Protein AF-A0A356ES54-F1 (afdb_monomer)

pLDDT: mean 94.96, std 6.98, range [38.97, 98.88]

Radius of gyration: 21.87 Å; Cα contacts (8 Å, |Δi|>4): 1147; chains: 1; bounding box: 56×53×58 Å

Secondary structure (DSSP, 8-state):
-EEEEEEEESS--SEEEEEETT-SS-SEEEEHHHHSSSSSS--TTTEEEETTEEEE---B--SS-EEEEES--HHHH--GGG-EEEEEEE-PPPTT---PPP-HHHHHHTHHHHHHHHHHHHS---SSSSPPEEEEEEEEE-TT-EEEEEE-SSEEEEEEEEEEE-SSHHHHHHHEEEEEEETTEEEEEEEHHHHTT--SS---EE-SSEEE-TTS-EEE---EEESS-EEEEEEE-SSS-EEEEEEEEEE-----TT--EEEEEEEEEEEEESSSS--EEEEEEEESSEEEEEEEEEEEE-SSS----PPEEEEETT-SS-SEE-S-HHHHTT--TT----B--TTEEEEEE-SSTT-EEEEEEEE-SSS-EEESSEEEEEEE---SSS-EEEEEEEEEEEE-TT-EESS---HHHHHSPP-----

Solvent-accessible surface area (backbone atoms only — not comparable to full-atom values): 21710 Å² total; per-residue (Å²): 48,40,23,35,35,37,38,40,62,78,64,47,87,30,44,35,33,36,25,50,48,87,50,88,61,56,80,46,74,46,38,44,52,35,57,32,26,19,61,71,82,48,42,70,76,44,9,34,67,39,53,70,6,17,25,25,49,66,68,46,38,38,65,77,40,76,48,78,48,67,77,47,51,30,90,77,68,68,41,74,52,40,41,71,51,74,49,78,44,65,51,86,74,67,89,88,62,88,46,74,55,65,46,72,67,57,51,62,75,38,45,69,59,50,51,53,49,31,54,39,42,77,56,57,64,78,91,58,95,68,88,59,53,73,49,81,45,78,45,77,27,48,53,74,34,63,49,77,52,77,42,86,54,44,18,22,39,42,33,42,35,44,30,71,46,42,96,52,48,46,48,44,27,41,13,26,27,39,36,32,25,44,66,89,40,78,40,27,41,29,29,44,18,32,67,52,48,27,22,84,30,83,30,53,40,50,38,54,46,30,32,29,42,90,88,41,44,30,34,36,46,64,67,34,43,26,66,44,24,38,42,38,31,46,33,24,53,38,89,55,60,36,38,34,44,38,38,44,27,30,41,85,42,85,74,52,101,81,56,42,35,47,31,30,46,38,47,73,50,70,73,42,57,22,61,77,66,67,51,71,48,71,61,46,43,36,39,36,34,35,33,44,36,34,39,18,44,22,34,37,35,76,40,73,45,62,60,46,65,10,34,38,36,32,31,52,57,80,50,95,63,47,86,45,66,55,86,12,41,43,50,74,48,41,25,27,92,83,55,65,49,74,44,63,35,46,48,30,30,24,46,37,48,36,63,69,57,52,17,24,50,36,18,38,24,36,45,29,82,75,62,49,48,71,31,69,48,21,40,37,35,29,34,35,47,28,33,84,54,83,48,45,33,30,45,33,29,28,37,34,31,35,26,32,92,87,36,43,62,76,68,66,86,52,64,74,70,34,41,47,83,74,87,79,65,93,121

Mean predicted aligned error: 4.04 Å

Nearest PDB structures (foldseek):
  8ic8-assembly1_C  TM=8.923E-01  e=3.832E-21  Microbacterium arabinogalactanolyticum
  8ah3-assembly1_A  TM=8.451E-01  e=1.131E-21  Dysgonomonas gadei
  4kq7-assembly1_A  TM=8.402E-01  e=4.260E-21  Bacteroides uniformis ATCC 8492
  7v1w-assembly1_D  TM=8.641E-01  e=1.027E-19  Bifidobacterium dentium
  6alv-assembly1_A  TM=3.249E-01  e=1.146E-02  Rattus norvegicus

Structure (mmCIF, N/CA/C/O backbone):
data_AF-A0A356ES54-F1
#
_entry.id   AF-A0A356ES54-F1
#
loop_
_atom_site.group_PDB
_atom_site.id
_atom_site.type_symbol
_atom_site.label_atom_id
_atom_site.label_alt_id
_atom_site.label_comp_id
_atom_site.label_asym_id
_atom_site.label_entity_id
_atom_site.label_seq_id
_atom_site.pdbx_PDB_ins_code
_atom_site.Cartn_x
_atom_site.Cartn_y
_atom_site.Cartn_z
_atom_site.occupancy
_atom_site.B_iso_or_equiv
_atom_site.auth_seq_id
_atom_site.auth_comp_id
_atom_site.auth_asym_id
_atom_site.auth_atom_id
_atom_site.pdbx_PDB_model_num
ATOM 1 N N . ALA A 1 1 ? 7.363 -13.078 -14.910 1.00 95.44 1 ALA A N 1
ATOM 2 C CA . ALA A 1 1 ? 6.600 -11.954 -15.508 1.00 95.44 1 ALA A CA 1
ATOM 3 C C . ALA A 1 1 ? 7.033 -10.645 -14.863 1.00 95.44 1 ALA A C 1
ATOM 5 O O . ALA A 1 1 ? 7.170 -10.638 -13.647 1.00 95.44 1 ALA A O 1
ATOM 6 N N . ILE A 1 2 ? 7.247 -9.565 -15.620 1.00 97.44 2 ILE A N 1
ATOM 7 C CA . ILE A 1 2 ? 7.293 -8.211 -15.027 1.00 97.44 2 ILE A CA 1
ATOM 8 C C . ILE A 1 2 ? 5.865 -7.858 -14.599 1.00 97.44 2 ILE A C 1
ATOM 10 O O . ILE A 1 2 ? 4.932 -8.160 -15.343 1.00 97.44 2 ILE A O 1
ATOM 14 N N . VAL A 1 3 ? 5.699 -7.283 -13.408 1.00 96.94 3 VAL A N 1
ATOM 15 C CA . VAL A 1 3 ? 4.380 -6.982 -12.813 1.00 96.94 3 VAL A CA 1
ATOM 16 C C . VAL A 1 3 ? 4.210 -5.523 -12.395 1.00 96.94 3 VAL A C 1
ATOM 18 O O . VAL A 1 3 ? 3.085 -5.055 -12.268 1.00 96.94 3 VAL A O 1
ATOM 21 N N . ARG A 1 4 ? 5.315 -4.795 -12.217 1.00 96.94 4 ARG A N 1
ATOM 22 C CA . ARG A 1 4 ? 5.322 -3.344 -12.032 1.00 96.94 4 ARG A CA 1
ATOM 23 C C . ARG A 1 4 ? 6.641 -2.780 -12.533 1.00 96.94 4 ARG A C 1
ATOM 25 O O . ARG A 1 4 ? 7.697 -3.383 -12.339 1.00 96.94 4 ARG A O 1
ATOM 32 N N . TRP A 1 5 ? 6.575 -1.599 -13.120 1.00 97.56 5 TRP A N 1
ATOM 33 C CA . TRP A 1 5 ? 7.729 -0.783 -13.449 1.00 97.56 5 TRP A CA 1
ATOM 34 C C . TRP A 1 5 ? 7.486 0.642 -12.979 1.00 97.56 5 TRP A C 1
ATOM 36 O O . TRP A 1 5 ? 6.429 1.206 -13.247 1.00 97.56 5 TRP A O 1
ATOM 46 N N . TRP A 1 6 ? 8.472 1.227 -12.316 1.00 98.25 6 TRP A N 1
ATOM 47 C CA . TRP A 1 6 ? 8.537 2.658 -12.056 1.00 98.25 6 TRP A CA 1
ATOM 48 C C . TRP A 1 6 ? 9.815 3.248 -12.658 1.00 98.25 6 TRP A C 1
ATOM 50 O O . TRP A 1 6 ? 10.865 2.602 -12.612 1.00 98.25 6 TRP A O 1
ATOM 60 N N . ILE A 1 7 ? 9.736 4.452 -13.231 1.00 97.69 7 ILE A N 1
ATOM 61 C CA . ILE A 1 7 ? 10.903 5.231 -13.659 1.00 97.69 7 ILE A CA 1
ATOM 62 C C . ILE A 1 7 ? 10.759 6.715 -13.309 1.00 97.69 7 ILE A C 1
ATOM 64 O O . ILE A 1 7 ? 9.658 7.270 -13.299 1.00 97.69 7 ILE A O 1
ATOM 68 N N . THR A 1 8 ? 11.894 7.401 -13.174 1.00 96.94 8 THR A N 1
ATOM 69 C CA . THR A 1 8 ? 11.960 8.860 -13.317 1.00 96.94 8 THR A CA 1
ATOM 70 C C . THR A 1 8 ? 13.274 9.309 -13.962 1.00 96.94 8 THR A C 1
ATOM 72 O O . THR A 1 8 ? 14.273 8.587 -14.008 1.00 96.94 8 THR A O 1
ATOM 75 N N . GLY A 1 9 ? 13.272 10.517 -14.516 1.00 93.69 9 GLY A N 1
ATOM 76 C CA . GLY A 1 9 ? 14.377 11.076 -15.283 1.00 93.69 9 GLY A CA 1
ATOM 77 C C . GLY A 1 9 ? 14.053 12.474 -15.800 1.00 93.69 9 GLY A C 1
ATOM 78 O O . GLY A 1 9 ? 12.936 12.963 -15.671 1.00 93.69 9 GLY A O 1
ATOM 79 N N . ARG A 1 10 ? 15.045 13.152 -16.388 1.00 89.00 10 ARG A N 1
ATOM 80 C CA . ARG A 1 10 ? 14.871 14.539 -16.868 1.00 89.00 10 ARG A CA 1
ATOM 81 C C . ARG A 1 10 ? 14.302 14.639 -18.283 1.00 89.00 10 ARG A C 1
ATOM 83 O O . ARG A 1 10 ? 13.542 15.560 -18.563 1.00 89.00 10 ARG A O 1
ATOM 90 N N . LYS A 1 11 ? 14.751 13.773 -19.201 1.00 89.12 11 LYS A N 1
ATOM 91 C CA . LYS A 1 11 ? 14.442 13.876 -20.645 1.00 89.12 11 LYS A CA 1
ATOM 92 C C . LYS A 1 11 ? 14.094 12.557 -21.341 1.00 89.12 11 LYS A C 1
ATOM 94 O O . LYS A 1 11 ? 13.624 12.619 -22.470 1.00 89.12 11 LYS A O 1
ATOM 99 N N . PHE A 1 12 ? 14.364 11.402 -20.724 1.00 91.75 12 PHE A N 1
ATOM 100 C CA . PHE A 1 12 ? 14.009 10.069 -21.242 1.00 91.75 12 PHE A CA 1
ATOM 101 C C . PHE A 1 12 ? 14.454 9.776 -22.698 1.00 91.75 12 PHE A C 1
ATOM 103 O O . PHE A 1 12 ? 13.815 9.013 -23.413 1.00 91.75 12 PHE A O 1
ATOM 110 N N . LYS A 1 13 ? 15.577 10.355 -23.156 1.00 86.56 13 LYS A N 1
ATOM 111 C CA . LYS A 1 13 ? 16.075 10.275 -24.552 1.00 86.56 13 LYS A CA 1
ATOM 112 C C . LYS A 1 13 ? 16.603 8.893 -24.992 1.00 86.56 13 LYS A C 1
ATOM 114 O O . LYS A 1 13 ? 17.194 8.792 -26.071 1.00 86.56 13 LYS A O 1
ATOM 119 N N . GLY A 1 14 ? 16.495 7.865 -24.155 1.00 88.81 14 GLY A N 1
ATOM 120 C CA . GLY A 1 14 ? 16.978 6.514 -24.449 1.00 88.81 14 GLY A CA 1
ATOM 121 C C . GLY A 1 14 ? 15.855 5.549 -24.788 1.00 88.81 14 GLY A C 1
ATOM 122 O O . GLY A 1 14 ? 14.725 5.714 -24.320 1.00 88.81 14 GLY A O 1
ATOM 123 N N . SER A 1 15 ? 16.191 4.536 -25.576 1.00 95.25 15 SER A N 1
ATOM 124 C CA . SER A 1 15 ? 15.282 3.461 -25.946 1.00 95.25 15 SER A CA 1
ATOM 125 C C . SER A 1 15 ? 15.434 2.291 -24.984 1.00 95.25 15 SER A C 1
ATOM 127 O O . SER A 1 15 ? 16.541 1.825 -24.699 1.00 95.25 15 SER A O 1
ATOM 129 N N . ILE A 1 16 ? 14.298 1.800 -24.498 1.00 97.19 16 ILE A N 1
ATOM 130 C CA . ILE A 1 16 ? 14.197 0.540 -23.774 1.00 97.19 16 ILE A CA 1
ATOM 131 C C . ILE A 1 16 ? 13.898 -0.564 -24.784 1.00 97.19 16 ILE A C 1
ATOM 133 O O . ILE A 1 16 ? 13.020 -0.414 -25.634 1.00 97.19 16 ILE A O 1
ATOM 137 N N . ARG A 1 17 ? 14.609 -1.686 -24.664 1.00 97.94 17 ARG A N 1
ATOM 138 C CA . ARG A 1 17 ? 14.364 -2.913 -25.434 1.00 97.94 17 ARG A CA 1
ATOM 139 C C . ARG A 1 17 ? 14.090 -4.061 -24.479 1.00 97.94 17 ARG A C 1
ATOM 141 O O . ARG A 1 17 ? 14.842 -4.242 -23.518 1.00 97.94 17 ARG A O 1
ATOM 148 N N . ILE A 1 18 ? 13.048 -4.842 -24.756 1.00 97.75 18 ILE A N 1
ATOM 149 C CA . ILE A 1 18 ? 12.702 -6.029 -23.964 1.00 97.75 18 ILE A CA 1
ATOM 150 C C . ILE A 1 18 ? 12.797 -7.272 -24.832 1.00 97.75 18 ILE A C 1
ATOM 152 O O . ILE A 1 18 ? 12.099 -7.397 -25.833 1.00 97.75 18 ILE A O 1
ATOM 156 N N . TYR A 1 19 ? 13.643 -8.204 -24.415 1.00 98.25 19 TYR A N 1
ATOM 157 C CA . TYR A 1 19 ? 13.821 -9.508 -25.037 1.00 98.25 19 TYR A CA 1
ATOM 158 C C . TYR A 1 19 ? 13.195 -10.554 -24.125 1.00 98.25 19 TYR A C 1
ATOM 160 O O . TYR A 1 19 ? 13.531 -10.616 -22.938 1.00 98.25 19 TYR A O 1
ATOM 168 N N . LEU A 1 20 ? 12.297 -11.365 -24.675 1.00 98.06 20 LEU A N 1
ATOM 169 C CA . LEU A 1 20 ? 11.597 -12.406 -23.934 1.00 98.06 20 LEU A CA 1
ATOM 170 C C . LEU A 1 20 ? 12.091 -13.781 -24.378 1.00 98.06 20 LEU A C 1
ATOM 172 O O . LEU A 1 20 ? 12.326 -14.033 -25.560 1.00 98.06 20 LEU A O 1
ATOM 176 N N . ASP A 1 21 ? 12.267 -14.661 -23.403 1.00 96.50 21 ASP A N 1
ATOM 177 C CA . ASP A 1 21 ? 12.786 -16.013 -23.557 1.00 96.50 21 ASP A CA 1
ATOM 178 C C . ASP A 1 21 ? 14.137 -16.056 -24.289 1.00 96.50 21 ASP A C 1
ATOM 180 O O . ASP A 1 21 ? 15.128 -15.484 -23.832 1.00 96.50 21 ASP A O 1
ATOM 184 N N . ASP A 1 22 ? 14.201 -16.765 -25.411 1.00 96.31 22 ASP A N 1
ATOM 185 C CA . ASP A 1 22 ? 15.410 -16.940 -26.216 1.00 96.31 22 ASP A CA 1
ATOM 186 C C . ASP A 1 22 ? 15.384 -16.095 -27.499 1.00 96.31 22 ASP A C 1
ATOM 188 O O . ASP A 1 22 ? 16.179 -16.326 -28.413 1.00 96.31 22 ASP A O 1
ATOM 192 N N . ALA A 1 23 ? 14.476 -15.114 -27.580 1.00 97.06 23 ALA A N 1
ATOM 193 C CA . ALA A 1 23 ? 14.372 -14.230 -28.731 1.00 97.06 23 ALA A CA 1
ATOM 194 C C . ALA A 1 23 ? 15.649 -13.388 -28.905 1.00 97.06 23 ALA A C 1
ATOM 196 O O . ALA A 1 23 ? 16.158 -12.776 -27.961 1.00 97.06 23 ALA A O 1
ATOM 197 N N . LYS A 1 24 ? 16.165 -13.354 -30.140 1.00 96.31 24 LYS A N 1
ATOM 198 C CA . LYS A 1 24 ? 17.315 -12.517 -30.521 1.00 96.31 24 LYS A CA 1
ATOM 199 C C . LYS A 1 24 ? 16.915 -11.064 -30.772 1.00 96.31 24 LYS A C 1
ATOM 201 O O . LYS A 1 24 ? 17.696 -10.170 -30.468 1.00 96.31 24 LYS A O 1
ATOM 206 N N . GLU A 1 25 ? 15.701 -10.859 -31.271 1.00 97.31 25 GLU A N 1
ATOM 207 C CA . GLU A 1 25 ? 15.105 -9.544 -31.499 1.00 97.31 25 GLU A CA 1
ATOM 208 C C . GLU A 1 25 ? 14.241 -9.128 -30.303 1.00 97.31 25 GLU A C 1
ATOM 210 O O . GLU A 1 25 ? 13.649 -9.995 -29.647 1.00 97.31 25 GLU A O 1
ATOM 215 N N . PRO A 1 26 ? 14.159 -7.825 -29.985 1.00 97.12 26 PRO A N 1
ATOM 216 C CA . PRO A 1 26 ? 13.306 -7.362 -28.907 1.00 97.12 26 PRO A CA 1
ATOM 217 C C . PRO A 1 26 ? 11.828 -7.502 -29.287 1.00 97.12 26 PRO A C 1
ATOM 219 O O . PRO A 1 26 ? 11.416 -7.184 -30.401 1.00 97.12 26 PRO A O 1
ATOM 222 N N . GLN A 1 27 ? 11.003 -7.905 -28.322 1.00 95.50 27 GLN A N 1
ATOM 223 C CA . GLN A 1 27 ? 9.548 -7.943 -28.464 1.00 95.50 27 GLN A CA 1
ATOM 224 C C . GLN A 1 27 ? 8.977 -6.535 -28.717 1.00 95.50 27 GLN A C 1
ATOM 226 O O . GLN A 1 27 ? 7.989 -6.356 -29.439 1.00 95.50 27 GLN A O 1
ATOM 231 N N . PHE A 1 28 ? 9.617 -5.521 -28.129 1.00 93.81 28 PHE A N 1
ATOM 232 C CA . PHE A 1 28 ? 9.384 -4.113 -28.417 1.00 93.81 28 PHE A CA 1
ATOM 233 C C . PHE A 1 28 ? 10.600 -3.250 -28.067 1.00 93.81 28 PHE A C 1
ATOM 235 O O . PHE A 1 28 ? 11.367 -3.554 -27.150 1.00 93.81 28 PHE A O 1
ATOM 242 N N . GLU A 1 29 ? 10.731 -2.160 -28.821 1.00 96.88 29 GLU A N 1
ATOM 243 C CA . GLU A 1 29 ? 11.701 -1.086 -28.643 1.00 96.88 29 GLU A CA 1
ATOM 244 C C . GLU A 1 29 ? 10.954 0.247 -28.713 1.00 96.88 29 GLU A C 1
ATOM 246 O O . GLU A 1 29 ? 10.241 0.504 -29.684 1.00 96.88 29 GLU A O 1
ATOM 251 N N . MET A 1 30 ? 11.079 1.073 -27.678 1.00 96.50 30 MET A N 1
ATOM 252 C CA . MET A 1 30 ? 10.480 2.411 -27.627 1.00 96.50 30 MET A CA 1
ATOM 253 C C . MET A 1 30 ? 11.191 3.273 -26.584 1.00 96.50 30 MET A C 1
ATOM 255 O O . MET A 1 30 ? 11.972 2.761 -25.777 1.00 96.50 30 MET A O 1
ATOM 259 N N . ARG A 1 31 ? 10.932 4.583 -26.576 1.00 96.44 31 ARG A N 1
ATOM 260 C CA . ARG A 1 31 ? 11.497 5.462 -25.545 1.00 96.44 31 ARG A CA 1
ATOM 261 C C . ARG A 1 31 ? 10.984 5.095 -24.154 1.00 96.44 31 ARG A C 1
ATOM 263 O O . ARG A 1 31 ? 9.851 4.642 -24.003 1.00 96.44 31 ARG A O 1
ATOM 270 N N . ALA A 1 32 ? 11.799 5.351 -23.132 1.00 95.94 32 ALA A N 1
ATOM 271 C CA . ALA A 1 32 ? 11.449 5.027 -21.748 1.00 95.94 32 ALA A CA 1
ATOM 272 C C . ALA A 1 32 ? 10.125 5.670 -21.287 1.00 95.94 32 ALA A C 1
ATOM 274 O O . ALA A 1 32 ? 9.307 5.000 -20.665 1.00 95.94 32 ALA A O 1
ATOM 275 N N . ASP A 1 33 ? 9.890 6.933 -21.647 1.00 95.75 33 ASP A N 1
ATOM 276 C CA . ASP A 1 33 ? 8.677 7.688 -21.308 1.00 95.75 33 ASP A CA 1
ATOM 277 C C . ASP A 1 33 ? 7.445 7.316 -22.141 1.00 95.75 33 ASP A C 1
ATOM 279 O O . ASP A 1 33 ? 6.329 7.641 -21.748 1.00 95.75 33 ASP A O 1
ATOM 283 N N . GLN A 1 34 ? 7.632 6.628 -23.269 1.00 97.31 34 GLN A N 1
ATOM 284 C CA . GLN A 1 34 ? 6.531 6.033 -24.030 1.00 97.31 34 GLN A CA 1
ATOM 285 C C . GLN A 1 34 ? 6.114 4.687 -23.433 1.00 97.31 34 GLN A C 1
ATOM 287 O O . GLN A 1 34 ? 4.926 4.388 -23.380 1.00 97.31 34 GLN A O 1
ATOM 292 N N . LEU A 1 35 ? 7.083 3.886 -22.971 1.00 96.88 35 LEU A N 1
ATOM 293 C CA . LEU A 1 35 ? 6.819 2.579 -22.368 1.00 96.88 35 LEU A CA 1
ATOM 294 C C . LEU A 1 35 ? 6.194 2.692 -20.977 1.00 96.88 35 LEU A C 1
ATOM 296 O O . LEU A 1 35 ? 5.251 1.970 -20.673 1.00 96.88 35 LEU A O 1
ATOM 300 N N . VAL A 1 36 ? 6.760 3.550 -20.125 1.00 97.62 36 VAL A N 1
ATOM 301 C CA . VAL A 1 36 ? 6.390 3.663 -18.711 1.00 97.62 36 VAL A CA 1
ATOM 302 C C . VAL A 1 36 ? 5.837 5.059 -18.461 1.00 97.62 36 VAL A C 1
ATOM 304 O O . VAL A 1 36 ? 6.512 6.067 -18.689 1.00 97.62 36 VAL A O 1
ATOM 307 N N . GLY A 1 37 ? 4.587 5.127 -18.011 1.00 97.25 37 GLY A N 1
ATOM 308 C CA . GLY A 1 37 ? 3.855 6.380 -17.846 1.00 97.25 37 GLY A CA 1
ATOM 309 C C . GLY A 1 37 ? 3.361 7.020 -19.148 1.00 97.25 37 GLY A C 1
ATOM 310 O O . GLY A 1 37 ? 2.802 8.112 -19.095 1.00 97.25 37 GLY A O 1
ATOM 311 N N . GLY A 1 38 ? 3.600 6.380 -20.297 1.00 97.00 38 GLY A N 1
ATOM 312 C CA . GLY A 1 38 ? 3.061 6.743 -21.611 1.00 97.00 38 GLY A CA 1
ATOM 313 C C . GLY A 1 38 ? 2.090 5.683 -22.134 1.00 97.00 38 GLY A C 1
ATOM 314 O O . GLY A 1 38 ? 1.670 4.810 -21.384 1.00 97.00 38 GLY A O 1
ATOM 315 N N . ASP A 1 39 ? 1.760 5.739 -23.420 1.00 97.00 39 ASP A N 1
ATOM 316 C CA . ASP A 1 39 ? 0.747 4.910 -24.089 1.00 97.00 39 ASP A CA 1
ATOM 317 C C . ASP A 1 39 ? 1.333 3.863 -25.058 1.00 97.00 39 ASP A C 1
ATOM 319 O O . ASP A 1 39 ? 0.613 3.261 -25.851 1.00 97.00 39 ASP A O 1
ATOM 323 N N . GLY A 1 40 ? 2.645 3.606 -25.000 1.00 96.00 40 GLY A N 1
ATOM 324 C CA . GLY A 1 40 ? 3.341 2.762 -25.977 1.00 96.00 40 GLY A CA 1
ATOM 325 C C . GLY A 1 40 ? 2.918 1.285 -25.985 1.00 96.00 40 GLY A C 1
ATOM 326 O O . GLY A 1 40 ? 3.087 0.611 -27.004 1.00 96.00 40 GLY A O 1
ATOM 327 N N . LEU A 1 41 ? 2.376 0.778 -24.869 1.00 95.94 41 LEU A N 1
ATOM 328 C CA . LEU A 1 41 ? 1.746 -0.551 -24.769 1.00 95.94 41 LEU A CA 1
ATOM 329 C C . LEU A 1 41 ? 0.297 -0.469 -24.274 1.00 95.94 41 LEU A C 1
ATOM 331 O O . LEU A 1 41 ? -0.575 -1.155 -24.794 1.00 95.94 41 LEU A O 1
ATOM 335 N N . VAL A 1 42 ? 0.055 0.339 -23.244 1.00 96.94 42 VAL A N 1
ATOM 336 C CA . VAL A 1 42 ? -1.265 0.627 -22.674 1.00 96.94 42 VAL A CA 1
ATOM 337 C C . VAL A 1 42 ? -1.223 2.035 -22.089 1.00 96.94 42 VAL A C 1
ATOM 339 O O . VAL A 1 42 ? -0.140 2.485 -21.724 1.00 96.94 42 VAL A O 1
ATOM 342 N N . GLY A 1 43 ? -2.363 2.718 -22.007 1.00 96.81 43 GLY A N 1
ATOM 343 C CA . GLY A 1 43 ? -2.486 4.019 -21.347 1.00 96.81 43 GLY A CA 1
ATOM 344 C C . GLY A 1 43 ? -2.933 3.923 -19.885 1.00 96.81 43 GLY A C 1
ATOM 345 O O . GLY A 1 43 ? -2.825 2.879 -19.232 1.00 96.81 43 GLY A O 1
ATOM 346 N N . GLU A 1 44 ? -3.465 5.031 -19.379 1.00 96.00 44 GLU A N 1
ATOM 347 C CA . GLU A 1 44 ? -4.070 5.128 -18.050 1.00 96.00 44 GLU A CA 1
ATOM 348 C C . GLU A 1 44 ? -5.256 4.145 -17.900 1.00 96.00 44 GLU A C 1
ATOM 350 O O . GLU A 1 44 ? -5.966 3.912 -18.879 1.00 96.00 44 GLU A O 1
ATOM 355 N N . PRO A 1 45 ? -5.485 3.536 -16.716 1.00 96.31 45 PRO A N 1
ATOM 356 C CA . PRO A 1 45 ? -4.731 3.659 -15.459 1.00 96.31 45 PRO A CA 1
ATOM 357 C C . PRO A 1 45 ? -3.520 2.730 -15.326 1.00 96.31 45 PRO A C 1
ATOM 359 O O . PRO A 1 45 ? -2.791 2.811 -14.339 1.00 96.31 45 PRO A O 1
ATOM 362 N N . LEU A 1 46 ? -3.289 1.836 -16.289 1.00 97.56 46 LEU A N 1
ATOM 363 C CA . LEU A 1 46 ? -2.219 0.838 -16.199 1.00 97.56 46 LEU A CA 1
ATOM 364 C C . LEU A 1 46 ? -0.836 1.411 -16.524 1.00 97.56 46 LEU A C 1
ATOM 366 O O . LEU A 1 46 ? 0.162 0.820 -16.125 1.00 97.56 46 LEU A O 1
ATOM 370 N N . SER A 1 47 ? -0.757 2.545 -17.215 1.00 98.19 47 SER A N 1
ATOM 371 C CA . SER A 1 47 ? 0.480 3.283 -17.461 1.00 98.19 47 SER A CA 1
ATOM 372 C C . SER A 1 47 ? 0.215 4.777 -17.334 1.00 98.19 47 SER A C 1
ATOM 374 O O . SER A 1 47 ? -0.541 5.340 -18.122 1.00 98.19 47 SER A O 1
ATOM 376 N N . ALA A 1 48 ? 0.800 5.422 -16.325 1.00 97.94 48 ALA A N 1
ATOM 377 C CA . ALA A 1 48 ? 0.592 6.850 -16.102 1.00 97.94 48 ALA A CA 1
ATOM 378 C C . ALA A 1 48 ? 1.741 7.525 -15.339 1.00 97.94 48 ALA A C 1
ATOM 380 O O . ALA A 1 48 ? 2.513 6.882 -14.619 1.00 97.94 48 ALA A O 1
ATOM 381 N N . GLU A 1 49 ? 1.838 8.845 -15.491 1.00 97.75 49 GLU A N 1
ATOM 382 C CA . GLU A 1 49 ? 2.664 9.703 -14.644 1.00 97.75 49 GLU A CA 1
ATOM 383 C C . GLU A 1 49 ? 1.847 10.209 -13.444 1.00 97.75 49 GLU A C 1
ATOM 385 O O . GLU A 1 49 ? 0.687 10.606 -13.585 1.00 97.75 49 GLU A O 1
ATOM 390 N N . ARG A 1 50 ? 2.458 10.191 -12.257 1.00 97.06 50 ARG A N 1
ATOM 391 C CA . ARG A 1 50 ? 1.922 10.712 -10.997 1.00 97.06 50 ARG A CA 1
ATOM 392 C C . ARG A 1 50 ? 3.018 11.495 -10.289 1.00 97.06 50 ARG A C 1
ATOM 394 O O . ARG A 1 50 ? 4.038 10.924 -9.920 1.00 97.06 50 ARG A O 1
ATOM 401 N N . ALA A 1 51 ? 2.828 12.810 -10.162 1.00 95.38 51 ALA A N 1
ATOM 402 C CA . ALA A 1 51 ? 3.750 13.716 -9.470 1.00 95.38 51 ALA A CA 1
ATOM 403 C C . ALA A 1 51 ? 5.243 13.444 -9.802 1.00 95.38 51 ALA A C 1
ATOM 405 O O . ALA A 1 51 ? 6.069 13.208 -8.924 1.00 95.38 51 ALA A O 1
ATOM 406 N N . GLY A 1 52 ? 5.574 13.419 -11.102 1.00 95.38 52 GLY A N 1
ATOM 407 C CA . GLY A 1 52 ? 6.937 13.240 -11.623 1.00 95.38 52 GLY A CA 1
ATOM 408 C C . GLY A 1 52 ? 7.446 11.793 -11.704 1.00 95.38 52 GLY A C 1
ATOM 409 O O . GLY A 1 52 ? 8.494 11.550 -12.315 1.00 95.38 52 GLY A O 1
ATOM 410 N N . GLY A 1 53 ? 6.743 10.834 -11.095 1.00 97.62 53 GLY A N 1
ATOM 411 C CA . GLY A 1 53 ? 7.027 9.403 -11.208 1.00 97.62 53 GLY A CA 1
ATOM 412 C C . GLY A 1 53 ? 6.190 8.765 -12.310 1.00 97.62 53 GLY A C 1
ATOM 413 O O . GLY A 1 53 ? 4.998 9.037 -12.431 1.00 97.62 53 GLY A O 1
ATOM 414 N N . ARG A 1 54 ? 6.797 7.912 -13.135 1.00 98.38 54 ARG A N 1
ATOM 415 C CA . ARG A 1 54 ? 6.116 7.208 -14.230 1.00 98.38 54 ARG A CA 1
ATOM 416 C C . ARG A 1 54 ? 5.980 5.739 -13.886 1.00 98.38 54 ARG A C 1
ATOM 418 O O . ARG A 1 54 ? 6.964 5.119 -13.501 1.00 98.38 54 ARG A O 1
ATOM 425 N N . ASN A 1 55 ? 4.786 5.182 -14.057 1.00 98.50 55 ASN A N 1
ATOM 426 C CA . ASN A 1 55 ? 4.463 3.818 -13.646 1.00 98.50 55 ASN A CA 1
ATOM 427 C C . ASN A 1 55 ? 3.891 3.011 -14.815 1.00 98.50 55 ASN A C 1
ATOM 429 O O . ASN A 1 55 ? 3.219 3.569 -15.679 1.00 98.50 55 ASN A O 1
ATOM 433 N N . LEU A 1 56 ? 4.138 1.701 -14.811 1.00 98.31 56 LEU A N 1
ATOM 434 C CA . LEU A 1 56 ? 3.528 0.707 -15.692 1.00 98.31 56 LEU A CA 1
ATOM 435 C C . LEU A 1 56 ? 3.178 -0.538 -14.870 1.00 98.31 56 LEU A C 1
ATOM 437 O O . LEU A 1 56 ? 4.051 -1.169 -14.278 1.00 98.31 56 LEU A O 1
ATOM 441 N N . TYR A 1 57 ? 1.904 -0.902 -14.881 1.00 97.88 57 TYR A N 1
ATOM 442 C CA . TYR A 1 57 ? 1.323 -2.047 -14.184 1.00 97.88 57 TYR A CA 1
ATOM 443 C C . TYR A 1 57 ? 0.852 -3.148 -15.146 1.00 97.88 57 TYR A C 1
ATOM 445 O O . TYR A 1 57 ? 0.380 -4.189 -14.700 1.00 97.88 57 TYR A O 1
ATOM 453 N N . LEU A 1 58 ? 0.988 -2.958 -16.466 1.00 97.06 58 LEU A N 1
ATOM 454 C CA . LEU A 1 58 ? 0.707 -4.005 -17.451 1.00 97.06 58 LEU A CA 1
ATOM 455 C C . LEU A 1 58 ? 1.662 -5.196 -17.249 1.00 97.06 58 LEU A C 1
ATOM 457 O O . LEU A 1 58 ? 2.877 -5.022 -17.397 1.00 97.06 58 LEU A O 1
ATOM 461 N N . PRO A 1 59 ? 1.157 -6.413 -16.976 1.00 96.25 59 PRO A N 1
ATOM 462 C CA . PRO A 1 59 ? 2.025 -7.571 -16.846 1.00 96.25 59 PRO A CA 1
ATOM 463 C C . PRO A 1 59 ? 2.699 -7.926 -18.175 1.00 96.25 59 PRO A C 1
ATOM 465 O O . PRO A 1 59 ? 2.041 -8.046 -19.208 1.00 96.25 59 PRO A O 1
ATOM 468 N N . ILE A 1 60 ? 4.008 -8.179 -18.135 1.00 97.31 60 ILE A N 1
ATOM 469 C CA . ILE A 1 60 ? 4.780 -8.696 -19.275 1.00 97.31 60 ILE A CA 1
ATOM 470 C C . ILE A 1 60 ? 5.240 -10.117 -18.910 1.00 97.31 60 ILE A C 1
ATOM 472 O O . ILE A 1 60 ? 6.306 -10.294 -18.296 1.00 97.31 60 ILE A O 1
ATOM 476 N N . PRO A 1 61 ? 4.414 -11.148 -19.173 1.00 97.44 61 PRO A N 1
ATOM 477 C CA . PRO A 1 61 ? 4.775 -12.535 -18.909 1.00 97.44 61 PRO A CA 1
ATOM 478 C C . PRO A 1 61 ? 5.848 -13.063 -19.867 1.00 97.44 61 PRO A C 1
ATOM 480 O O . PRO A 1 61 ? 5.995 -12.606 -20.998 1.00 97.44 61 PRO A O 1
ATOM 483 N N . TYR A 1 62 ? 6.619 -14.030 -19.377 1.00 97.25 62 TYR A N 1
ATOM 484 C CA . TYR A 1 62 ? 7.675 -14.731 -20.104 1.00 97.25 62 TYR A CA 1
ATOM 485 C C . TYR A 1 62 ? 7.847 -16.127 -19.506 1.00 97.25 62 TYR A C 1
ATOM 487 O O . TYR A 1 62 ? 7.709 -16.289 -18.288 1.00 97.25 62 TYR A O 1
ATOM 495 N N . ALA A 1 63 ? 8.146 -17.111 -20.349 1.00 96.44 63 ALA A N 1
ATOM 496 C CA . ALA A 1 63 ? 8.233 -18.517 -19.967 1.00 96.44 63 ALA A CA 1
ATOM 497 C C . ALA A 1 63 ? 9.604 -18.917 -19.407 1.00 96.44 63 ALA A C 1
ATOM 499 O O . ALA A 1 63 ? 9.689 -19.791 -18.547 1.00 96.44 63 ALA A O 1
ATOM 500 N N . LYS A 1 64 ? 10.685 -18.298 -19.893 1.00 95.06 64 LYS A N 1
ATOM 501 C CA . LYS A 1 64 ? 12.066 -18.691 -19.573 1.00 95.06 64 LYS A CA 1
ATOM 502 C C . LYS A 1 64 ? 12.866 -17.572 -18.925 1.00 95.06 64 LYS A C 1
ATOM 504 O O . LYS A 1 64 ? 13.422 -17.760 -17.849 1.00 95.06 64 LYS A O 1
ATOM 509 N N . ARG A 1 65 ? 12.967 -16.415 -19.584 1.00 95.81 65 ARG A N 1
ATOM 510 C CA . ARG A 1 65 ? 13.744 -15.263 -19.094 1.00 95.81 65 ARG A CA 1
ATOM 511 C C . ARG A 1 65 ? 13.265 -13.959 -19.713 1.00 95.81 65 ARG A C 1
ATOM 513 O O . ARG A 1 65 ? 12.596 -13.958 -20.739 1.00 95.81 65 ARG A O 1
ATOM 520 N N . CYS A 1 66 ? 13.666 -12.849 -19.112 1.00 97.31 66 CYS A N 1
ATOM 521 C CA . CYS A 1 66 ? 13.459 -11.513 -19.649 1.00 97.31 66 CYS A CA 1
ATOM 522 C C . CYS A 1 66 ? 14.762 -10.726 -19.533 1.00 97.31 66 CYS A C 1
ATOM 524 O O . CYS A 1 66 ? 15.381 -10.706 -18.471 1.00 97.31 66 CYS A O 1
ATOM 526 N N . LYS A 1 67 ? 15.174 -10.074 -20.620 1.00 97.88 67 LYS A N 1
ATOM 527 C CA . LYS A 1 67 ? 16.297 -9.134 -20.631 1.00 97.88 67 LYS A CA 1
ATOM 528 C C . LYS A 1 67 ? 15.772 -7.763 -21.021 1.00 97.88 67 LYS A C 1
ATOM 530 O O . LYS A 1 67 ? 15.192 -7.607 -22.091 1.00 97.88 67 LYS A O 1
ATOM 535 N N . VAL A 1 68 ? 16.023 -6.781 -20.168 1.00 97.62 68 VAL A N 1
ATOM 536 C CA . VAL A 1 68 ? 15.712 -5.374 -20.415 1.00 97.62 68 VAL A CA 1
ATOM 537 C C . VAL A 1 68 ? 17.022 -4.635 -20.657 1.00 97.62 68 VAL A C 1
ATOM 539 O O . VAL A 1 68 ? 17.971 -4.808 -19.896 1.00 97.62 68 VAL A O 1
ATOM 542 N N . THR A 1 69 ? 17.093 -3.825 -21.710 1.00 96.94 69 THR A N 1
ATOM 543 C CA . THR A 1 69 ? 18.261 -2.972 -21.979 1.00 96.94 69 THR A CA 1
ATOM 544 C C . THR A 1 69 ? 17.841 -1.527 -22.182 1.00 96.94 69 THR A C 1
ATOM 546 O O . THR A 1 69 ? 16.786 -1.281 -22.761 1.00 96.94 69 THR A O 1
ATOM 549 N N . PHE A 1 70 ? 18.707 -0.594 -21.802 1.00 95.44 70 PHE A N 1
ATOM 550 C CA . PHE A 1 70 ? 18.555 0.840 -22.024 1.00 95.44 70 PHE A CA 1
ATOM 551 C C . PHE A 1 70 ? 19.851 1.385 -22.631 1.00 95.44 70 PHE A C 1
ATOM 553 O O . PHE A 1 70 ? 20.933 1.016 -22.181 1.00 95.44 70 PHE A O 1
ATOM 560 N N . ASP A 1 71 ? 19.756 2.213 -23.670 1.00 93.62 71 ASP A N 1
ATOM 561 C CA . ASP A 1 71 ? 20.915 2.628 -24.481 1.00 93.62 71 ASP A CA 1
ATOM 562 C C . ASP A 1 71 ? 21.489 4.010 -24.145 1.00 93.62 71 ASP A C 1
ATOM 564 O O . ASP A 1 71 ? 22.366 4.511 -24.852 1.00 93.62 71 ASP A O 1
ATOM 568 N N . ARG A 1 72 ? 21.051 4.623 -23.041 1.00 93.06 72 ARG A N 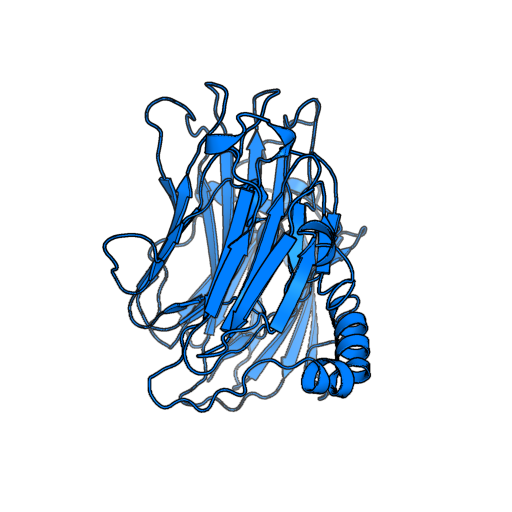1
ATOM 569 C CA . ARG A 1 72 ? 21.739 5.783 -22.463 1.00 93.06 72 ARG A CA 1
ATOM 570 C C . ARG A 1 72 ? 22.478 5.358 -21.213 1.00 93.06 72 ARG A C 1
ATOM 572 O O . ARG A 1 72 ? 21.905 4.758 -20.310 1.00 93.06 72 ARG A O 1
ATOM 579 N N . ASN A 1 73 ? 23.753 5.717 -21.154 1.00 87.50 73 ASN A N 1
ATOM 580 C CA . ASN A 1 73 ? 24.602 5.419 -20.018 1.00 87.50 73 ASN A CA 1
ATOM 581 C C . ASN A 1 73 ? 25.183 6.715 -19.449 1.00 87.50 73 ASN A C 1
ATOM 583 O O . ASN A 1 73 ? 26.184 7.231 -19.946 1.00 87.50 73 ASN A O 1
ATOM 587 N N . PHE A 1 74 ? 24.583 7.224 -18.367 1.00 89.38 74 PHE A N 1
ATOM 588 C CA . PHE A 1 74 ? 25.102 8.391 -17.646 1.00 89.38 74 PHE A CA 1
ATOM 589 C C . PHE A 1 74 ? 26.577 8.229 -17.240 1.00 89.38 74 PHE A C 1
ATOM 591 O O . PHE A 1 74 ? 27.324 9.208 -17.226 1.00 89.38 74 PHE A O 1
ATOM 598 N N . TYR A 1 75 ? 27.021 7.017 -16.896 1.00 89.25 75 TYR A N 1
ATOM 599 C CA . TYR A 1 75 ? 28.402 6.794 -16.473 1.00 89.25 75 TYR A CA 1
ATOM 600 C C . TYR A 1 75 ? 29.400 6.943 -17.621 1.00 89.25 75 TYR A C 1
ATOM 602 O O . TYR A 1 75 ? 30.544 7.312 -17.351 1.00 89.25 75 TYR A O 1
ATOM 610 N N . GLU A 1 76 ? 28.966 6.748 -18.865 1.00 92.56 76 GLU A N 1
ATOM 611 C CA . GLU A 1 76 ? 29.759 7.013 -20.067 1.00 92.56 76 GLU A CA 1
ATOM 612 C C . GLU A 1 76 ? 29.640 8.474 -20.505 1.00 92.56 76 GLU A C 1
ATOM 614 O O . GLU A 1 76 ? 30.651 9.154 -20.660 1.00 92.56 76 GLU A O 1
ATOM 619 N N . THR A 1 77 ? 28.417 8.990 -20.658 1.00 92.75 77 THR A N 1
ATOM 620 C CA . THR A 1 77 ? 28.197 10.324 -21.242 1.00 92.75 77 THR A CA 1
ATOM 621 C C . THR A 1 77 ? 28.459 11.467 -20.267 1.00 92.75 77 THR A C 1
ATOM 623 O O . THR A 1 77 ? 28.672 12.603 -20.687 1.00 92.75 77 THR A O 1
ATOM 626 N N . LYS A 1 78 ? 28.380 11.199 -18.956 1.00 94.00 78 LYS A N 1
ATOM 627 C CA . LYS A 1 78 ? 28.352 12.190 -17.863 1.00 94.00 78 LYS A CA 1
ATOM 628 C C . LYS A 1 78 ? 27.253 13.254 -18.003 1.00 94.00 78 LYS A C 1
ATOM 630 O O . LYS A 1 78 ? 27.201 14.192 -17.204 1.00 94.00 78 LYS A O 1
ATOM 635 N N . ASN A 1 79 ? 26.331 13.104 -18.953 1.00 92.12 79 ASN A N 1
ATOM 636 C CA . ASN A 1 79 ? 25.224 14.023 -19.159 1.00 92.12 79 ASN A CA 1
ATOM 637 C C . ASN A 1 79 ? 24.081 13.666 -18.208 1.00 92.12 79 ASN A C 1
ATOM 639 O O . ASN A 1 79 ? 23.474 12.607 -18.320 1.00 92.12 79 ASN A O 1
ATOM 643 N N . ARG A 1 80 ? 23.737 14.566 -17.280 1.00 89.75 80 ARG A N 1
ATOM 644 C CA . ARG A 1 80 ? 22.652 14.334 -16.308 1.00 89.75 80 ARG A CA 1
ATOM 645 C C . ARG A 1 80 ? 21.290 14.055 -16.956 1.00 89.75 80 ARG A C 1
ATOM 647 O O . ARG A 1 80 ? 20.432 13.494 -16.282 1.00 89.75 80 ARG A O 1
ATOM 654 N N . GLU A 1 81 ? 21.081 14.435 -18.216 1.00 89.44 81 GLU A N 1
ATOM 655 C CA . GLU A 1 81 ? 19.865 14.093 -18.968 1.00 89.44 81 GLU A CA 1
ATOM 656 C C . GLU A 1 81 ? 19.747 12.597 -19.303 1.00 89.44 81 GLU A C 1
ATOM 658 O O . GLU A 1 81 ? 18.636 12.132 -19.553 1.00 89.44 81 GLU A O 1
ATOM 663 N N . ASP A 1 82 ? 20.860 11.858 -19.257 1.00 91.44 82 ASP A N 1
ATOM 664 C CA . ASP A 1 82 ? 20.939 10.415 -19.517 1.00 91.44 82 ASP A CA 1
ATOM 665 C C . ASP A 1 82 ? 20.758 9.567 -18.247 1.00 91.44 82 ASP A C 1
ATOM 667 O O . ASP A 1 82 ? 20.846 8.341 -18.298 1.00 91.44 82 ASP A O 1
ATOM 671 N N . ARG A 1 83 ? 20.518 10.199 -17.087 1.00 92.19 83 ARG A N 1
ATOM 672 C CA . ARG A 1 83 ? 20.163 9.477 -15.859 1.00 92.19 83 ARG A CA 1
ATOM 673 C C . ARG A 1 83 ? 18.727 8.976 -15.945 1.00 92.19 83 ARG A C 1
ATOM 675 O O . ARG A 1 83 ? 17.810 9.759 -16.202 1.00 92.19 83 ARG A O 1
ATOM 682 N N . LEU A 1 84 ? 18.564 7.695 -15.647 1.00 93.81 84 LEU A N 1
ATOM 683 C CA . LEU A 1 84 ? 17.285 7.033 -15.467 1.00 93.81 84 LEU A CA 1
ATOM 684 C C . LEU A 1 84 ? 17.322 6.316 -14.119 1.00 93.81 84 LEU A C 1
ATOM 686 O O . LEU A 1 84 ? 18.185 5.467 -13.901 1.00 93.81 84 LEU A O 1
ATOM 690 N N . PHE A 1 85 ? 16.406 6.679 -13.233 1.00 95.06 85 PHE A N 1
ATOM 691 C CA . PHE A 1 85 ? 16.118 5.915 -12.025 1.00 95.06 85 PHE A CA 1
ATOM 692 C C . PHE A 1 85 ? 14.984 4.957 -12.356 1.00 95.06 85 PHE A C 1
ATOM 694 O O . PHE A 1 85 ? 14.092 5.313 -13.134 1.00 95.06 85 PHE A O 1
ATOM 701 N N . TYR A 1 86 ? 15.048 3.736 -11.838 1.00 95.88 86 TYR A N 1
ATOM 702 C CA . TYR A 1 86 ? 14.076 2.713 -12.176 1.00 95.88 86 TYR A CA 1
ATOM 703 C C . TYR A 1 86 ? 13.921 1.682 -11.064 1.00 95.88 86 TYR A C 1
ATOM 705 O O . TYR A 1 86 ? 14.878 1.353 -10.370 1.00 95.88 86 TYR A O 1
ATOM 713 N N . GLN A 1 87 ? 12.728 1.102 -10.996 1.00 96.94 87 GLN A N 1
ATOM 714 C CA . GLN A 1 87 ? 12.448 -0.142 -10.294 1.00 96.94 87 GLN A CA 1
ATOM 715 C C . GLN A 1 87 ? 11.635 -1.052 -11.214 1.00 96.94 87 GLN A C 1
ATOM 717 O O . GLN A 1 87 ? 10.666 -0.608 -11.831 1.00 96.94 87 GLN A O 1
ATOM 722 N N . ILE A 1 88 ? 12.012 -2.328 -11.297 1.00 96.56 88 ILE A N 1
ATOM 723 C CA . ILE A 1 88 ? 11.275 -3.349 -12.053 1.00 96.56 88 ILE A CA 1
ATOM 724 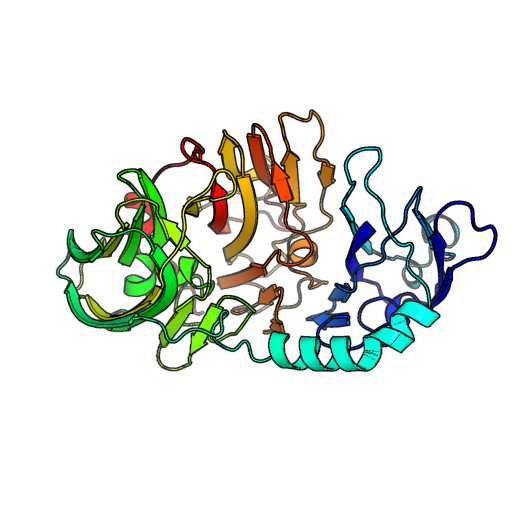C C . ILE A 1 88 ? 10.953 -4.490 -11.097 1.00 96.56 88 ILE A C 1
ATOM 726 O O . ILE A 1 88 ? 11.833 -5.265 -10.727 1.00 96.56 88 ILE A O 1
ATOM 730 N N . ASN A 1 89 ? 9.684 -4.619 -10.723 1.00 96.38 89 ASN A N 1
ATOM 731 C CA . ASN A 1 89 ? 9.217 -5.749 -9.935 1.00 96.38 89 ASN A CA 1
ATOM 732 C C . ASN A 1 89 ? 8.771 -6.874 -10.868 1.00 96.38 89 ASN A C 1
ATOM 734 O O . ASN A 1 89 ? 8.088 -6.658 -11.877 1.00 96.38 89 ASN A O 1
ATOM 738 N N . TYR A 1 90 ? 9.147 -8.098 -10.518 1.00 95.44 90 TYR A N 1
ATOM 739 C CA . TYR A 1 90 ? 8.819 -9.285 -11.288 1.00 95.44 90 TYR A CA 1
ATOM 740 C C . TYR A 1 90 ? 8.363 -10.418 -10.375 1.00 95.44 90 TYR A C 1
ATOM 742 O O . TYR A 1 90 ? 8.695 -10.477 -9.196 1.00 95.44 90 TYR A O 1
ATOM 750 N N . ARG A 1 91 ? 7.590 -11.332 -10.955 1.00 93.56 91 ARG A N 1
ATOM 751 C CA . ARG A 1 91 ? 7.163 -12.581 -10.334 1.00 93.56 91 ARG A CA 1
ATOM 752 C C . ARG A 1 91 ? 7.868 -13.754 -10.997 1.00 93.56 91 ARG A C 1
ATOM 754 O O . ARG A 1 91 ? 7.783 -13.910 -12.224 1.00 93.56 91 ARG A O 1
ATOM 761 N N . THR A 1 92 ? 8.494 -14.584 -10.172 1.00 91.25 92 THR A N 1
ATOM 762 C CA . THR A 1 92 ? 9.007 -15.906 -10.543 1.00 91.25 92 THR A CA 1
A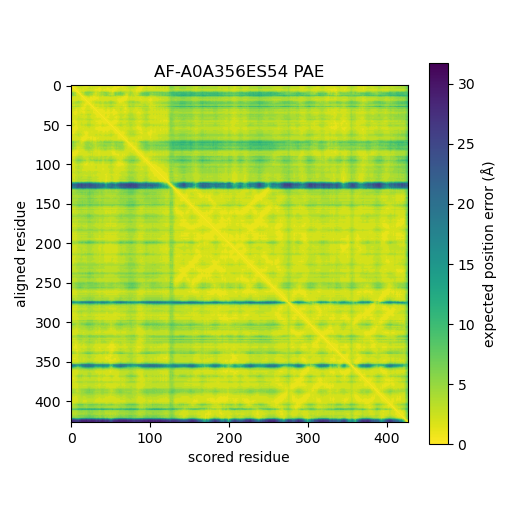TOM 763 C C . THR A 1 92 ? 7.952 -16.953 -10.211 1.00 91.25 92 THR A C 1
ATOM 765 O O . THR A 1 92 ? 7.393 -16.951 -9.117 1.00 91.25 92 THR A O 1
ATOM 768 N N . TYR A 1 93 ? 7.658 -17.832 -11.166 1.00 92.25 93 TYR A N 1
ATOM 769 C CA . TYR A 1 93 ? 6.721 -18.936 -10.975 1.00 92.25 93 TYR A CA 1
ATOM 770 C C . TYR A 1 93 ? 7.471 -20.224 -10.609 1.00 92.25 93 TYR A C 1
ATOM 772 O O . TYR A 1 93 ? 8.634 -20.367 -10.999 1.00 92.25 93 TYR A O 1
ATOM 780 N N . PRO A 1 94 ? 6.829 -21.179 -9.907 1.00 93.31 94 PRO A N 1
ATOM 781 C CA . PRO A 1 94 ? 7.414 -22.493 -9.667 1.00 93.31 94 PRO A CA 1
ATOM 782 C C . PRO A 1 94 ? 7.869 -23.169 -10.973 1.00 93.31 94 PRO A C 1
ATOM 784 O O . PRO A 1 94 ? 7.183 -23.030 -11.996 1.00 93.31 94 PRO A O 1
ATOM 787 N N . PRO A 1 95 ? 8.983 -23.926 -10.963 1.00 93.44 95 PRO A N 1
ATOM 788 C CA . PRO A 1 95 ? 9.433 -24.675 -12.132 1.00 93.44 95 PRO A CA 1
ATOM 789 C C . PRO A 1 95 ? 8.318 -25.544 -12.733 1.00 93.44 95 PRO A C 1
ATOM 791 O O . PRO A 1 95 ? 7.585 -26.211 -12.009 1.00 93.44 95 PRO A O 1
ATOM 794 N N . GLY A 1 96 ? 8.187 -25.529 -14.063 1.00 93.56 96 GLY A N 1
ATOM 795 C CA . GLY A 1 96 ? 7.148 -26.275 -14.786 1.00 93.56 96 GLY A CA 1
ATOM 796 C C . GLY A 1 96 ? 5.799 -25.558 -14.920 1.00 93.56 96 GLY A C 1
ATOM 797 O O . GLY A 1 96 ? 4.928 -26.065 -15.622 1.00 93.56 96 GLY A O 1
ATOM 798 N N . THR A 1 97 ? 5.623 -24.377 -14.316 1.00 96.50 97 THR A N 1
ATOM 799 C CA . THR A 1 97 ? 4.417 -23.559 -14.530 1.00 96.50 97 THR A CA 1
ATOM 800 C C . THR A 1 97 ? 4.326 -23.140 -16.003 1.00 96.50 97 THR A C 1
ATOM 802 O O . THR A 1 97 ? 5.245 -22.472 -16.488 1.00 96.50 97 THR A O 1
ATOM 805 N N . PRO A 1 98 ? 3.248 -23.485 -16.733 1.00 96.06 98 PRO A N 1
ATOM 806 C CA . PRO A 1 98 ? 3.059 -23.004 -18.093 1.00 96.06 98 PRO A CA 1
ATOM 807 C C . PRO A 1 98 ? 2.755 -21.503 -18.060 1.00 96.06 98 PRO A C 1
ATOM 809 O O . PRO A 1 98 ? 1.772 -21.069 -17.461 1.00 96.06 98 PRO A O 1
ATOM 812 N N . VAL A 1 99 ? 3.608 -20.707 -18.700 1.00 96.25 99 VAL A N 1
ATOM 813 C CA . VAL A 1 99 ? 3.433 -19.257 -18.833 1.00 96.25 99 VAL A CA 1
ATOM 814 C C . VAL A 1 99 ? 3.426 -18.916 -20.314 1.00 96.25 99 VAL A C 1
ATOM 816 O O . VAL A 1 99 ? 4.381 -19.216 -21.026 1.00 96.25 99 VAL A O 1
ATOM 819 N N . GLU A 1 100 ? 2.351 -18.283 -20.775 1.00 96.25 100 GLU A N 1
ATOM 820 C CA . GLU A 1 100 ? 2.302 -17.713 -22.117 1.00 96.25 100 GLU A CA 1
ATOM 821 C C . GLU A 1 100 ? 3.170 -16.453 -22.164 1.00 96.25 100 GLU A C 1
ATOM 823 O O . GLU A 1 100 ? 2.976 -15.515 -21.388 1.00 96.25 100 GLU A O 1
ATOM 828 N N . THR A 1 101 ? 4.153 -16.436 -23.059 1.00 97.31 101 THR A N 1
ATOM 829 C CA . THR A 1 101 ? 5.022 -15.274 -23.244 1.00 97.31 101 THR A CA 1
ATOM 830 C C . THR A 1 101 ? 4.257 -14.136 -23.907 1.00 97.31 101 THR A C 1
ATOM 832 O O . THR A 1 101 ? 3.538 -14.335 -24.885 1.00 97.31 101 THR A O 1
ATOM 835 N N . PHE A 1 102 ? 4.440 -12.923 -23.383 1.00 97.62 102 PHE A N 1
ATOM 836 C CA . PHE A 1 102 ? 3.816 -11.713 -23.902 1.00 97.62 102 PHE A CA 1
ATOM 837 C C . PHE A 1 102 ? 4.062 -11.557 -25.407 1.00 97.62 102 PHE A C 1
ATOM 839 O O . PHE A 1 102 ? 5.196 -11.654 -25.881 1.00 97.62 102 PHE A O 1
ATOM 846 N N . SER A 1 103 ? 3.008 -11.224 -26.151 1.00 96.19 103 SER A N 1
ATOM 847 C CA . SER A 1 103 ? 3.089 -10.946 -27.582 1.00 96.19 103 SER A CA 1
ATOM 848 C C . SER A 1 103 ? 2.250 -9.726 -27.963 1.00 96.19 103 SER A C 1
ATOM 850 O O . SER A 1 103 ? 1.261 -9.401 -27.309 1.00 96.19 103 SER A O 1
ATOM 852 N N . ARG A 1 104 ? 2.618 -9.048 -29.060 1.00 94.19 104 ARG A N 1
ATOM 853 C CA . ARG A 1 104 ? 1.827 -7.919 -29.589 1.00 94.19 104 ARG A CA 1
ATOM 854 C C . ARG A 1 104 ? 0.439 -8.359 -30.053 1.00 94.19 104 ARG A C 1
ATOM 856 O O . ARG A 1 104 ? -0.520 -7.628 -29.855 1.00 94.19 104 ARG A O 1
ATOM 863 N N . ALA A 1 105 ? 0.341 -9.555 -30.633 1.00 96.06 105 ALA A N 1
ATOM 864 C CA . ALA A 1 105 ? -0.935 -10.136 -31.029 1.00 96.06 105 ALA A CA 1
ATOM 865 C C . ALA A 1 105 ? -1.829 -10.413 -29.809 1.00 96.06 105 ALA A C 1
ATOM 867 O O . ALA A 1 105 ? -3.011 -10.095 -29.846 1.00 96.06 105 ALA A O 1
ATOM 868 N N . GLY A 1 106 ? -1.258 -10.935 -28.716 1.00 96.50 106 GLY A N 1
ATOM 869 C CA . GLY A 1 106 ? -1.977 -11.138 -27.457 1.00 96.50 106 GLY A CA 1
ATOM 870 C C . GLY A 1 106 ? -2.443 -9.825 -26.825 1.00 96.50 106 GLY A C 1
ATOM 871 O O . GLY A 1 106 ? -3.577 -9.742 -26.364 1.00 96.50 106 GLY A O 1
ATOM 872 N N . LEU A 1 107 ? -1.607 -8.780 -26.864 1.00 96.62 107 LEU A N 1
ATOM 873 C CA . LEU A 1 107 ? -1.986 -7.441 -26.406 1.00 96.62 107 LEU A CA 1
ATOM 874 C C . LEU A 1 107 ? -3.154 -6.865 -27.225 1.00 96.62 107 LEU A C 1
ATOM 876 O O . LEU A 1 107 ? -4.135 -6.415 -26.641 1.00 96.62 107 LEU A O 1
ATOM 880 N N . GLU A 1 108 ? -3.079 -6.923 -28.558 1.00 96.88 108 GLU A N 1
ATOM 881 C CA . GLU A 1 108 ? -4.152 -6.447 -29.445 1.00 96.88 108 GLU A CA 1
ATOM 882 C C . GLU A 1 108 ? -5.453 -7.230 -29.227 1.00 96.88 108 GLU A C 1
ATOM 884 O O . GLU A 1 108 ? -6.528 -6.642 -29.132 1.00 96.88 108 GLU A O 1
ATOM 889 N N . ALA A 1 109 ? -5.363 -8.554 -29.073 1.00 97.75 109 ALA A N 1
ATOM 890 C CA . ALA A 1 109 ? -6.514 -9.401 -28.767 1.00 97.75 109 ALA A CA 1
ATOM 891 C C . ALA A 1 109 ? -7.141 -9.086 -27.395 1.00 97.75 109 ALA A C 1
ATOM 893 O O . ALA A 1 109 ? -8.326 -9.337 -27.189 1.00 97.75 109 ALA A O 1
ATOM 894 N N . ALA A 1 110 ? -6.366 -8.530 -26.458 1.00 96.81 110 ALA A N 1
ATOM 895 C CA . ALA A 1 110 ? -6.822 -8.169 -25.120 1.00 96.81 110 ALA A CA 1
ATOM 896 C C . ALA A 1 110 ? -7.311 -6.715 -24.994 1.00 96.81 110 ALA A C 1
ATOM 898 O O . ALA A 1 110 ? -7.747 -6.339 -23.906 1.00 96.81 110 ALA A O 1
ATOM 899 N N . LYS A 1 111 ? -7.259 -5.891 -26.052 1.00 96.19 111 LYS A N 1
ATOM 900 C CA . LYS A 1 111 ? -7.487 -4.435 -25.961 1.00 96.19 111 LYS A CA 1
ATOM 901 C C . LYS A 1 111 ? -8.827 -4.042 -25.329 1.00 96.19 111 LYS A C 1
ATOM 903 O O . LYS A 1 111 ? -8.847 -3.204 -24.435 1.00 96.19 111 LYS A O 1
ATOM 908 N N . ASP A 1 112 ? -9.921 -4.697 -25.720 1.00 96.69 112 ASP A N 1
ATOM 909 C CA . ASP A 1 112 ? -11.262 -4.365 -25.220 1.00 96.69 112 ASP A CA 1
ATOM 910 C C . ASP A 1 112 ? -11.398 -4.770 -23.747 1.00 96.69 112 ASP A C 1
ATOM 912 O O . ASP A 1 112 ? -11.994 -4.062 -22.938 1.00 96.69 112 ASP A O 1
ATOM 916 N N . ARG A 1 113 ? -10.759 -5.886 -23.369 1.00 96.19 113 ARG A N 1
ATOM 917 C CA . ARG A 1 113 ? -10.684 -6.334 -21.977 1.00 96.19 113 ARG A CA 1
ATOM 918 C C . ARG A 1 113 ? -9.835 -5.388 -21.129 1.00 96.19 113 ARG A C 1
ATOM 920 O O . ARG A 1 113 ? -10.201 -5.127 -19.990 1.00 96.19 113 ARG A O 1
ATOM 927 N N . LEU A 1 114 ? -8.721 -4.885 -21.657 1.00 95.88 114 LEU A N 1
ATOM 928 C CA . LEU A 1 114 ? -7.878 -3.903 -20.971 1.00 95.88 114 LEU A CA 1
ATOM 929 C C . LEU A 1 114 ? -8.606 -2.571 -20.784 1.00 95.88 114 LEU A C 1
ATOM 931 O O . LEU A 1 114 ? -8.510 -1.999 -19.704 1.00 95.88 114 LEU A O 1
ATOM 935 N N . ALA A 1 115 ? -9.365 -2.118 -21.786 1.00 94.88 115 ALA A N 1
ATOM 936 C CA . ALA A 1 115 ? -10.203 -0.928 -21.672 1.00 94.88 115 ALA A CA 1
ATOM 937 C C . ALA A 1 115 ? -11.268 -1.099 -20.576 1.00 94.88 115 ALA A C 1
ATOM 939 O O . ALA A 1 115 ? -11.357 -0.267 -19.680 1.00 94.88 115 ALA A O 1
ATOM 940 N N . ALA A 1 116 ? -11.996 -2.222 -20.577 1.00 94.50 116 ALA A N 1
ATOM 941 C CA . ALA A 1 116 ? -12.981 -2.522 -19.536 1.00 94.50 116 ALA A CA 1
ATOM 942 C C . ALA A 1 116 ? -12.351 -2.593 -18.131 1.00 94.50 116 ALA A C 1
ATOM 944 O O . ALA A 1 116 ? -12.885 -2.017 -17.190 1.00 94.50 116 ALA A O 1
ATOM 945 N N . ILE A 1 117 ? -11.188 -3.246 -17.995 1.00 93.31 117 ILE A N 1
ATOM 946 C CA . ILE A 1 117 ? -10.426 -3.279 -16.736 1.00 93.31 117 ILE A CA 1
ATOM 947 C C . ILE A 1 117 ? -10.010 -1.866 -16.312 1.00 93.31 117 ILE A C 1
ATOM 949 O O . ILE A 1 117 ? -10.052 -1.563 -15.125 1.00 93.31 117 ILE A O 1
ATOM 953 N N . GLY A 1 118 ? -9.607 -1.010 -17.254 1.00 94.44 118 GLY A N 1
ATOM 954 C CA . GLY A 1 118 ? -9.232 0.375 -16.982 1.00 94.44 118 GLY A CA 1
ATOM 955 C C . GLY A 1 118 ? -10.366 1.175 -16.344 1.00 94.44 118 GLY A C 1
ATOM 956 O O . GLY A 1 118 ? -10.149 1.796 -15.305 1.00 94.44 118 GLY A O 1
ATOM 957 N N . GLU A 1 119 ? -11.574 1.086 -16.904 1.00 93.56 119 GLU A N 1
ATOM 958 C CA . GLU A 1 119 ? -12.769 1.726 -16.338 1.00 93.56 119 GLU A CA 1
ATOM 959 C C . GLU A 1 119 ? -13.080 1.191 -14.934 1.00 93.56 119 GLU A C 1
ATOM 961 O O . GLU A 1 119 ? -13.223 1.970 -13.994 1.00 93.56 119 GLU A O 1
ATOM 966 N N . THR A 1 120 ? -13.082 -0.137 -14.751 1.00 92.31 120 THR A N 1
ATOM 967 C CA . THR A 1 120 ? -13.329 -0.744 -13.432 1.00 92.31 120 THR A CA 1
ATOM 968 C C . THR A 1 120 ? -12.274 -0.329 -12.408 1.00 92.31 120 THR A C 1
ATOM 970 O O . THR A 1 120 ? -12.602 -0.072 -11.258 1.00 92.31 120 THR A O 1
ATOM 973 N N . LEU A 1 121 ? -10.997 -0.246 -12.791 1.00 93.25 121 LEU A N 1
ATOM 974 C CA . LEU A 1 121 ? -9.928 0.178 -11.884 1.00 93.25 121 LEU A CA 1
ATOM 975 C C . LEU A 1 121 ? -10.122 1.621 -11.395 1.00 93.25 121 LEU A C 1
ATOM 977 O O . LEU A 1 121 ? -9.795 1.918 -10.247 1.00 93.25 121 LEU A O 1
ATOM 981 N N . LEU A 1 122 ? -10.617 2.512 -12.259 1.00 92.56 122 LEU A N 1
ATOM 982 C CA . LEU A 1 122 ? -10.846 3.925 -11.944 1.00 92.56 122 LEU A CA 1
ATOM 983 C C . LEU A 1 122 ? -12.115 4.160 -11.119 1.00 92.56 122 LEU A C 1
ATOM 985 O O . LEU A 1 122 ? -12.166 5.127 -10.348 1.00 92.56 122 LEU A O 1
ATOM 989 N N . ASP A 1 123 ? -13.119 3.304 -11.275 1.00 88.12 123 ASP A N 1
ATOM 990 C CA . ASP A 1 123 ? -14.353 3.325 -10.495 1.00 88.12 123 ASP A CA 1
ATOM 991 C C . ASP A 1 123 ? -14.722 1.897 -10.065 1.00 88.12 123 ASP A C 1
ATOM 993 O O . ASP A 1 123 ? -15.504 1.220 -10.738 1.00 88.12 123 ASP A O 1
ATOM 997 N N . PRO A 1 124 ? -14.096 1.385 -8.987 1.00 81.75 124 PRO A N 1
ATOM 998 C CA . PRO A 1 124 ? -14.324 0.020 -8.552 1.00 81.75 124 PRO A CA 1
ATOM 999 C C . PRO A 1 124 ? -15.745 -0.132 -8.018 1.00 81.75 124 PRO A C 1
ATOM 1001 O O . PRO A 1 124 ? -16.080 0.380 -6.945 1.00 81.75 124 PRO A O 1
ATOM 1004 N N . ASP A 1 125 ? -16.549 -0.906 -8.741 1.00 66.19 125 ASP A N 1
ATOM 1005 C CA . ASP A 1 125 ? -17.765 -1.503 -8.204 1.00 66.19 125 ASP A CA 1
ATOM 1006 C C . ASP A 1 125 ? -17.435 -2.397 -6.993 1.00 66.19 125 ASP A C 1
ATOM 1008 O O . ASP A 1 125 ? -16.295 -2.864 -6.834 1.00 66.19 125 ASP A O 1
ATOM 1012 N N . PRO A 1 126 ? -18.425 -2.692 -6.129 1.00 60.47 126 PRO A N 1
ATOM 1013 C CA . PRO A 1 126 ? -18.270 -3.706 -5.099 1.00 60.47 126 PRO A CA 1
ATOM 1014 C C . PRO A 1 126 ? -17.700 -4.992 -5.723 1.00 60.47 126 PRO A C 1
ATOM 1016 O O . PRO A 1 126 ? -18.203 -5.448 -6.750 1.00 60.47 126 PRO A O 1
ATOM 1019 N N . PRO A 1 127 ? -16.661 -5.600 -5.126 1.00 54.34 127 PRO A N 1
ATOM 1020 C CA . PRO A 1 127 ? -15.760 -6.531 -5.816 1.00 54.34 127 PRO A CA 1
ATOM 1021 C C . PRO A 1 127 ? -16.388 -7.835 -6.338 1.00 54.34 127 PRO A C 1
ATOM 1023 O O . PRO A 1 127 ? -15.679 -8.655 -6.920 1.00 54.34 127 PRO A O 1
ATOM 1026 N N . LEU A 1 128 ? -17.677 -8.094 -6.105 1.00 60.06 128 LEU A N 1
ATOM 1027 C CA . LEU A 1 128 ? -18.288 -9.397 -6.350 1.00 60.06 128 LEU A CA 1
ATOM 1028 C C . LEU A 1 128 ? -19.799 -9.288 -6.674 1.00 60.06 128 LEU A C 1
ATOM 1030 O O . LEU A 1 128 ? -20.498 -8.505 -6.029 1.00 60.06 128 LEU A O 1
ATOM 1034 N N . PRO A 1 129 ? -20.316 -10.121 -7.606 1.00 55.59 129 PRO A N 1
ATOM 1035 C CA . PRO A 1 129 ? -21.626 -9.956 -8.260 1.00 55.59 129 PRO A CA 1
ATOM 1036 C C . PRO A 1 129 ? -22.855 -10.311 -7.406 1.00 55.59 129 PRO A C 1
ATOM 1038 O O . PRO A 1 129 ? -23.972 -9.939 -7.759 1.00 55.59 129 PRO A O 1
ATOM 1041 N N . GLU A 1 130 ? -22.685 -11.049 -6.309 1.00 70.31 130 GLU A N 1
ATOM 1042 C CA . GLU A 1 130 ? -23.792 -11.416 -5.417 1.00 70.31 130 GLU A CA 1
ATOM 1043 C C . GLU A 1 130 ? -24.163 -10.269 -4.475 1.00 70.31 130 GLU A C 1
ATOM 1045 O O . GLU A 1 130 ? -23.278 -9.601 -3.928 1.00 70.31 130 GLU A O 1
ATOM 1050 N N . THR A 1 131 ? -25.469 -10.078 -4.257 1.00 78.56 131 THR A N 1
ATOM 1051 C CA . THR A 1 131 ? -26.005 -9.069 -3.338 1.00 78.56 131 THR A CA 1
ATOM 1052 C C . THR A 1 131 ? -25.529 -9.352 -1.909 1.00 78.56 131 THR A C 1
ATOM 1054 O O . THR A 1 131 ? -25.867 -10.403 -1.362 1.00 78.56 131 THR A O 1
ATOM 1057 N N . PRO A 1 132 ? -24.758 -8.448 -1.283 1.00 87.94 132 PRO A N 1
ATOM 1058 C CA . PRO A 1 132 ? -24.288 -8.654 0.078 1.00 87.94 132 PRO A CA 1
ATOM 1059 C C . PRO A 1 132 ? -25.413 -8.453 1.102 1.00 87.94 132 PRO A C 1
ATOM 1061 O O . PRO A 1 132 ? -26.363 -7.701 0.878 1.00 87.94 132 PRO A O 1
ATOM 1064 N N . SER A 1 133 ? -25.267 -9.084 2.266 1.00 92.38 133 SER A N 1
ATOM 1065 C CA . SER A 1 133 ? -26.026 -8.731 3.467 1.00 92.38 133 SER A CA 1
ATOM 1066 C C . SER A 1 133 ? -25.413 -7.484 4.094 1.00 92.38 133 SER A C 1
ATOM 1068 O O . SER A 1 133 ? -24.210 -7.455 4.331 1.00 92.38 133 SER A O 1
ATOM 1070 N N . VAL A 1 134 ? -26.219 -6.460 4.371 1.00 95.25 134 VAL A N 1
ATOM 1071 C CA . VAL A 1 134 ? -25.733 -5.172 4.890 1.00 95.25 134 VAL A CA 1
ATOM 1072 C C . VAL A 1 134 ? -26.294 -4.913 6.282 1.00 95.25 134 VAL A C 1
ATOM 1074 O O . VAL A 1 134 ? -27.490 -5.080 6.526 1.00 95.25 134 VAL A O 1
ATOM 1077 N N . ILE A 1 135 ? -25.423 -4.488 7.196 1.00 96.81 135 ILE A N 1
ATOM 1078 C CA . ILE A 1 135 ? -25.793 -3.999 8.524 1.00 96.81 135 ILE A CA 1
ATOM 1079 C C . ILE A 1 135 ? -25.342 -2.550 8.652 1.00 96.81 135 ILE A C 1
ATOM 1081 O O . ILE A 1 135 ? -24.144 -2.277 8.650 1.00 96.81 135 ILE A O 1
ATOM 1085 N N . ASP A 1 136 ? -26.301 -1.653 8.872 1.00 97.81 136 ASP A N 1
ATOM 1086 C CA . ASP A 1 136 ? -26.043 -0.257 9.218 1.00 97.81 136 ASP A CA 1
ATOM 1087 C C . ASP A 1 136 ? -26.246 -0.018 10.718 1.00 97.81 136 ASP A C 1
ATOM 1089 O O . ASP A 1 136 ? -27.262 -0.399 11.315 1.00 97.81 136 ASP A O 1
ATOM 1093 N N . ARG A 1 137 ? -25.282 0.654 11.349 1.00 97.38 137 ARG A N 1
ATOM 1094 C CA . ARG A 1 137 ? -25.323 1.037 12.762 1.00 97.38 137 ARG A CA 1
ATOM 1095 C C . ARG A 1 137 ? -24.927 2.492 12.941 1.00 97.38 137 ARG A C 1
ATOM 1097 O O . ARG A 1 137 ? -23.938 2.964 12.390 1.00 97.38 137 ARG A O 1
ATOM 1104 N N . ARG A 1 138 ? -25.685 3.187 13.787 1.00 98.31 138 ARG A N 1
ATOM 1105 C CA . ARG A 1 138 ? -25.240 4.424 14.430 1.00 98.31 138 ARG A CA 1
ATOM 1106 C C . ARG A 1 138 ? -24.802 4.084 15.841 1.00 98.31 138 ARG A C 1
ATOM 1108 O O . ARG A 1 138 ? -25.532 3.392 16.549 1.00 98.31 138 ARG A O 1
ATOM 1115 N N . VAL A 1 139 ? -23.618 4.534 16.218 1.00 98.12 139 VAL A N 1
ATOM 1116 C CA . VAL A 1 139 ? -22.992 4.204 17.495 1.00 98.12 139 VAL A CA 1
ATOM 1117 C C . VAL A 1 139 ? -22.538 5.475 18.189 1.00 98.12 139 VAL A C 1
ATOM 1119 O O . VAL A 1 139 ? -22.035 6.383 17.539 1.00 98.12 139 VAL A O 1
ATOM 1122 N N . ARG A 1 140 ? -22.677 5.499 19.511 1.00 98.50 140 ARG A N 1
ATOM 1123 C CA . ARG A 1 140 ? -22.083 6.503 20.387 1.00 98.50 140 ARG A CA 1
ATOM 1124 C C . ARG A 1 140 ? -21.062 5.803 21.267 1.00 98.50 140 ARG A C 1
ATOM 1126 O O . ARG A 1 140 ? -21.415 4.860 21.972 1.00 98.50 140 ARG A O 1
ATOM 1133 N N . ILE A 1 141 ? -19.812 6.243 21.215 1.00 98.75 141 ILE A N 1
ATOM 1134 C CA . ILE A 1 141 ? -18.688 5.590 21.883 1.00 98.75 141 ILE A CA 1
ATOM 1135 C C . ILE A 1 141 ? -18.079 6.572 22.881 1.00 98.75 141 ILE A C 1
ATOM 1137 O O . ILE A 1 141 ? -17.360 7.507 22.517 1.00 98.75 141 ILE A O 1
ATOM 1141 N N . GLU A 1 142 ? -18.383 6.360 24.157 1.00 98.75 142 GLU A N 1
ATOM 1142 C CA . GLU A 1 142 ? -17.796 7.120 25.263 1.00 98.75 142 GLU A CA 1
ATOM 1143 C C . GLU A 1 142 ? -16.279 6.838 25.386 1.00 98.75 142 GLU A C 1
ATOM 1145 O O . GLU A 1 142 ? -15.814 5.777 24.950 1.00 98.75 142 GLU A O 1
ATOM 1150 N N . PRO A 1 143 ? -15.486 7.751 25.978 1.00 98.69 143 PRO A N 1
ATOM 1151 C CA . PRO A 1 143 ? -14.063 7.525 26.231 1.00 98.69 143 PRO A CA 1
ATOM 1152 C C . PRO A 1 143 ? -13.776 6.173 26.901 1.00 98.69 143 PRO A C 1
ATOM 1154 O O . PRO A 1 143 ? -14.386 5.815 27.911 1.00 98.69 143 PRO A O 1
ATOM 1157 N N . GLY A 1 144 ? -12.841 5.407 26.337 1.00 98.06 144 GLY A N 1
ATOM 1158 C CA . GLY A 1 144 ? -12.447 4.084 26.828 1.00 98.06 144 GLY A CA 1
ATOM 1159 C C . GLY A 1 144 ? -13.423 2.945 26.505 1.00 98.06 144 GLY A C 1
ATOM 1160 O O . GLY A 1 144 ? -13.113 1.796 26.823 1.00 98.06 144 GLY A O 1
ATOM 1161 N N . GLN A 1 145 ? -14.568 3.231 25.877 1.00 98.69 145 GLN A N 1
ATOM 1162 C CA . GLN A 1 145 ? -15.554 2.229 25.466 1.00 98.69 145 GLN A CA 1
ATOM 1163 C C . GLN A 1 145 ? -15.344 1.776 24.014 1.00 98.69 145 GLN A C 1
ATOM 1165 O O . GLN A 1 145 ? -14.526 2.325 23.268 1.00 98.69 145 GLN A O 1
ATOM 1170 N N . ALA A 1 146 ? -16.099 0.755 23.611 1.00 98.50 146 ALA A N 1
ATOM 1171 C CA . ALA A 1 146 ? -16.140 0.262 22.243 1.00 98.50 146 ALA A CA 1
ATOM 1172 C C . ALA A 1 146 ? -17.580 -0.019 21.801 1.00 98.50 146 ALA A C 1
ATOM 1174 O O . ALA A 1 146 ? -18.432 -0.362 22.619 1.00 98.50 146 ALA A O 1
ATOM 1175 N N . ALA A 1 147 ? -17.830 0.106 20.500 1.00 98.38 147 ALA A N 1
ATOM 1176 C CA . ALA A 1 147 ? -19.029 -0.419 19.858 1.00 98.38 147 ALA A CA 1
ATOM 1177 C C . ALA A 1 147 ? -18.658 -1.644 19.020 1.00 98.38 147 ALA A C 1
ATOM 1179 O O . ALA A 1 147 ? -17.641 -1.619 18.327 1.00 98.38 147 ALA A O 1
ATOM 1180 N N . GLU A 1 148 ? -19.475 -2.695 19.080 1.00 98.06 148 GLU A N 1
ATOM 1181 C CA . GLU A 1 148 ? -19.169 -4.001 18.488 1.00 98.06 148 GLU A CA 1
ATOM 1182 C C . GLU A 1 148 ? -20.260 -4.455 17.506 1.00 98.06 148 GLU A C 1
ATOM 1184 O O . GLU A 1 148 ? -21.452 -4.210 17.712 1.00 98.06 148 GLU A O 1
ATOM 1189 N N . ILE A 1 149 ? -19.843 -5.142 16.442 1.00 98.00 149 ILE A N 1
ATOM 1190 C CA . ILE A 1 149 ? -20.695 -5.834 15.472 1.00 98.00 149 ILE A CA 1
ATOM 1191 C C . ILE A 1 149 ? -20.122 -7.246 15.306 1.00 98.00 149 ILE A C 1
ATOM 1193 O O . ILE A 1 149 ? -18.970 -7.407 14.903 1.00 98.00 149 ILE A O 1
ATOM 1197 N N . GLY A 1 150 ? -20.919 -8.258 15.651 1.00 97.25 150 GLY A N 1
ATOM 1198 C CA . GLY A 1 150 ? -20.528 -9.665 15.594 1.00 97.25 150 GLY A CA 1
ATOM 1199 C C . GLY A 1 150 ? -21.264 -10.436 14.501 1.00 97.25 150 GLY A C 1
ATOM 1200 O O . GLY A 1 150 ? -22.427 -10.151 14.212 1.00 97.25 150 GLY A O 1
ATOM 1201 N N . PHE A 1 151 ? -20.587 -11.433 13.943 1.00 97.81 151 PHE A N 1
ATOM 1202 C CA . PHE A 1 151 ? -21.113 -12.403 12.987 1.00 97.81 151 PHE A CA 1
ATOM 1203 C C . PHE A 1 151 ? -20.737 -13.804 13.473 1.00 97.81 151 PHE A C 1
ATOM 1205 O O . PHE A 1 151 ? -19.573 -14.039 13.780 1.00 97.81 151 PHE A O 1
ATOM 1212 N N . ASP A 1 152 ? -21.704 -14.717 13.539 1.00 96.94 152 ASP A N 1
ATOM 1213 C CA . ASP A 1 152 ? -21.587 -16.057 14.143 1.00 96.94 152 ASP A CA 1
ATOM 1214 C C . ASP A 1 152 ? -21.680 -17.201 13.114 1.00 96.94 152 ASP A C 1
ATOM 1216 O O . ASP A 1 152 ? -21.976 -18.350 13.454 1.00 96.94 152 ASP A O 1
ATOM 1220 N N . LYS A 1 153 ? -21.479 -16.875 11.833 1.00 95.12 153 LYS A N 1
ATOM 1221 C CA . LYS A 1 153 ? -21.525 -17.812 10.705 1.00 95.12 153 LYS A CA 1
ATOM 1222 C C . LYS A 1 153 ? -20.378 -17.544 9.735 1.00 95.12 153 LYS A C 1
ATOM 1224 O O . LYS A 1 153 ? -20.030 -16.378 9.582 1.00 95.12 153 LYS A O 1
ATOM 1229 N N . PRO A 1 154 ? -19.870 -18.568 9.023 1.00 96.12 154 PRO A N 1
ATOM 1230 C CA . PRO A 1 154 ? -18.853 -18.393 7.990 1.00 96.12 154 PRO A CA 1
ATOM 1231 C C . PRO A 1 154 ? -19.225 -17.294 6.994 1.00 96.12 154 PRO A C 1
ATOM 1233 O O . PRO A 1 154 ? -20.377 -17.202 6.564 1.00 96.12 154 PRO A O 1
ATOM 1236 N N . GLY A 1 155 ? -18.249 -16.491 6.586 1.00 96.25 155 GLY A N 1
ATOM 1237 C CA . GLY A 1 155 ? -18.504 -15.398 5.662 1.00 96.25 155 GLY A CA 1
ATOM 1238 C C . GLY A 1 155 ? -17.261 -14.599 5.318 1.00 96.25 155 GLY A C 1
ATOM 1239 O O . GLY A 1 155 ? -16.143 -14.920 5.714 1.00 96.25 155 GLY A O 1
ATOM 1240 N N . ALA A 1 156 ? -17.461 -13.536 4.549 1.00 97.25 156 ALA A N 1
ATOM 1241 C CA . ALA A 1 156 ? -16.438 -12.532 4.315 1.00 97.25 156 ALA A CA 1
ATOM 1242 C C . ALA A 1 156 ? -17.043 -11.134 4.387 1.00 97.25 156 ALA A C 1
ATOM 1244 O O . ALA A 1 156 ? -18.070 -10.873 3.755 1.00 97.25 156 ALA A O 1
ATOM 1245 N N . ILE A 1 157 ? -16.384 -10.220 5.104 1.00 97.19 157 ILE A N 1
ATOM 1246 C CA . ILE A 1 157 ? -16.640 -8.786 4.928 1.00 97.19 157 ILE A CA 1
ATOM 1247 C C . ILE A 1 157 ? -16.136 -8.423 3.532 1.00 97.19 157 ILE A C 1
ATOM 1249 O O . ILE A 1 157 ? -14.997 -8.731 3.188 1.00 97.19 157 ILE A O 1
ATOM 1253 N N . CYS A 1 158 ? -16.979 -7.806 2.712 1.00 95.19 158 CYS A N 1
ATOM 1254 C CA . CYS A 1 158 ? -16.602 -7.349 1.373 1.00 95.19 158 CYS A CA 1
ATOM 1255 C C . CYS A 1 158 ? -16.684 -5.835 1.206 1.00 95.19 158 CYS A C 1
ATOM 1257 O O . CYS A 1 158 ? -16.117 -5.306 0.253 1.00 95.19 158 CYS A O 1
ATOM 1259 N N . GLU A 1 159 ? -17.374 -5.148 2.117 1.00 96.25 159 GLU A N 1
ATOM 1260 C CA . GLU A 1 159 ? -17.287 -3.701 2.249 1.00 96.25 159 GLU A CA 1
ATOM 1261 C C . GLU A 1 159 ? -17.444 -3.291 3.718 1.00 96.25 159 GLU A C 1
ATOM 1263 O O . GLU A 1 159 ? -18.278 -3.831 4.445 1.00 96.25 159 GLU A O 1
ATOM 1268 N N . LEU A 1 160 ? -16.628 -2.336 4.148 1.00 98.00 160 LEU A N 1
ATOM 1269 C CA . LEU A 1 160 ? -16.721 -1.667 5.438 1.00 98.00 160 LEU A CA 1
ATOM 1270 C C . LEU A 1 160 ? -16.730 -0.161 5.188 1.00 98.00 160 LEU A C 1
ATOM 1272 O O . LEU A 1 160 ? -15.773 0.370 4.626 1.00 98.00 160 LEU A O 1
ATOM 1276 N N . SER A 1 161 ? -17.779 0.521 5.637 1.00 98.25 161 SER A N 1
ATOM 1277 C CA . SER A 1 161 ? -17.880 1.977 5.612 1.00 98.25 161 SER A CA 1
ATOM 1278 C C . SER A 1 161 ? -17.951 2.530 7.031 1.00 98.25 161 SER A C 1
ATOM 1280 O O . SER A 1 161 ? -18.703 2.020 7.863 1.00 98.25 161 SER A O 1
ATOM 1282 N N . VAL A 1 162 ? -17.154 3.556 7.326 1.00 98.75 162 VAL A N 1
ATOM 1283 C CA . VAL A 1 162 ? -17.108 4.232 8.626 1.00 98.75 162 VAL A CA 1
ATOM 1284 C C . VAL A 1 162 ? -17.071 5.740 8.405 1.00 98.75 162 VAL A C 1
ATOM 1286 O O . VAL A 1 162 ? -16.227 6.249 7.672 1.00 98.75 162 VAL A O 1
ATOM 1289 N N . ARG A 1 163 ? -17.945 6.471 9.097 1.00 98.69 163 ARG A N 1
ATOM 1290 C CA . ARG A 1 163 ? -17.849 7.924 9.270 1.00 98.69 163 ARG A CA 1
ATOM 1291 C C . ARG A 1 163 ? -17.898 8.249 10.752 1.00 98.69 163 ARG A C 1
ATOM 1293 O O . ARG A 1 163 ? -18.826 7.815 11.432 1.00 98.69 163 ARG A O 1
ATOM 1300 N N . LEU A 1 164 ? -16.923 9.010 11.239 1.00 98.62 164 LEU A N 1
ATOM 1301 C CA . LEU A 1 164 ? -16.865 9.453 12.631 1.00 98.62 164 LEU A CA 1
ATOM 1302 C C . LEU A 1 164 ? -17.198 10.941 12.736 1.00 98.62 164 LEU A C 1
ATOM 1304 O O . LEU A 1 164 ? -16.786 11.731 11.889 1.00 98.62 164 LEU A O 1
ATOM 1308 N N . ASP A 1 165 ? -17.903 11.308 13.797 1.00 98.19 165 ASP A N 1
ATOM 1309 C CA . ASP A 1 165 ? -18.192 12.683 14.186 1.00 98.19 165 ASP A CA 1
ATOM 1310 C C . ASP A 1 165 ? -17.826 12.886 15.662 1.00 98.19 165 ASP A C 1
ATOM 1312 O O . ASP A 1 165 ? -18.090 12.038 16.518 1.00 98.19 165 ASP A O 1
ATOM 1316 N N . ALA A 1 166 ? -17.147 13.990 15.950 1.00 98.06 166 ALA A N 1
ATOM 1317 C CA . ALA A 1 166 ? -16.619 14.327 17.265 1.00 98.06 166 ALA A CA 1
ATOM 1318 C C . ALA A 1 166 ? -16.260 15.819 17.314 1.00 98.06 166 ALA A C 1
ATOM 1320 O O . ALA A 1 166 ? -16.135 16.473 16.280 1.00 98.06 166 ALA A O 1
ATOM 1321 N N . ASN A 1 167 ? -16.025 16.358 18.512 1.00 97.81 167 ASN A N 1
ATOM 1322 C CA . ASN A 1 167 ? -15.632 17.763 18.672 1.00 97.81 167 ASN A CA 1
ATOM 1323 C C . ASN A 1 167 ? -14.270 18.076 18.014 1.00 97.81 167 ASN A C 1
ATOM 1325 O O . ASN A 1 167 ? -14.088 19.147 17.443 1.00 97.81 167 ASN A O 1
ATOM 1329 N N . ASP A 1 168 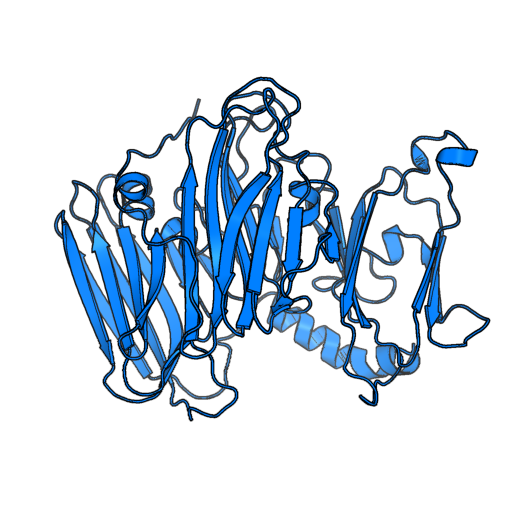? -13.329 17.130 18.067 1.00 96.94 168 ASP A N 1
ATOM 1330 C CA . ASP A 1 168 ? -12.086 17.129 17.287 1.00 96.94 168 ASP A CA 1
ATOM 1331 C C . ASP A 1 168 ? -12.035 15.878 16.384 1.00 96.94 168 ASP A C 1
ATOM 1333 O O . ASP A 1 168 ? -11.569 14.818 16.823 1.00 96.94 168 ASP A O 1
ATOM 1337 N N . PRO A 1 169 ? -12.513 15.973 15.127 1.00 95.56 169 PRO A N 1
ATOM 1338 C CA . PRO A 1 169 ? -12.540 14.855 14.182 1.00 95.56 169 PRO A CA 1
ATOM 1339 C C . PRO A 1 169 ? -11.151 14.312 13.828 1.00 95.56 169 PRO A C 1
ATOM 1341 O O . PRO A 1 169 ? -10.991 13.112 13.601 1.00 95.56 169 PRO A O 1
ATOM 1344 N N . VAL A 1 170 ? -10.126 15.172 13.794 1.00 95.75 170 VAL A N 1
ATOM 1345 C CA . VAL A 1 170 ? -8.755 14.764 13.451 1.00 95.75 170 VAL A CA 1
ATOM 1346 C C . VAL A 1 170 ? -8.193 13.872 14.554 1.00 95.75 170 VAL A C 1
ATOM 1348 O O . VAL A 1 170 ? -7.661 12.797 14.267 1.00 95.75 170 VAL A O 1
ATOM 1351 N N . GLN A 1 171 ? -8.361 14.275 15.816 1.00 97.50 171 GLN A N 1
ATOM 1352 C CA . GLN A 1 171 ? -7.991 13.438 16.954 1.00 97.50 171 GLN A CA 1
ATOM 1353 C C . GLN A 1 171 ? -8.852 12.171 17.029 1.00 97.50 171 GLN A C 1
ATOM 1355 O O . GLN A 1 171 ? -8.325 11.094 17.321 1.00 97.50 171 GLN A O 1
ATOM 1360 N N . ALA A 1 172 ? -10.157 12.263 16.756 1.00 98.12 172 ALA A N 1
ATOM 1361 C CA . ALA A 1 172 ? -11.064 11.115 16.794 1.00 98.12 172 ALA A CA 1
ATOM 1362 C C . ALA A 1 172 ? -10.663 10.022 15.793 1.00 98.12 172 ALA A C 1
ATOM 1364 O O . ALA A 1 172 ? -10.635 8.852 16.164 1.00 98.12 172 ALA A O 1
ATOM 1365 N N . LEU A 1 173 ? -10.267 10.384 14.568 1.00 97.88 173 LEU A N 1
ATOM 1366 C CA . LEU A 1 173 ? -9.799 9.429 13.554 1.00 97.88 173 LEU A CA 1
ATOM 1367 C C . LEU A 1 173 ? -8.484 8.728 13.921 1.00 97.88 173 LEU A C 1
ATOM 1369 O O . LEU A 1 173 ? -8.248 7.609 13.468 1.00 97.88 173 LEU A O 1
ATOM 1373 N N . ARG A 1 174 ? -7.630 9.371 14.730 1.00 96.69 174 ARG A N 1
ATOM 1374 C CA . ARG A 1 174 ? -6.366 8.789 15.213 1.00 96.69 174 ARG A CA 1
ATOM 1375 C C . ARG A 1 174 ? -6.547 7.930 16.469 1.00 96.69 174 ARG A C 1
ATOM 1377 O O . ARG A 1 174 ? -5.846 6.938 16.630 1.00 96.69 174 ARG A O 1
ATOM 1384 N N . SER A 1 175 ? -7.468 8.317 17.350 1.00 98.31 175 SER A N 1
ATOM 1385 C CA . SER A 1 175 ? -7.673 7.673 18.657 1.00 98.31 175 SER A CA 1
ATOM 1386 C C . SER A 1 175 ? -8.855 6.702 18.703 1.00 98.31 175 SER A C 1
ATOM 1388 O O . SER A 1 175 ? -8.976 5.939 19.659 1.00 98.31 175 SER A O 1
ATOM 1390 N N . THR A 1 176 ? -9.694 6.664 17.666 1.00 98.75 176 THR A N 1
ATOM 1391 C CA . THR A 1 176 ? -10.651 5.574 17.446 1.00 98.75 176 THR A CA 1
ATOM 1392 C C . THR A 1 176 ? -9.978 4.501 16.609 1.00 98.75 176 THR A C 1
ATOM 1394 O O . THR A 1 176 ? -9.531 4.760 15.491 1.00 98.75 176 THR A O 1
ATOM 1397 N N . VAL A 1 177 ? -9.894 3.294 17.155 1.00 98.81 177 VAL A N 1
ATOM 1398 C CA . VAL A 1 177 ? -9.183 2.168 16.550 1.00 98.81 177 VAL A CA 1
ATOM 1399 C C . VAL A 1 177 ? -10.186 1.133 16.064 1.00 98.81 177 VAL A C 1
ATOM 1401 O O . VAL A 1 177 ? -11.058 0.711 16.825 1.00 98.81 177 VAL A O 1
ATOM 1404 N N . LEU A 1 178 ? -10.039 0.712 14.809 1.00 98.88 178 LEU A N 1
ATOM 1405 C CA . LEU A 1 178 ? -10.690 -0.476 14.278 1.00 98.88 178 LEU A CA 1
ATOM 1406 C C . LEU A 1 178 ? -9.952 -1.710 14.798 1.00 98.88 178 LEU A C 1
ATOM 1408 O O . LEU A 1 178 ? -8.747 -1.865 14.576 1.00 98.88 178 LEU A O 1
ATOM 1412 N N . VAL A 1 179 ? -10.689 -2.587 15.470 1.00 98.81 179 VAL A N 1
ATOM 1413 C CA . VAL A 1 179 ? -10.203 -3.893 15.911 1.00 98.81 179 VAL A CA 1
ATOM 1414 C C . VAL A 1 179 ? -11.106 -4.961 15.320 1.00 98.81 179 VAL A C 1
ATOM 1416 O O . VAL A 1 179 ? -12.325 -4.877 15.471 1.00 98.81 179 VAL A O 1
ATOM 1419 N N . VAL A 1 180 ? -10.519 -5.948 14.646 1.00 98.69 180 VAL A N 1
ATOM 1420 C CA . VAL A 1 180 ? -11.263 -7.094 14.111 1.00 98.69 180 VAL A CA 1
ATOM 1421 C C . VAL A 1 180 ? -10.606 -8.382 14.574 1.00 98.69 180 VAL A C 1
ATOM 1423 O O . VAL A 1 180 ? -9.389 -8.553 14.447 1.00 98.69 180 VAL A O 1
ATOM 1426 N N . GLU A 1 181 ? -11.431 -9.265 15.120 1.00 98.50 181 GLU A N 1
ATOM 1427 C CA . GLU A 1 181 ? -11.080 -10.634 15.464 1.00 98.50 181 GLU A CA 1
ATOM 1428 C C . GLU A 1 181 ? -11.788 -11.576 14.489 1.00 98.50 181 GLU A C 1
ATOM 1430 O O . GLU A 1 181 ? -13.016 -11.540 14.378 1.00 98.50 181 GLU A O 1
ATOM 1435 N N . PHE A 1 182 ? -11.022 -12.405 13.783 1.00 98.31 182 PHE A N 1
ATOM 1436 C CA . PHE A 1 182 ? -11.552 -13.492 12.962 1.00 98.31 182 PHE A CA 1
ATOM 1437 C C . PHE A 1 182 ? -11.262 -14.808 13.674 1.00 98.31 182 PHE A C 1
ATOM 1439 O O . PHE A 1 182 ? -10.121 -15.060 14.052 1.00 98.31 182 PHE A O 1
ATOM 1446 N N . ASP A 1 183 ? -12.296 -15.620 13.891 1.00 97.75 183 ASP A N 1
ATOM 1447 C CA . ASP A 1 183 ? -12.186 -16.956 14.494 1.00 97.75 183 ASP A CA 1
ATOM 1448 C C . ASP A 1 183 ? -11.415 -16.989 15.830 1.00 97.75 183 ASP A C 1
ATOM 1450 O O . ASP A 1 183 ? -10.655 -17.917 16.119 1.00 97.75 183 ASP A O 1
ATOM 1454 N N . GLY A 1 184 ? -11.616 -15.954 16.652 1.00 96.50 184 GLY A N 1
ATOM 1455 C CA . GLY A 1 184 ? -10.968 -15.781 17.955 1.00 96.50 184 GLY A CA 1
ATOM 1456 C C . GLY A 1 184 ? -9.540 -15.220 17.906 1.00 96.50 184 GLY A C 1
ATOM 1457 O O . GLY A 1 184 ? -8.893 -15.114 18.950 1.00 96.50 184 GLY A O 1
ATOM 1458 N N . GLU A 1 185 ? -9.026 -14.851 16.728 1.00 96.69 185 GLU A N 1
ATOM 1459 C CA . GLU A 1 185 ? -7.716 -14.217 16.566 1.00 96.69 185 GLU A CA 1
ATOM 1460 C C . GLU A 1 185 ? -7.851 -12.741 16.171 1.00 96.69 185 GLU A C 1
ATOM 1462 O O . GLU A 1 185 ? -8.414 -12.406 15.131 1.00 96.69 185 GLU A O 1
ATOM 1467 N N . GLN A 1 186 ? -7.275 -11.833 16.967 1.00 97.56 186 GLN A N 1
ATOM 1468 C CA . GLN A 1 186 ? -7.201 -10.411 16.616 1.00 97.56 186 GLN A CA 1
ATOM 1469 C C . GLN A 1 186 ? -6.198 -10.186 15.474 1.00 97.56 186 GLN A C 1
ATOM 1471 O O . GLN A 1 186 ? -4.984 -10.148 15.698 1.00 97.56 186 GLN A O 1
ATOM 1476 N N . THR A 1 187 ? -6.694 -9.994 14.254 1.00 97.94 187 THR A N 1
ATOM 1477 C CA . THR A 1 187 ? -5.859 -9.812 13.054 1.00 97.94 187 THR A CA 1
ATOM 1478 C C . THR A 1 187 ? -5.761 -8.356 12.607 1.00 97.94 187 THR A C 1
ATOM 1480 O O . THR A 1 187 ? -4.784 -7.976 11.956 1.00 97.94 187 THR A O 1
ATOM 1483 N N . VAL A 1 188 ? -6.740 -7.526 12.975 1.00 98.75 188 VAL A N 1
ATOM 1484 C CA . VAL A 1 188 ? -6.781 -6.097 12.650 1.00 98.75 188 VAL A CA 1
ATOM 1485 C C . VAL A 1 188 ? -6.681 -5.280 13.927 1.00 98.75 188 VAL A C 1
ATOM 1487 O O . VAL A 1 188 ? -7.474 -5.449 14.852 1.00 98.75 188 VAL A O 1
ATOM 1490 N N . TRP A 1 189 ? -5.720 -4.363 13.954 1.00 98.75 189 TRP A N 1
ATOM 1491 C CA . TRP A 1 189 ? -5.639 -3.281 14.926 1.00 98.75 189 TRP A CA 1
ATOM 1492 C C . TRP A 1 189 ? -5.039 -2.058 14.233 1.00 98.75 189 TRP A C 1
ATOM 1494 O O . TRP A 1 189 ? -3.852 -2.044 13.894 1.00 98.75 189 TRP A O 1
ATOM 1504 N N . CYS A 1 190 ? -5.863 -1.046 13.963 1.00 98.75 190 CYS A N 1
ATOM 1505 C CA . CYS A 1 190 ? -5.438 0.134 13.214 1.00 98.75 190 CYS A CA 1
ATOM 1506 C C . CYS A 1 190 ? -6.337 1.343 13.524 1.00 98.75 190 CYS A C 1
ATOM 1508 O O . CYS A 1 190 ? -7.560 1.183 13.539 1.00 98.75 190 CYS A O 1
ATOM 1510 N N . PRO A 1 191 ? -5.791 2.550 13.769 1.00 98.69 191 PRO A N 1
ATOM 1511 C CA . PRO A 1 191 ? -6.594 3.769 13.802 1.00 98.69 191 PRO A CA 1
ATOM 1512 C C . PRO A 1 191 ? -7.445 3.918 12.542 1.00 98.69 191 PRO A C 1
ATOM 1514 O O . PRO A 1 191 ? -6.984 3.604 11.445 1.00 98.69 191 PRO A O 1
ATOM 1517 N N . VAL A 1 192 ? -8.674 4.416 12.687 1.00 98.75 192 VAL A N 1
ATOM 1518 C CA . VAL A 1 192 ? -9.628 4.513 11.571 1.00 98.75 192 VAL A CA 1
ATOM 1519 C C . VAL A 1 192 ? -9.036 5.318 10.408 1.00 98.75 192 VAL A C 1
ATOM 1521 O O . VAL A 1 192 ? -9.013 4.824 9.286 1.00 98.75 192 VAL A O 1
ATOM 1524 N N . GLY A 1 193 ? -8.466 6.501 10.659 1.00 98.12 193 GLY A N 1
ATOM 1525 C CA . GLY A 1 193 ? -7.881 7.321 9.587 1.00 98.12 193 GLY A CA 1
ATOM 1526 C C . GLY A 1 193 ? -6.768 6.610 8.803 1.00 98.12 193 GLY A C 1
ATOM 1527 O O . GLY A 1 193 ? -6.734 6.663 7.572 1.00 98.12 193 GLY A O 1
ATOM 1528 N N . ASP A 1 194 ? -5.879 5.902 9.501 1.00 98.38 194 ASP A N 1
ATOM 1529 C CA . ASP A 1 194 ? -4.768 5.160 8.900 1.00 98.38 194 ASP A CA 1
ATOM 1530 C C . ASP A 1 194 ? -5.253 3.905 8.157 1.00 98.38 194 ASP A C 1
ATOM 1532 O O . ASP A 1 194 ? -4.784 3.630 7.055 1.00 98.38 194 ASP A O 1
ATOM 1536 N N . PHE A 1 195 ? -6.236 3.174 8.696 1.00 98.75 195 PHE A N 1
ATOM 1537 C CA . PHE A 1 195 ? -6.792 1.970 8.069 1.00 98.75 195 PHE A CA 1
ATOM 1538 C C . PHE A 1 195 ? -7.348 2.256 6.671 1.00 98.75 195 PHE A C 1
ATOM 1540 O O . PHE A 1 195 ? -7.063 1.529 5.718 1.00 98.75 195 PHE A O 1
ATOM 1547 N N . PHE A 1 196 ? -8.087 3.356 6.533 1.00 98.56 196 PHE A N 1
ATOM 1548 C CA . PHE A 1 196 ? -8.660 3.789 5.261 1.00 98.56 196 PHE A CA 1
ATOM 1549 C C . PHE A 1 196 ? -7.680 4.589 4.394 1.00 98.56 196 PHE A C 1
ATOM 1551 O O . PHE A 1 196 ? -8.090 5.162 3.392 1.00 98.56 196 PHE A O 1
ATOM 1558 N N . GLY A 1 197 ? -6.393 4.641 4.750 1.00 97.75 197 GLY A N 1
ATOM 1559 C CA . GLY A 1 197 ? -5.327 5.295 3.986 1.00 97.75 197 GLY A CA 1
ATOM 1560 C C . GLY A 1 197 ? -5.367 6.825 3.962 1.00 97.75 197 GLY A C 1
ATOM 1561 O O . GLY A 1 197 ? -4.573 7.450 3.266 1.00 97.75 197 GLY A O 1
ATOM 1562 N N . SER A 1 198 ? -6.252 7.432 4.758 1.00 96.50 198 SER A N 1
ATOM 1563 C CA . SER A 1 198 ? -6.332 8.883 4.954 1.00 96.50 198 SER A CA 1
ATOM 1564 C C . SER A 1 198 ? -5.176 9.410 5.810 1.00 96.50 198 SER A C 1
ATOM 1566 O O . SER A 1 198 ? -4.837 10.590 5.748 1.00 96.50 198 SER A O 1
ATOM 1568 N N . GLY A 1 199 ? -4.572 8.557 6.642 1.00 94.19 199 GLY A N 1
ATOM 1569 C CA . GLY A 1 199 ? -3.546 8.967 7.594 1.00 94.19 199 GLY A CA 1
ATOM 1570 C C . GLY A 1 199 ? -4.130 9.838 8.710 1.00 94.19 199 GLY A C 1
ATOM 1571 O O . GLY A 1 199 ? -5.059 9.439 9.411 1.00 94.19 199 GLY A O 1
ATOM 1572 N N . VAL A 1 200 ? -3.565 11.028 8.924 1.00 91.44 200 VAL A N 1
ATOM 1573 C CA . VAL A 1 200 ? -4.064 11.986 9.926 1.00 91.44 200 VAL A CA 1
ATOM 1574 C C . VAL A 1 200 ? -5.140 12.883 9.305 1.00 91.44 200 VAL A C 1
ATOM 1576 O O . VAL A 1 200 ? -4.824 13.712 8.447 1.00 91.44 200 VAL A O 1
ATOM 1579 N N . GLY A 1 201 ? -6.375 12.789 9.807 1.00 93.31 201 GLY A N 1
ATOM 1580 C CA . GLY A 1 201 ? -7.514 13.613 9.379 1.00 93.31 201 GLY A CA 1
ATOM 1581 C C . GLY A 1 201 ? -8.299 13.023 8.204 1.00 93.31 201 GLY A C 1
ATOM 1582 O O . GLY A 1 201 ? -8.071 11.880 7.812 1.00 93.31 201 GLY A O 1
ATOM 1583 N N . VAL A 1 202 ? -9.241 13.802 7.663 1.00 96.81 202 VAL A N 1
ATOM 1584 C CA . VAL A 1 202 ? -10.018 13.458 6.460 1.00 96.81 202 VAL A CA 1
ATOM 1585 C C . VAL A 1 202 ? -9.296 14.023 5.240 1.00 96.81 202 VAL A C 1
ATOM 1587 O O . VAL A 1 202 ? -9.287 15.235 5.038 1.00 96.81 202 VAL A O 1
ATOM 1590 N N . ASN A 1 203 ? -8.693 13.150 4.438 1.00 96.94 203 ASN A N 1
ATOM 1591 C CA . ASN A 1 203 ? -7.970 13.498 3.219 1.00 96.94 203 ASN A CA 1
ATOM 1592 C C . ASN A 1 203 ? -8.616 12.732 2.059 1.00 96.94 203 ASN A C 1
ATOM 1594 O O . ASN A 1 203 ? -8.327 11.546 1.899 1.00 96.94 203 ASN A O 1
ATOM 1598 N N . PRO A 1 204 ? -9.539 13.356 1.305 1.00 97.69 204 PRO A N 1
ATOM 1599 C CA . PRO A 1 204 ? -10.290 12.666 0.265 1.00 97.69 204 PRO A CA 1
ATOM 1600 C C . PRO A 1 204 ? -9.392 12.118 -0.843 1.00 97.69 204 PRO A C 1
ATOM 1602 O O . PRO A 1 204 ? -8.554 12.842 -1.372 1.00 97.69 204 PRO A O 1
ATOM 1605 N N . TYR A 1 205 ? -9.586 10.852 -1.195 1.00 97.62 205 TYR A N 1
ATOM 1606 C CA . TYR A 1 205 ? -8.902 10.169 -2.294 1.00 97.62 205 TYR A CA 1
ATOM 1607 C C . TYR A 1 205 ? -9.646 8.873 -2.631 1.00 97.62 205 TYR A C 1
ATOM 1609 O O . TYR A 1 205 ? -10.506 8.424 -1.860 1.00 97.62 205 TYR A O 1
ATOM 1617 N N . LYS A 1 206 ? -9.290 8.234 -3.746 1.00 96.12 206 LYS A N 1
ATOM 1618 C CA . LYS A 1 206 ? -9.715 6.860 -4.037 1.00 96.12 206 LYS A CA 1
ATOM 1619 C C . LYS A 1 206 ? -8.593 5.997 -4.609 1.00 96.12 206 LYS A C 1
ATOM 1621 O O . LYS A 1 206 ? -7.788 6.447 -5.415 1.00 96.12 206 LYS A O 1
ATOM 1626 N N . ASP A 1 207 ? -8.587 4.732 -4.223 1.00 95.81 207 ASP A N 1
ATOM 1627 C CA . ASP A 1 207 ? -7.832 3.664 -4.870 1.00 95.81 207 ASP A CA 1
ATOM 1628 C C . ASP A 1 207 ? -8.758 2.461 -5.130 1.00 95.81 207 ASP A C 1
ATOM 1630 O O . ASP A 1 207 ? -9.976 2.546 -4.950 1.00 95.81 207 ASP A O 1
ATOM 1634 N N . TRP A 1 208 ? -8.197 1.336 -5.579 1.00 95.31 208 TRP A N 1
ATOM 1635 C CA . TRP A 1 208 ? -8.972 0.130 -5.867 1.00 95.31 208 TRP A CA 1
ATOM 1636 C C . TRP A 1 208 ? -9.766 -0.403 -4.657 1.00 95.31 208 TRP A C 1
ATOM 1638 O O . TRP A 1 208 ? -10.919 -0.814 -4.791 1.00 95.31 208 TRP A O 1
ATOM 1648 N N . TYR A 1 209 ? -9.168 -0.393 -3.465 1.00 95.69 209 TYR A N 1
ATOM 1649 C CA . TYR A 1 209 ? -9.768 -0.966 -2.261 1.00 95.69 209 TYR A CA 1
ATOM 1650 C C . TYR A 1 209 ? -10.395 0.071 -1.341 1.00 95.69 209 TYR A C 1
ATOM 1652 O O . TYR A 1 209 ? -11.159 -0.308 -0.460 1.00 95.69 209 TYR A O 1
ATOM 1660 N N . ARG A 1 210 ? -10.070 1.355 -1.463 1.00 96.88 210 ARG A N 1
ATOM 1661 C CA . ARG A 1 210 ? -10.434 2.363 -0.469 1.00 96.88 210 ARG A CA 1
ATOM 1662 C C . ARG A 1 210 ? -10.877 3.662 -1.106 1.00 96.88 210 ARG A C 1
ATOM 1664 O O . ARG A 1 210 ? -10.448 4.040 -2.191 1.00 96.88 210 ARG A O 1
ATOM 1671 N N . ARG A 1 211 ? -11.739 4.369 -0.387 1.00 96.81 211 ARG A N 1
ATOM 1672 C CA . ARG A 1 211 ? -12.200 5.707 -0.739 1.00 96.81 211 ARG A CA 1
ATOM 1673 C C . ARG A 1 211 ? -12.441 6.510 0.525 1.00 96.81 211 ARG A C 1
ATOM 1675 O O . ARG A 1 211 ? -13.007 5.989 1.481 1.00 96.81 211 ARG A O 1
ATOM 1682 N N . VAL A 1 212 ? -12.046 7.773 0.504 1.00 98.31 212 VAL A N 1
ATOM 1683 C CA . VAL A 1 212 ? -12.374 8.755 1.538 1.00 98.31 212 VAL A CA 1
ATOM 1684 C C . VAL A 1 212 ? -13.116 9.893 0.857 1.00 98.31 212 VAL A C 1
ATOM 1686 O O . VAL A 1 212 ? -12.580 10.530 -0.048 1.00 98.31 212 VAL A O 1
ATOM 1689 N N . ASP A 1 213 ? -14.355 10.128 1.267 1.00 97.88 213 ASP A N 1
ATOM 1690 C CA . ASP A 1 213 ? -15.191 11.204 0.753 1.00 97.88 213 ASP A CA 1
ATOM 1691 C C . ASP A 1 213 ? -14.986 12.504 1.538 1.00 97.88 213 ASP A C 1
ATOM 1693 O O . ASP A 1 213 ? -14.516 12.522 2.678 1.00 97.88 213 ASP A O 1
ATOM 1697 N N . GLN A 1 214 ? -15.364 13.625 0.919 1.00 97.12 214 GLN A N 1
ATOM 1698 C CA . GLN A 1 214 ? -15.234 14.961 1.514 1.00 97.12 214 GLN A CA 1
ATOM 1699 C C . GLN A 1 214 ? -16.027 15.131 2.817 1.00 97.12 214 GLN A C 1
ATOM 1701 O O . GLN A 1 214 ? -15.664 15.961 3.645 1.00 97.12 214 GLN A O 1
ATOM 1706 N N . ASP A 1 215 ? -17.096 14.356 3.008 1.00 97.00 215 ASP A N 1
ATOM 1707 C CA . ASP A 1 215 ? -17.920 14.385 4.218 1.00 97.00 215 ASP A CA 1
ATOM 1708 C C . ASP A 1 215 ? -17.344 13.540 5.372 1.00 97.00 215 ASP A C 1
ATOM 1710 O O . ASP A 1 215 ? -17.936 13.483 6.452 1.00 97.00 215 ASP A O 1
ATOM 1714 N N . GLY A 1 216 ? -16.196 12.887 5.156 1.00 97.88 216 GLY A N 1
ATOM 1715 C CA . GLY A 1 216 ? -15.542 12.011 6.123 1.00 97.88 216 GLY A CA 1
ATOM 1716 C C . GLY A 1 216 ? -15.998 10.554 6.074 1.00 97.88 216 GLY A C 1
ATOM 1717 O O . GLY A 1 216 ? -15.544 9.770 6.908 1.00 97.88 216 GLY A O 1
ATOM 1718 N N . THR A 1 217 ? -16.866 10.167 5.135 1.00 98.50 217 THR A N 1
ATOM 1719 C CA . THR A 1 217 ? -17.186 8.755 4.891 1.00 98.50 217 THR A CA 1
ATOM 1720 C C . THR A 1 217 ? -15.962 8.045 4.323 1.00 98.50 217 THR A C 1
ATOM 1722 O O . THR A 1 217 ? -15.410 8.446 3.300 1.00 98.50 217 THR A O 1
ATOM 1725 N N . MET A 1 218 ? -15.523 6.981 4.990 1.00 98.62 218 MET A N 1
ATOM 1726 C CA . MET A 1 218 ? -14.384 6.170 4.577 1.00 98.62 218 MET A CA 1
ATOM 1727 C C . MET A 1 218 ? -14.862 4.761 4.248 1.00 98.62 218 MET A C 1
ATOM 1729 O O . MET A 1 218 ? -15.483 4.116 5.086 1.00 98.62 218 MET A O 1
ATOM 1733 N N . THR A 1 219 ? -14.579 4.283 3.039 1.00 97.75 219 THR A N 1
ATOM 1734 C CA . THR A 1 219 ? -15.020 2.975 2.538 1.00 97.75 219 THR A CA 1
ATOM 1735 C C . THR A 1 219 ? -13.821 2.095 2.215 1.00 97.75 219 THR A C 1
ATOM 1737 O O . THR A 1 219 ? -12.828 2.570 1.668 1.00 97.75 219 THR A O 1
ATOM 1740 N N . CYS A 1 220 ? -13.915 0.814 2.557 1.00 97.31 220 CYS A N 1
ATOM 1741 C CA . CYS A 1 220 ? -12.903 -0.214 2.362 1.00 97.31 220 CYS A CA 1
ATOM 1742 C C . CYS A 1 220 ? -13.552 -1.453 1.736 1.00 97.31 220 CYS A C 1
ATOM 1744 O O . CYS A 1 220 ? -14.582 -1.911 2.217 1.00 97.31 220 CYS A O 1
ATOM 1746 N N . ARG A 1 221 ? -12.923 -2.004 0.698 1.00 95.88 221 ARG A N 1
ATOM 1747 C CA . ARG A 1 221 ? -13.350 -3.156 -0.111 1.00 95.88 221 ARG A CA 1
ATOM 1748 C C . ARG A 1 221 ? -12.361 -4.322 -0.047 1.00 95.88 221 ARG A C 1
ATOM 1750 O O . ARG A 1 221 ? -12.406 -5.226 -0.881 1.00 95.88 221 ARG A O 1
ATOM 1757 N N . TRP A 1 222 ? -11.433 -4.312 0.914 1.00 96.50 222 TRP A N 1
ATOM 1758 C CA . TRP A 1 222 ? -10.637 -5.504 1.205 1.00 96.50 222 TRP A CA 1
ATOM 1759 C C . TRP A 1 222 ? -11.588 -6.645 1.574 1.00 96.50 222 TRP A C 1
ATOM 1761 O O . TRP A 1 222 ? -12.441 -6.485 2.444 1.00 96.50 222 TRP A O 1
ATOM 1771 N N . ILE A 1 223 ? -11.443 -7.795 0.915 1.00 95.88 223 ILE A N 1
ATOM 1772 C CA . ILE A 1 223 ? -12.207 -8.990 1.278 1.00 95.88 223 ILE A CA 1
ATOM 1773 C C . ILE A 1 223 ? -11.621 -9.534 2.576 1.00 95.88 223 ILE A C 1
ATOM 1775 O O . ILE A 1 223 ? -10.415 -9.745 2.637 1.00 95.88 223 ILE A O 1
ATOM 1779 N N . MET A 1 224 ? -12.433 -9.777 3.601 1.00 97.75 224 MET A N 1
ATOM 1780 C CA . MET A 1 224 ? -11.967 -10.264 4.903 1.00 97.75 224 MET A CA 1
ATOM 1781 C C . MET A 1 224 ? -12.716 -11.548 5.286 1.00 97.75 224 MET A C 1
ATOM 1783 O O . MET A 1 224 ? -13.770 -11.466 5.921 1.00 97.75 224 MET A O 1
ATOM 1787 N N . PRO A 1 225 ? -12.230 -12.724 4.846 1.00 97.56 225 PRO A N 1
ATOM 1788 C CA . PRO A 1 225 ? -12.862 -14.010 5.130 1.00 97.56 225 PRO A CA 1
ATOM 1789 C C . PRO A 1 225 ? -12.679 -14.477 6.578 1.00 97.56 225 PRO A C 1
ATOM 1791 O O . PRO A 1 225 ? -11.630 -14.250 7.188 1.00 97.56 225 PRO A O 1
ATOM 1794 N N . PHE A 1 226 ? -13.669 -15.215 7.075 1.00 97.81 226 PHE A N 1
ATOM 1795 C CA . PHE A 1 226 ? -13.665 -15.908 8.362 1.00 97.81 226 PHE A CA 1
ATOM 1796 C C . PHE A 1 226 ? -14.428 -17.237 8.279 1.00 97.81 226 PHE A C 1
ATOM 1798 O O . PHE A 1 226 ? -15.418 -17.358 7.552 1.00 97.81 226 PHE A O 1
ATOM 1805 N N . GLU A 1 227 ? -13.937 -18.255 8.986 1.00 97.50 227 GLU A N 1
ATOM 1806 C CA . GLU A 1 227 ? -14.450 -19.626 8.936 1.00 97.50 227 GLU A CA 1
ATOM 1807 C C . GLU A 1 227 ? -15.690 -19.811 9.813 1.00 97.50 227 GLU A C 1
ATOM 1809 O O . GLU A 1 227 ? -16.595 -20.553 9.444 1.00 97.50 227 GLU A O 1
ATOM 1814 N N . LYS A 1 228 ? -15.737 -19.174 10.982 1.00 97.75 228 LYS A N 1
ATOM 1815 C CA . LYS A 1 228 ? -16.742 -19.422 12.025 1.00 97.75 228 LYS A CA 1
ATOM 1816 C C . LYS A 1 228 ? -17.379 -18.130 12.492 1.00 97.75 228 LYS A C 1
ATOM 1818 O O . LYS A 1 228 ? -18.603 -18.040 12.512 1.00 97.75 228 LYS A O 1
ATOM 1823 N N . GLU A 1 229 ? -16.564 -17.149 12.863 1.00 98.00 229 GLU A N 1
ATOM 1824 C CA . GLU A 1 229 ? -17.041 -15.908 13.456 1.00 98.00 229 GLU A CA 1
ATOM 1825 C C . GLU A 1 229 ? -16.144 -14.707 13.149 1.00 98.00 229 GLU A C 1
ATOM 1827 O O . GLU A 1 229 ? -14.939 -14.817 12.920 1.00 98.00 229 GLU A O 1
ATOM 1832 N N . CYS A 1 230 ? -16.756 -13.529 13.173 1.00 98.44 230 CYS A N 1
ATOM 1833 C CA . CYS A 1 230 ? -16.074 -12.250 13.063 1.00 98.44 230 CYS A CA 1
ATOM 1834 C C . CYS A 1 230 ? -16.598 -11.312 14.143 1.00 98.44 230 CYS A C 1
ATOM 1836 O O . CYS A 1 230 ? -17.805 -11.087 14.248 1.00 98.44 230 CYS A O 1
ATOM 1838 N N . LYS A 1 231 ? -15.689 -10.689 14.888 1.00 98.69 231 LYS A N 1
ATOM 1839 C CA . LYS A 1 231 ? -15.998 -9.618 15.830 1.00 98.69 231 LYS A CA 1
ATOM 1840 C C . LYS A 1 231 ? -15.297 -8.340 15.389 1.00 98.69 231 LYS A C 1
ATOM 1842 O O . LYS A 1 231 ? -14.084 -8.211 15.515 1.00 98.69 231 LYS A O 1
ATOM 1847 N N . LEU A 1 232 ? -16.073 -7.384 14.893 1.00 98.62 232 LEU A N 1
ATOM 1848 C CA . LEU A 1 232 ? -15.604 -6.052 14.527 1.00 98.62 232 LEU A CA 1
ATOM 1849 C C . LEU A 1 232 ? -15.921 -5.076 15.657 1.00 98.62 232 LEU A C 1
ATOM 1851 O O . LEU A 1 232 ? -17.037 -5.063 16.173 1.00 98.62 232 LEU A O 1
ATOM 1855 N N . SER A 1 233 ? -14.970 -4.218 16.018 1.00 98.62 233 SER A N 1
ATOM 1856 C CA . SER A 1 233 ? -15.198 -3.156 16.993 1.00 98.62 233 SER A CA 1
ATOM 1857 C C . SER A 1 233 ? -14.513 -1.844 16.626 1.00 98.62 233 SER A C 1
ATOM 1859 O O . SER A 1 233 ? -13.426 -1.818 16.049 1.00 98.62 233 SER A O 1
ATOM 1861 N N . LEU A 1 234 ? -15.164 -0.742 16.993 1.00 98.81 234 LEU A N 1
ATOM 1862 C CA . LEU A 1 234 ? -14.561 0.585 17.040 1.00 98.81 234 LEU A CA 1
ATOM 1863 C C . LEU A 1 234 ? -14.314 0.931 18.503 1.00 98.81 234 LEU A C 1
ATOM 1865 O O . LEU A 1 234 ? -15.264 1.058 19.277 1.00 98.81 234 LEU A O 1
ATOM 1869 N N . ARG A 1 235 ? -13.045 1.070 18.887 1.00 98.81 235 ARG A N 1
ATOM 1870 C CA . ARG A 1 235 ? -12.636 1.369 20.261 1.00 98.81 235 ARG A CA 1
ATOM 1871 C C . ARG A 1 235 ? -12.155 2.806 20.375 1.00 98.81 235 ARG A C 1
ATOM 1873 O O . ARG A 1 235 ? -11.196 3.185 19.710 1.00 98.81 235 ARG A O 1
ATOM 1880 N N . ASN A 1 236 ? -12.784 3.583 21.249 1.00 98.81 236 ASN A N 1
ATOM 1881 C CA . ASN A 1 236 ? -12.405 4.967 21.503 1.00 98.81 236 ASN A CA 1
ATOM 1882 C C . ASN A 1 236 ? -11.326 5.029 22.594 1.00 98.81 236 ASN A C 1
ATOM 1884 O O . ASN A 1 236 ? -11.608 4.841 23.777 1.00 98.81 236 ASN A O 1
ATOM 1888 N N . LEU A 1 237 ? -10.081 5.285 22.193 1.00 98.69 237 LEU A N 1
ATOM 1889 C CA . LEU A 1 237 ? -8.945 5.507 23.097 1.00 98.69 237 LEU A CA 1
ATOM 1890 C C . LEU A 1 237 ? -8.734 6.994 23.422 1.00 98.69 237 LEU A C 1
ATOM 1892 O O . LEU A 1 237 ? -7.788 7.343 24.126 1.00 98.69 237 LEU A O 1
ATOM 1896 N N . GLY A 1 238 ? -9.574 7.873 22.872 1.00 98.00 238 GLY A N 1
ATOM 1897 C CA . GLY A 1 238 ? -9.544 9.305 23.122 1.00 98.00 238 GLY A CA 1
ATOM 1898 C C . GLY A 1 238 ? -10.251 9.696 24.419 1.00 98.00 238 GLY A C 1
ATOM 1899 O O . GLY A 1 238 ? -10.720 8.867 25.197 1.00 98.00 238 GLY A O 1
ATOM 1900 N N . ASN A 1 239 ? -10.337 11.005 24.643 1.00 97.62 239 ASN A N 1
ATOM 1901 C CA . ASN A 1 239 ? -10.950 11.622 25.823 1.00 97.62 239 ASN A CA 1
ATOM 1902 C C . ASN A 1 239 ? -12.262 12.369 25.513 1.00 97.62 239 ASN A C 1
ATOM 1904 O O . ASN A 1 239 ? -12.808 13.038 26.387 1.00 97.62 239 ASN A O 1
ATOM 1908 N N . GLN A 1 240 ? -12.754 12.264 24.280 1.00 98.31 240 GLN A N 1
ATOM 1909 C CA . GLN A 1 240 ? -14.015 12.845 23.826 1.00 98.31 240 GLN A CA 1
ATOM 1910 C C . GLN A 1 240 ? -14.981 11.741 23.410 1.00 98.31 240 GLN A C 1
ATOM 1912 O O . GLN A 1 240 ? -14.558 10.638 23.073 1.00 98.31 240 GLN A O 1
ATOM 1917 N N . VAL A 1 241 ? -16.272 12.051 23.397 1.00 98.75 241 VAL A N 1
ATOM 1918 C CA . VAL A 1 241 ? -17.273 11.164 22.803 1.00 98.75 241 VAL A CA 1
ATOM 1919 C C . VAL A 1 241 ? -17.096 11.135 21.288 1.00 98.75 241 VAL A C 1
ATOM 1921 O O . VAL A 1 241 ? -16.845 12.175 20.678 1.00 98.75 241 VAL A O 1
ATOM 1924 N N . VAL A 1 242 ? -17.255 9.952 20.697 1.00 98.81 242 VAL A N 1
ATOM 1925 C CA . VAL A 1 242 ? -17.259 9.751 19.245 1.00 98.81 242 VAL A CA 1
ATOM 1926 C C . VAL A 1 242 ? -18.606 9.179 18.823 1.00 98.81 242 VAL A C 1
ATOM 1928 O O . VAL A 1 242 ? -19.031 8.141 19.327 1.00 98.81 242 VAL A O 1
ATOM 1931 N N . GLU A 1 243 ? -19.271 9.847 17.892 1.00 98.75 243 GLU A N 1
ATOM 1932 C CA . GLU A 1 243 ? -20.431 9.320 17.179 1.00 98.75 243 GLU A CA 1
ATOM 1933 C C . GLU A 1 243 ? -19.946 8.668 15.878 1.00 98.75 243 GLU A C 1
ATOM 1935 O O . GLU A 1 243 ? -19.059 9.185 15.202 1.00 98.75 243 GLU A O 1
ATOM 1940 N N . GLY A 1 244 ? -20.504 7.520 15.512 1.00 98.00 244 GLY A N 1
ATOM 1941 C CA . GLY A 1 244 ? -20.098 6.764 14.331 1.00 98.00 244 GLY A CA 1
ATOM 1942 C C . GLY A 1 244 ? -21.294 6.307 13.509 1.00 98.00 244 GLY A C 1
ATOM 1943 O O . GLY A 1 244 ? -22.280 5.819 14.058 1.00 98.00 244 GLY A O 1
ATOM 1944 N N . ALA A 1 245 ? -21.203 6.428 12.188 1.00 98.62 245 ALA A N 1
ATOM 1945 C CA . ALA A 1 245 ? -22.027 5.679 11.247 1.00 98.62 245 ALA A CA 1
ATOM 1946 C C . ALA A 1 245 ? -21.166 4.562 10.649 1.00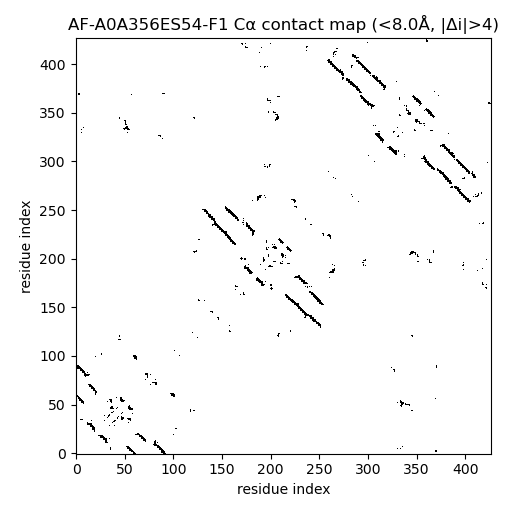 98.62 245 ALA A C 1
ATOM 1948 O O . ALA A 1 245 ? -20.113 4.842 10.078 1.00 98.62 245 ALA A O 1
ATOM 1949 N N . VAL A 1 246 ? -21.596 3.314 10.819 1.00 98.69 246 VAL A N 1
ATOM 1950 C CA . VAL A 1 246 ? -20.872 2.117 10.381 1.00 98.69 246 VAL A CA 1
ATOM 1951 C C . VAL A 1 246 ? -21.788 1.287 9.497 1.00 98.69 246 VAL A C 1
ATOM 1953 O O . VAL A 1 246 ? -22.895 0.959 9.919 1.00 98.69 246 VAL A O 1
ATOM 1956 N N . SER A 1 247 ? -21.318 0.936 8.305 1.00 98.31 247 SER A N 1
ATOM 1957 C CA . SER A 1 247 ? -21.964 -0.031 7.421 1.00 98.31 247 SER A CA 1
ATOM 1958 C C . SER A 1 247 ? -21.018 -1.200 7.184 1.00 98.31 247 SER A C 1
ATOM 1960 O O . SER A 1 247 ? -19.847 -0.990 6.865 1.00 98.31 247 SER A O 1
ATOM 1962 N N . VAL A 1 248 ? -21.500 -2.426 7.371 1.00 97.94 248 VAL A N 1
ATOM 1963 C CA . VAL A 1 248 ? -20.729 -3.646 7.105 1.00 97.94 248 VAL A CA 1
ATOM 1964 C C . VAL A 1 248 ? -21.513 -4.504 6.128 1.00 97.94 248 VAL A C 1
ATOM 1966 O O . VAL A 1 248 ? -22.622 -4.942 6.439 1.00 97.94 248 VAL A O 1
ATOM 1969 N N . ALA A 1 249 ? -20.926 -4.751 4.963 1.00 95.94 249 ALA A N 1
ATOM 1970 C CA . ALA A 1 249 ? -21.459 -5.649 3.957 1.00 95.94 249 ALA A CA 1
ATOM 1971 C C . ALA A 1 249 ? -20.721 -6.991 4.023 1.00 95.94 249 ALA A C 1
ATOM 1973 O O . ALA A 1 249 ? -19.492 -7.043 3.895 1.00 95.94 249 ALA A O 1
ATOM 1974 N N . THR A 1 250 ? -21.467 -8.078 4.201 1.00 95.62 250 THR A N 1
ATOM 1975 C CA . THR A 1 250 ? -20.951 -9.448 4.240 1.00 95.62 250 THR A CA 1
ATOM 1976 C C . THR A 1 250 ? -21.576 -10.324 3.163 1.00 95.62 250 THR A C 1
ATOM 1978 O O . THR A 1 250 ? -22.634 -10.028 2.606 1.00 95.62 250 THR A O 1
ATOM 1981 N N . ARG A 1 251 ? -20.902 -11.430 2.865 1.00 93.38 251 ARG A N 1
ATOM 1982 C CA . ARG A 1 251 ? -21.368 -12.479 1.956 1.00 93.38 251 ARG A CA 1
ATOM 1983 C C . ARG A 1 251 ? -20.968 -13.848 2.473 1.00 93.38 251 ARG A C 1
ATOM 1985 O O . ARG A 1 251 ? -20.052 -13.948 3.294 1.00 93.38 251 ARG A O 1
ATOM 1992 N N . ASP A 1 252 ? -21.600 -14.874 1.925 1.00 93.00 252 ASP A N 1
ATOM 1993 C CA . ASP A 1 252 ? -21.212 -16.253 2.178 1.00 93.00 252 ASP A CA 1
ATOM 1994 C C . ASP A 1 252 ? -19.780 -16.495 1.686 1.00 93.00 252 ASP A C 1
ATOM 1996 O O . ASP A 1 252 ? -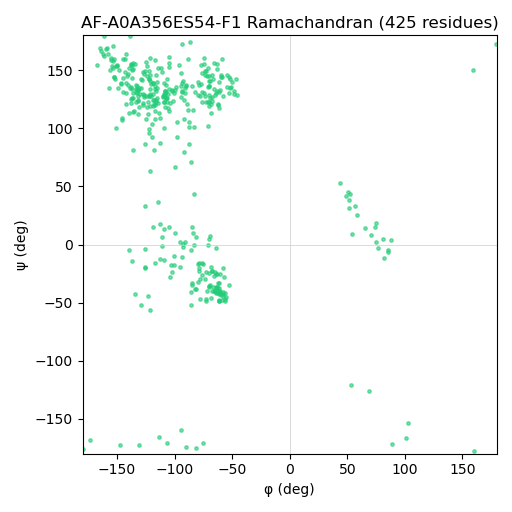19.357 -16.013 0.630 1.00 93.00 252 ASP A O 1
ATOM 2000 N N . TRP A 1 253 ? -19.017 -17.250 2.470 1.00 94.06 253 TRP A N 1
ATOM 2001 C CA . TRP A 1 253 ? -17.668 -17.666 2.115 1.00 94.06 253 TRP A CA 1
ATOM 2002 C C . TRP A 1 253 ? -17.487 -19.136 2.463 1.00 94.06 253 TRP A C 1
ATOM 2004 O O . TRP A 1 253 ? -17.706 -19.554 3.598 1.00 94.06 253 TRP A O 1
ATOM 2014 N N . SER A 1 254 ? -17.072 -19.928 1.478 1.00 94.88 254 SER A N 1
ATOM 2015 C CA . SER A 1 254 ? -16.688 -21.319 1.706 1.00 94.88 254 SER A CA 1
ATOM 2016 C C . SER A 1 254 ? -15.215 -21.365 2.079 1.00 94.88 254 SER A C 1
ATOM 2018 O O . SER A 1 254 ? -14.349 -21.248 1.213 1.00 94.88 254 SER A O 1
ATOM 2020 N N . TRP A 1 255 ? -14.942 -21.507 3.374 1.00 96.00 255 TRP A N 1
ATOM 2021 C CA . TRP A 1 255 ? -13.578 -21.634 3.867 1.00 96.00 255 TRP A CA 1
ATOM 2022 C C . TRP A 1 255 ? -12.920 -22.916 3.335 1.00 96.00 255 TRP A C 1
ATOM 2024 O O . TRP A 1 255 ? -13.497 -24.002 3.397 1.00 96.00 255 TRP A O 1
ATOM 2034 N N . ASP A 1 256 ? -11.712 -22.782 2.795 1.00 95.69 256 ASP A N 1
ATOM 2035 C CA . ASP A 1 256 ? -10.931 -23.870 2.206 1.00 95.69 256 ASP A CA 1
ATOM 2036 C C . ASP A 1 256 ? -9.445 -23.770 2.587 1.00 95.69 256 ASP A C 1
ATOM 2038 O O . ASP A 1 256 ? -8.983 -22.829 3.240 1.00 95.69 256 ASP A O 1
ATOM 2042 N N . ASP A 1 257 ? -8.651 -24.727 2.113 1.00 94.44 257 ASP A N 1
ATOM 2043 C CA . ASP A 1 257 ? -7.203 -24.755 2.304 1.00 94.44 257 ASP A CA 1
ATOM 2044 C C . ASP A 1 257 ? -6.459 -23.650 1.536 1.00 94.44 257 ASP A C 1
ATOM 2046 O O . ASP A 1 257 ? -5.228 -23.620 1.563 1.00 94.44 257 ASP A O 1
ATOM 2050 N N . ARG A 1 258 ? -7.153 -22.694 0.898 1.00 94.50 258 ARG A N 1
ATOM 2051 C CA . ARG A 1 258 ? -6.630 -21.475 0.241 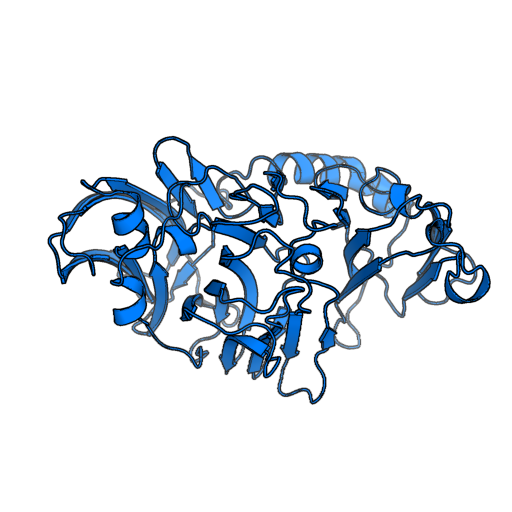1.00 94.50 258 ARG A CA 1
ATOM 2052 C C . ARG A 1 258 ? -7.039 -20.180 0.941 1.00 94.50 258 ARG A C 1
ATOM 2054 O O . ARG A 1 258 ? -6.405 -19.152 0.709 1.00 94.50 258 ARG A O 1
ATOM 2061 N N . SER A 1 259 ? -7.993 -20.263 1.858 1.00 96.75 259 SER A N 1
ATOM 2062 C CA . SER A 1 259 ? -8.500 -19.139 2.632 1.00 96.75 259 SER A CA 1
ATOM 2063 C C . SER A 1 259 ? -7.454 -18.578 3.604 1.00 96.75 259 SER A C 1
ATOM 2065 O O . SER A 1 259 ? -6.574 -19.286 4.113 1.00 96.75 259 SER A O 1
ATOM 2067 N N . MET A 1 260 ? -7.517 -17.266 3.800 1.00 98.25 260 MET A N 1
ATOM 2068 C CA . MET A 1 260 ? -6.625 -16.481 4.647 1.00 98.25 260 MET A CA 1
ATOM 2069 C C . MET A 1 260 ? -7.455 -15.418 5.358 1.00 98.25 260 MET A C 1
ATOM 2071 O O . MET A 1 260 ? -8.368 -14.853 4.755 1.00 98.25 260 MET A O 1
ATOM 2075 N N . HIS A 1 261 ? -7.099 -15.103 6.598 1.00 98.56 261 HIS A N 1
ATOM 2076 C CA . HIS A 1 261 ? -7.638 -13.930 7.268 1.00 98.56 261 HIS A CA 1
ATOM 2077 C C . HIS A 1 261 ? -6.968 -12.674 6.741 1.00 98.56 261 HIS A C 1
ATOM 2079 O O . HIS A 1 261 ? -5.790 -12.677 6.375 1.00 98.56 261 HIS A O 1
ATOM 2085 N N . PHE A 1 262 ? -7.729 -11.589 6.712 1.00 98.75 262 PHE A N 1
ATOM 2086 C CA . PHE A 1 262 ? -7.173 -10.270 6.477 1.00 98.75 262 PHE A CA 1
ATOM 2087 C C . PHE A 1 262 ? -6.539 -9.747 7.767 1.00 98.75 262 PHE A C 1
ATOM 2089 O O . PHE A 1 262 ? -7.117 -9.867 8.848 1.00 98.75 262 PHE A O 1
ATOM 2096 N N . HIS A 1 263 ? -5.366 -9.144 7.645 1.00 98.81 263 HIS A N 1
ATOM 2097 C CA . HIS A 1 263 ? -4.645 -8.504 8.730 1.00 98.81 263 HIS A CA 1
ATOM 2098 C C . HIS A 1 263 ? -4.387 -7.044 8.387 1.00 98.81 263 HIS A C 1
ATOM 2100 O O . HIS A 1 263 ? -4.036 -6.702 7.253 1.00 98.81 263 HIS A O 1
ATOM 2106 N N . ALA A 1 264 ? -4.491 -6.196 9.407 1.00 98.75 264 ALA A N 1
ATOM 2107 C CA . ALA A 1 264 ? -3.986 -4.840 9.332 1.00 98.75 264 ALA A CA 1
ATOM 2108 C C . ALA A 1 264 ? -3.288 -4.461 10.633 1.00 98.75 264 ALA A C 1
ATOM 2110 O O . ALA A 1 264 ? -3.870 -4.553 11.716 1.00 98.75 264 ALA A O 1
ATOM 2111 N N . ASN A 1 265 ? -2.037 -4.030 10.520 1.00 98.56 265 ASN A N 1
ATOM 2112 C CA . ASN A 1 265 ? -1.209 -3.654 11.658 1.00 98.56 265 ASN A CA 1
ATOM 2113 C C . ASN A 1 265 ? -0.824 -2.188 11.543 1.00 98.56 265 ASN A C 1
ATOM 2115 O O . ASN A 1 265 ? -0.477 -1.720 10.459 1.00 98.56 265 ASN A O 1
ATOM 2119 N N . TRP A 1 266 ? -0.849 -1.485 12.670 1.00 98.50 266 TRP A N 1
ATOM 2120 C CA . TRP A 1 266 ? -0.390 -0.109 12.757 1.00 98.50 266 TRP A CA 1
ATOM 2121 C C . TRP A 1 266 ? 0.793 0.020 13.700 1.00 98.50 266 TRP A C 1
ATOM 2123 O O . TRP A 1 266 ? 0.785 -0.522 14.807 1.00 98.50 266 TRP A O 1
ATOM 2133 N N . ARG A 1 267 ? 1.791 0.785 13.267 1.00 97.69 267 ARG A N 1
ATOM 2134 C CA . ARG A 1 267 ? 2.965 1.118 14.062 1.00 97.69 267 ARG A CA 1
ATOM 2135 C C . ARG A 1 267 ? 3.247 2.604 13.944 1.00 97.69 267 ARG A C 1
ATOM 2137 O O . ARG A 1 267 ? 3.266 3.135 12.840 1.00 97.69 267 ARG A O 1
ATOM 2144 N N . GLN A 1 268 ? 3.513 3.258 15.069 1.00 97.06 268 GLN A N 1
ATOM 2145 C CA . GLN A 1 268 ? 3.936 4.655 15.109 1.00 97.06 268 GLN A CA 1
ATOM 2146 C C . GLN A 1 268 ? 5.224 4.798 15.903 1.00 97.06 268 GLN A C 1
ATOM 2148 O O . GLN A 1 268 ? 5.466 4.084 16.874 1.00 97.06 268 GLN A O 1
ATOM 2153 N N . GLN A 1 269 ? 6.047 5.749 15.484 1.00 96.44 269 GLN A N 1
ATOM 2154 C CA . GLN A 1 269 ? 7.162 6.232 16.271 1.00 96.44 269 GLN A CA 1
ATOM 2155 C C . GLN A 1 269 ? 7.339 7.729 16.021 1.00 96.44 269 GLN A C 1
ATOM 2157 O O . GLN A 1 269 ? 7.343 8.194 14.881 1.00 96.44 269 GLN A O 1
ATOM 2162 N N . ARG A 1 270 ? 7.467 8.491 17.108 1.00 95.06 270 ARG A N 1
ATOM 2163 C CA . ARG A 1 270 ? 7.645 9.944 17.076 1.00 95.06 270 ARG A CA 1
ATOM 2164 C C . ARG A 1 270 ? 9.084 10.333 17.375 1.00 95.06 270 ARG A C 1
ATOM 2166 O O . ARG A 1 270 ? 9.845 9.559 17.953 1.00 95.06 270 ARG A O 1
ATOM 2173 N N . ASP A 1 271 ? 9.432 11.554 16.991 1.00 94.38 271 ASP A N 1
ATOM 2174 C CA . ASP A 1 271 ? 10.707 12.203 17.290 1.00 94.38 271 ASP A CA 1
ATOM 2175 C C . ASP A 1 271 ? 11.935 11.397 16.814 1.00 94.38 271 ASP A C 1
ATOM 2177 O O . ASP A 1 271 ? 13.016 11.442 17.409 1.00 94.38 271 ASP A O 1
ATOM 2181 N N . MET A 1 272 ? 11.781 10.676 15.698 1.00 95.19 272 MET A N 1
ATOM 2182 C CA . MET A 1 272 ? 12.835 9.877 15.074 1.00 95.19 272 MET A CA 1
ATOM 2183 C C . MET A 1 272 ? 13.913 10.789 14.495 1.00 95.19 272 MET A C 1
ATOM 2185 O O . MET A 1 272 ? 13.633 11.614 13.629 1.00 95.19 272 MET A O 1
ATOM 2189 N N . LYS A 1 273 ? 15.154 10.638 14.961 1.00 94.56 273 LYS A N 1
ATOM 2190 C CA . LYS A 1 273 ? 16.308 11.413 14.481 1.00 94.56 273 LYS A CA 1
ATOM 2191 C C . LYS A 1 273 ? 16.772 10.885 13.126 1.00 94.56 273 LYS A C 1
ATO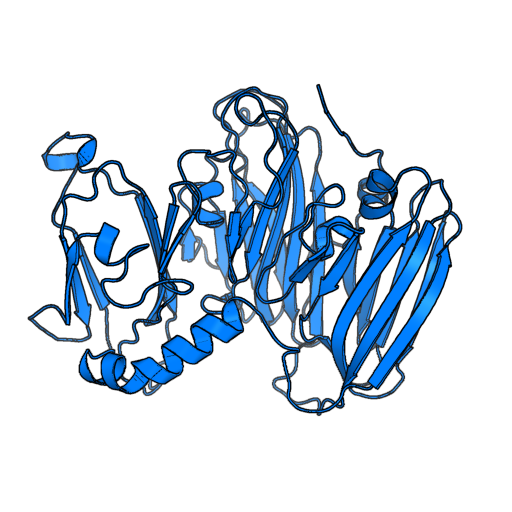M 2193 O O . LYS A 1 273 ? 17.000 9.694 12.989 1.00 94.56 273 LYS A O 1
ATOM 2198 N N . THR A 1 274 ? 16.982 11.767 12.155 1.00 92.00 274 THR A N 1
ATOM 2199 C CA . THR A 1 274 ? 17.142 11.362 10.745 1.00 92.00 274 THR A CA 1
ATOM 2200 C C . THR A 1 274 ? 18.575 11.145 10.241 1.00 92.00 274 THR A C 1
ATOM 2202 O O . THR A 1 274 ? 18.746 10.689 9.114 1.00 92.00 274 THR A O 1
ATOM 2205 N N . LYS A 1 275 ? 19.613 11.530 11.000 1.00 82.19 275 LYS A N 1
ATOM 2206 C CA . LYS A 1 275 ? 21.002 11.572 10.485 1.00 82.19 275 LYS A CA 1
ATOM 2207 C C . LYS A 1 275 ? 22.048 10.803 11.294 1.00 82.19 275 LYS A C 1
ATOM 2209 O O . LYS A 1 275 ? 23.117 10.530 10.765 1.00 82.19 275 LYS A O 1
ATOM 2214 N N . GLU A 1 276 ? 21.790 10.477 12.560 1.00 82.38 276 GLU A N 1
ATOM 2215 C CA . GLU A 1 276 ? 22.809 9.920 13.465 1.00 82.38 276 GLU A CA 1
ATOM 2216 C C . GLU A 1 276 ? 22.175 8.996 14.531 1.00 82.38 276 GLU A C 1
ATOM 2218 O O . GLU A 1 276 ? 21.663 9.505 15.537 1.00 82.38 276 GLU A O 1
ATOM 2223 N N . PRO A 1 277 ? 22.228 7.659 14.351 1.00 82.44 277 PRO A N 1
ATOM 2224 C CA . PRO A 1 277 ? 22.590 6.942 13.119 1.00 82.44 277 PRO A CA 1
ATOM 2225 C C . PRO A 1 277 ? 21.463 6.990 12.069 1.00 82.44 277 PRO A C 1
ATOM 2227 O O . PRO A 1 277 ? 20.306 7.225 12.412 1.00 82.44 277 PRO A O 1
ATOM 2230 N N . HIS A 1 278 ? 21.796 6.744 10.799 1.00 85.38 278 HIS A N 1
ATOM 2231 C CA . HIS A 1 278 ? 20.794 6.285 9.830 1.00 85.38 278 HIS A CA 1
ATOM 2232 C C . HIS A 1 278 ? 20.325 4.886 10.230 1.00 85.38 278 HIS A C 1
ATOM 2234 O O . HIS A 1 278 ? 21.123 4.090 10.733 1.00 85.38 278 HIS A O 1
ATOM 2240 N N . PHE A 1 279 ? 19.040 4.601 10.049 1.00 94.25 279 PHE A N 1
ATOM 2241 C CA . PHE A 1 279 ? 18.465 3.325 10.447 1.00 94.25 279 PHE A CA 1
ATOM 2242 C C . PHE A 1 279 ? 17.242 2.972 9.608 1.00 94.25 279 PHE A C 1
ATOM 2244 O O . PHE A 1 279 ? 16.568 3.844 9.054 1.00 94.25 279 PHE A O 1
ATOM 2251 N N . ASP A 1 280 ? 16.956 1.678 9.596 1.00 96.12 280 ASP A N 1
ATOM 2252 C CA . ASP A 1 280 ? 15.780 1.095 8.977 1.00 96.12 280 ASP A CA 1
ATOM 2253 C C . ASP A 1 280 ? 14.662 1.031 10.022 1.00 96.12 280 ASP A C 1
ATOM 2255 O O . ASP A 1 280 ? 14.861 0.569 11.151 1.00 96.12 280 ASP A O 1
ATOM 2259 N N . TRP A 1 281 ? 13.477 1.518 9.671 1.00 97.44 281 TRP A N 1
ATOM 2260 C CA . TRP A 1 281 ? 12.300 1.466 10.526 1.00 97.44 281 TRP A CA 1
ATOM 2261 C C . TRP A 1 281 ? 11.305 0.451 9.976 1.00 97.44 281 TRP A C 1
ATOM 2263 O O . TRP A 1 281 ? 10.791 0.605 8.869 1.00 97.44 281 TRP A O 1
ATOM 2273 N N . SER A 1 282 ? 11.022 -0.584 10.767 1.00 97.44 282 SER A N 1
ATOM 2274 C CA . SER A 1 282 ? 10.149 -1.675 10.335 1.00 97.44 282 SER A CA 1
ATOM 2275 C C . SER A 1 282 ? 8.694 -1.233 10.224 1.00 97.44 282 SER A C 1
ATOM 2277 O O . SER A 1 282 ? 8.106 -0.766 11.206 1.00 97.44 282 SER A O 1
ATOM 2279 N N . TYR A 1 283 ? 8.105 -1.400 9.043 1.00 98.38 283 TYR A N 1
ATOM 2280 C CA . TYR A 1 283 ? 6.665 -1.264 8.827 1.00 98.38 283 TYR A CA 1
ATOM 2281 C C . TYR A 1 283 ? 5.948 -2.518 9.326 1.00 98.38 283 TYR A C 1
ATOM 2283 O O . TYR A 1 283 ? 4.963 -2.425 10.058 1.00 98.38 283 TYR A O 1
ATOM 2291 N N . LEU A 1 284 ? 6.466 -3.693 8.954 1.00 98.56 284 LEU A N 1
ATOM 2292 C CA . LEU A 1 284 ? 5.916 -4.990 9.332 1.00 98.56 284 LEU A CA 1
ATOM 2293 C C . LEU A 1 284 ? 7.030 -6.027 9.444 1.00 98.56 284 LEU A C 1
ATOM 2295 O O . LEU A 1 284 ? 7.843 -6.184 8.543 1.00 98.56 284 LEU A O 1
ATOM 2299 N N . THR A 1 285 ? 6.985 -6.811 10.515 1.00 98.44 285 THR A N 1
ATOM 2300 C CA . THR A 1 285 ? 7.639 -8.119 10.591 1.00 98.44 285 THR A CA 1
ATOM 2301 C C . THR A 1 285 ? 6.554 -9.142 10.890 1.00 98.44 285 THR A C 1
ATOM 2303 O O . THR A 1 285 ? 5.778 -8.938 11.824 1.00 98.44 285 THR A O 1
ATOM 2306 N N . ALA A 1 286 ? 6.479 -10.227 10.128 1.00 98.44 286 ALA A N 1
ATOM 2307 C CA . ALA A 1 286 ? 5.480 -11.277 10.286 1.00 98.44 286 ALA A CA 1
ATOM 2308 C C . ALA A 1 286 ? 6.095 -12.674 10.135 1.00 98.44 286 ALA A C 1
ATOM 2310 O O . ALA A 1 286 ? 7.126 -12.858 9.484 1.00 98.44 286 ALA A O 1
ATOM 2311 N N . ARG A 1 287 ? 5.450 -13.666 10.753 1.00 98.38 287 ARG A N 1
ATOM 2312 C CA . ARG A 1 287 ? 5.749 -15.094 10.585 1.00 98.38 287 ARG A CA 1
ATOM 2313 C C . ARG A 1 287 ? 4.507 -15.862 10.155 1.00 98.38 287 ARG A C 1
ATOM 2315 O O . ARG A 1 287 ? 3.385 -15.449 10.445 1.00 98.38 287 ARG A O 1
ATOM 2322 N N . GLY A 1 288 ? 4.730 -17.012 9.534 1.00 97.94 288 GLY A N 1
ATOM 2323 C CA . GLY A 1 288 ? 3.702 -17.858 8.941 1.00 97.94 288 GLY A CA 1
ATOM 2324 C C . GLY A 1 288 ? 3.643 -17.682 7.428 1.00 97.94 288 GLY A C 1
ATOM 2325 O O . GLY A 1 288 ? 4.541 -17.107 6.823 1.00 97.94 288 GLY A O 1
ATOM 2326 N N . LYS A 1 289 ? 2.568 -18.184 6.821 1.00 98.50 289 LYS A N 1
ATOM 2327 C CA . LYS A 1 289 ? 2.348 -18.135 5.374 1.00 98.50 289 LYS A CA 1
ATOM 2328 C C . LYS A 1 289 ? 1.302 -17.085 5.035 1.00 98.50 289 LYS A C 1
ATOM 2330 O O . LYS A 1 289 ? 0.237 -17.070 5.653 1.00 98.50 289 LYS A O 1
ATOM 2335 N N . GLY A 1 290 ? 1.563 -16.259 4.032 1.00 98.31 290 GLY A N 1
ATOM 2336 C CA . GLY A 1 290 ? 0.669 -15.165 3.688 1.00 98.31 290 GLY A CA 1
ATOM 2337 C C . GLY A 1 290 ? 1.045 -14.420 2.417 1.00 98.31 290 GLY A C 1
ATOM 2338 O O . GLY A 1 290 ? 1.865 -14.877 1.618 1.00 98.31 290 GLY A O 1
ATOM 2339 N N . VAL A 1 291 ? 0.396 -13.276 2.220 1.00 98.56 291 VAL A N 1
ATOM 2340 C CA . VAL A 1 291 ? 0.621 -12.368 1.095 1.00 98.56 291 VAL A CA 1
ATOM 2341 C C . VAL A 1 291 ? 0.514 -10.926 1.579 1.00 98.56 291 VAL A C 1
ATOM 2343 O O . VAL A 1 291 ? -0.530 -10.516 2.079 1.00 98.56 291 VAL A O 1
ATOM 2346 N N . PHE A 1 292 ? 1.576 -10.144 1.407 1.00 98.75 292 PHE A N 1
ATOM 2347 C CA . PHE A 1 292 ? 1.561 -8.705 1.659 1.00 98.75 292 PHE A CA 1
ATOM 2348 C C . PHE A 1 292 ? 0.916 -7.960 0.484 1.00 98.75 292 PHE A C 1
ATOM 2350 O O . PHE A 1 292 ? 1.308 -8.174 -0.670 1.00 98.75 292 PHE A O 1
ATOM 2357 N N . VAL A 1 293 ? -0.068 -7.098 0.768 1.00 98.69 293 VAL A N 1
ATOM 2358 C CA . VAL A 1 293 ? -0.938 -6.491 -0.259 1.00 98.69 293 VAL A CA 1
ATOM 2359 C C . VAL A 1 293 ? -0.997 -4.965 -0.234 1.00 98.69 293 VAL A C 1
ATOM 2361 O O . VAL A 1 293 ? -1.589 -4.380 -1.137 1.00 98.69 293 VAL A O 1
ATOM 2364 N N . GLY A 1 294 ? -0.359 -4.288 0.719 1.00 98.38 294 GLY A N 1
ATOM 2365 C CA . GLY A 1 294 ? -0.231 -2.832 0.659 1.00 98.38 294 GLY A CA 1
ATOM 2366 C C . GLY A 1 294 ? 0.071 -2.173 1.992 1.00 98.38 294 GLY A C 1
ATOM 2367 O O . GLY A 1 294 ? 0.194 -2.833 3.025 1.00 98.38 294 GLY A O 1
ATOM 2368 N N . ASP A 1 295 ? 0.138 -0.848 1.953 1.00 98.81 295 ASP A N 1
ATOM 2369 C CA . ASP A 1 295 ? 0.454 -0.017 3.107 1.00 98.81 295 ASP A CA 1
ATOM 2370 C C . ASP A 1 295 ? 0.049 1.455 2.919 1.00 98.81 295 ASP A C 1
ATOM 2372 O O . ASP A 1 295 ? -0.233 1.944 1.817 1.00 98.81 295 ASP A O 1
ATOM 2376 N N . THR A 1 296 ? 0.010 2.169 4.038 1.00 98.75 296 THR A N 1
ATOM 2377 C CA . THR A 1 296 ? -0.118 3.621 4.125 1.00 98.75 296 THR A CA 1
ATOM 2378 C C . THR A 1 296 ? 0.941 4.138 5.084 1.00 98.75 296 THR A C 1
ATOM 2380 O O . THR A 1 296 ? 0.989 3.701 6.232 1.00 98.75 296 THR A O 1
ATOM 2383 N N . LEU A 1 297 ? 1.723 5.124 4.650 1.00 98.62 297 LEU A N 1
ATOM 2384 C CA . LEU A 1 297 ? 2.595 5.913 5.511 1.00 98.62 297 LEU A CA 1
ATOM 2385 C C . LEU A 1 297 ? 1.995 7.301 5.704 1.00 98.62 297 LEU A C 1
ATOM 2387 O O . LEU A 1 297 ? 1.911 8.086 4.760 1.00 98.62 297 LEU A O 1
ATOM 2391 N N . ALA A 1 298 ? 1.656 7.624 6.946 1.00 97.31 298 ALA A N 1
ATOM 2392 C CA . ALA A 1 298 ? 1.427 8.987 7.393 1.00 97.31 298 ALA A CA 1
ATOM 2393 C C . ALA A 1 298 ? 2.653 9.470 8.172 1.00 97.31 298 ALA A C 1
ATOM 2395 O O . ALA A 1 298 ? 3.155 8.769 9.052 1.00 97.31 298 ALA A O 1
ATOM 2396 N N . LEU A 1 299 ? 3.135 10.673 7.876 1.00 95.1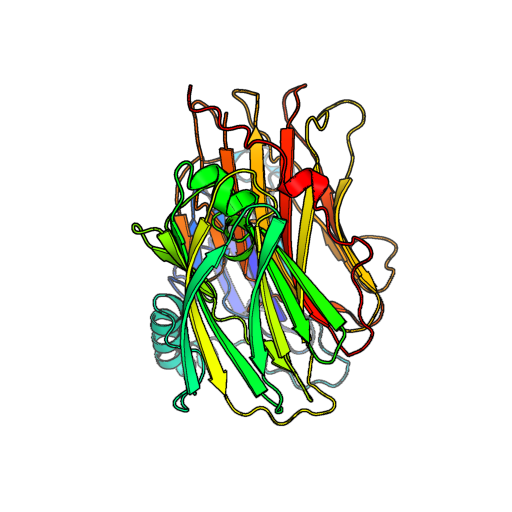9 299 LEU A N 1
ATOM 2397 C CA . LEU A 1 299 ? 4.293 11.230 8.564 1.00 95.19 299 LEU A CA 1
ATOM 2398 C C . LEU A 1 299 ? 4.177 12.726 8.804 1.00 95.19 299 LEU A C 1
ATOM 2400 O O . LEU A 1 299 ? 3.453 13.426 8.099 1.00 95.19 299 LEU A O 1
ATOM 2404 N N . VAL A 1 300 ? 4.955 13.213 9.769 1.00 94.69 300 VAL A N 1
ATOM 2405 C CA . VAL A 1 300 ? 5.159 14.641 10.025 1.00 94.69 300 VAL A CA 1
ATOM 2406 C C . VAL A 1 300 ? 6.624 14.987 9.806 1.00 94.69 300 VAL A C 1
ATOM 2408 O O . VAL A 1 300 ? 7.498 14.557 10.564 1.00 94.69 300 VAL A O 1
ATOM 2411 N N . ASN A 1 301 ? 6.888 15.811 8.797 1.00 93.75 301 ASN A N 1
ATOM 2412 C CA . ASN A 1 301 ? 8.193 16.391 8.535 1.00 93.75 301 ASN A CA 1
ATOM 2413 C C . ASN A 1 301 ? 8.327 17.755 9.227 1.00 93.75 301 ASN A C 1
ATOM 2415 O O . ASN A 1 301 ? 7.539 18.674 8.998 1.00 93.75 301 ASN A O 1
ATOM 2419 N N . ARG A 1 302 ? 9.356 17.918 10.063 1.00 92.12 302 ARG A N 1
ATOM 2420 C CA . ARG A 1 302 ? 9.625 19.172 10.793 1.00 92.12 302 ARG A CA 1
ATOM 2421 C C . ARG A 1 302 ? 10.631 20.088 10.108 1.00 92.12 302 ARG A C 1
ATOM 2423 O O . ARG A 1 302 ? 10.956 21.139 10.656 1.00 92.12 302 ARG A O 1
ATOM 2430 N N . SER A 1 303 ? 11.126 19.709 8.936 1.00 91.62 303 SER A N 1
ATOM 2431 C CA . SER A 1 303 ? 12.075 20.502 8.166 1.00 91.62 303 SER A CA 1
ATOM 2432 C C . SER A 1 303 ? 11.463 20.981 6.852 1.00 91.62 303 SER A C 1
ATOM 2434 O O . SER A 1 303 ? 10.593 20.334 6.286 1.00 91.62 303 SER A O 1
ATOM 2436 N N . GLU A 1 304 ? 11.937 22.115 6.345 1.00 91.00 304 GLU A N 1
ATOM 2437 C CA . GLU A 1 304 ? 11.560 22.661 5.034 1.00 91.00 304 GLU A CA 1
ATOM 2438 C C . GLU A 1 304 ? 12.375 22.031 3.891 1.00 91.00 304 GLU A C 1
ATOM 2440 O O . GLU A 1 304 ? 12.941 22.723 3.039 1.00 91.00 304 GLU A O 1
ATOM 2445 N N . THR A 1 305 ? 12.552 20.715 3.932 1.00 91.12 305 THR A N 1
ATOM 2446 C CA . THR A 1 305 ? 13.432 20.011 3.003 1.00 91.12 305 THR A CA 1
ATOM 2447 C C . THR A 1 305 ? 13.084 18.527 2.913 1.00 91.12 305 THR A C 1
ATOM 2449 O O . THR A 1 305 ? 12.276 18.028 3.695 1.00 91.12 305 THR A O 1
ATOM 2452 N N . TRP A 1 306 ? 13.662 17.832 1.934 1.00 92.81 306 TRP A N 1
ATOM 2453 C CA . TRP A 1 306 ? 13.208 16.512 1.494 1.00 92.81 306 TRP A CA 1
ATOM 2454 C C . TRP A 1 306 ? 13.473 15.387 2.507 1.00 92.81 306 TRP A C 1
ATOM 2456 O O . TRP A 1 306 ? 14.595 15.224 2.999 1.00 92.81 306 TRP A O 1
ATOM 2466 N N . TRP A 1 307 ? 12.421 14.624 2.817 1.00 93.38 307 TRP A N 1
ATOM 2467 C CA . TRP A 1 307 ? 12.379 13.647 3.908 1.00 93.38 307 TRP A CA 1
ATOM 2468 C C . TRP A 1 307 ? 12.504 12.186 3.469 1.00 93.38 307 TRP A C 1
ATOM 2470 O O . TRP A 1 307 ? 12.733 11.352 4.337 1.00 93.38 307 TRP A O 1
ATOM 2480 N N . GLY A 1 308 ? 12.289 11.880 2.189 1.00 94.69 308 GLY A N 1
ATOM 2481 C CA . GLY A 1 308 ? 12.017 10.522 1.713 1.00 94.69 308 GLY A CA 1
ATOM 2482 C C . GLY A 1 308 ? 13.092 9.939 0.807 1.00 94.69 308 GLY A C 1
ATOM 2483 O O . GLY A 1 308 ? 12.750 9.214 -0.107 1.00 94.69 308 GLY A O 1
ATOM 2484 N N . GLU A 1 309 ? 14.375 10.220 1.042 1.00 94.81 309 GLU A N 1
ATOM 2485 C CA . GLU A 1 309 ? 15.477 9.582 0.285 1.00 94.81 309 GLU A CA 1
ATOM 2486 C C . GLU A 1 309 ? 15.667 8.097 0.652 1.00 94.81 309 GLU A C 1
ATOM 2488 O O . GLU A 1 309 ? 16.608 7.469 0.188 1.00 94.81 309 GLU A O 1
ATOM 2493 N N . GLY A 1 310 ? 14.863 7.566 1.577 1.00 95.62 310 GLY A N 1
ATOM 2494 C CA . GLY A 1 310 ? 15.082 6.248 2.154 1.00 95.62 310 GLY A CA 1
ATOM 2495 C C . GLY A 1 310 ? 14.552 5.133 1.271 1.00 95.62 310 GLY A C 1
ATOM 2496 O O . GLY A 1 310 ? 13.391 5.176 0.860 1.00 95.62 310 GLY A O 1
ATOM 2497 N N . ASP A 1 311 ? 15.380 4.120 1.049 1.00 97.50 311 ASP A N 1
ATOM 2498 C CA . ASP A 1 311 ? 15.021 2.931 0.294 1.00 97.50 311 ASP A CA 1
ATOM 2499 C C . ASP A 1 311 ? 14.162 1.977 1.137 1.00 97.50 311 ASP A C 1
ATOM 2501 O O . ASP A 1 311 ? 14.447 1.702 2.310 1.00 97.50 311 ASP A O 1
ATOM 2505 N N . GLU A 1 312 ? 13.125 1.402 0.528 1.00 98.00 312 GLU A N 1
ATOM 2506 C CA . GLU A 1 312 ? 12.466 0.232 1.089 1.00 98.00 312 GLU A CA 1
ATOM 2507 C C . GLU A 1 312 ? 13.365 -1.008 1.005 1.00 98.00 312 GLU A C 1
ATOM 2509 O O . GLU A 1 312 ? 14.075 -1.232 0.021 1.00 98.00 312 GLU A O 1
ATOM 2514 N N . LYS A 1 313 ? 13.280 -1.871 2.014 1.00 98.44 313 LYS A N 1
ATOM 2515 C CA . LYS A 1 313 ? 13.955 -3.169 2.059 1.00 98.44 313 LYS A CA 1
ATOM 2516 C C . LYS A 1 313 ? 12.939 -4.213 2.484 1.00 98.44 313 LYS A C 1
ATOM 2518 O O . LYS A 1 313 ? 12.449 -4.182 3.613 1.00 98.44 313 LYS A O 1
ATOM 2523 N N . ILE A 1 314 ? 12.599 -5.122 1.575 1.00 98.44 314 ILE A N 1
ATOM 2524 C CA . ILE A 1 314 ? 11.649 -6.199 1.859 1.00 98.44 314 ILE A CA 1
ATOM 2525 C C . ILE A 1 314 ? 12.367 -7.536 1.758 1.00 98.44 314 ILE A C 1
ATOM 2527 O O . ILE A 1 314 ? 12.937 -7.865 0.717 1.00 98.44 314 ILE A O 1
ATOM 2531 N N . PHE A 1 315 ? 12.304 -8.280 2.856 1.00 98.56 315 PHE A N 1
ATOM 2532 C CA . PHE A 1 315 ? 12.872 -9.601 3.030 1.00 98.56 315 PHE A CA 1
ATOM 2533 C C . PHE A 1 315 ? 11.750 -10.636 3.073 1.00 98.56 315 PHE A C 1
ATOM 2535 O O . PHE A 1 315 ? 10.795 -10.504 3.847 1.00 98.56 315 PHE A O 1
ATOM 2542 N N . VAL A 1 316 ? 11.881 -11.684 2.268 1.00 98.25 316 VAL A N 1
ATOM 2543 C CA . VAL A 1 316 ? 10.958 -12.822 2.237 1.00 98.25 316 VAL A CA 1
ATOM 2544 C C . VAL A 1 316 ? 11.677 -14.087 2.691 1.00 98.25 316 VAL A C 1
ATOM 2546 O O . VAL A 1 316 ? 12.793 -14.369 2.263 1.00 98.25 316 VAL A O 1
ATOM 2549 N N . ASP A 1 317 ? 11.025 -14.852 3.566 1.00 98.00 317 ASP A N 1
ATOM 2550 C CA . ASP A 1 317 ? 11.422 -16.204 3.970 1.00 98.00 317 ASP A CA 1
ATOM 2551 C C . ASP A 1 317 ? 12.886 -16.314 4.448 1.00 98.00 317 ASP A C 1
ATOM 2553 O O . ASP A 1 317 ? 13.609 -17.254 4.126 1.00 98.00 317 ASP A O 1
ATOM 2557 N N . GLY A 1 318 ? 13.315 -15.342 5.263 1.00 95.69 318 GLY A N 1
ATOM 2558 C CA . GLY A 1 318 ? 14.614 -15.363 5.946 1.00 95.69 318 GLY A CA 1
ATOM 2559 C C . GLY A 1 318 ? 15.823 -15.064 5.056 1.00 95.69 318 GLY A C 1
ATOM 2560 O O . GLY A 1 318 ? 16.947 -15.403 5.429 1.00 95.69 318 GLY A O 1
ATOM 2561 N N . GLU A 1 319 ? 15.619 -14.455 3.886 1.00 97.31 319 GLU A N 1
ATOM 2562 C CA . GLU A 1 319 ? 16.718 -14.102 2.989 1.00 97.31 319 GLU A CA 1
ATOM 2563 C C . GLU A 1 319 ? 17.757 -13.162 3.629 1.00 97.31 319 GLU A C 1
ATOM 2565 O O . GLU A 1 319 ? 17.437 -12.275 4.419 1.00 97.31 319 GLU A O 1
ATOM 2570 N N . ALA A 1 320 ? 19.033 -13.352 3.274 1.00 96.38 320 ALA A N 1
ATOM 2571 C CA . ALA A 1 320 ? 20.148 -12.581 3.838 1.00 96.38 320 ALA A CA 1
ATOM 2572 C C . ALA A 1 320 ? 20.309 -11.176 3.223 1.00 96.38 320 ALA A C 1
ATOM 2574 O O . ALA A 1 320 ? 21.020 -10.336 3.771 1.00 96.38 320 ALA A O 1
ATOM 2575 N N . PHE A 1 321 ? 19.686 -10.933 2.071 1.00 96.81 321 PHE A N 1
ATOM 2576 C CA . PHE A 1 321 ? 19.668 -9.657 1.360 1.00 96.81 321 PHE A CA 1
ATOM 2577 C C . PHE A 1 321 ? 18.261 -9.462 0.790 1.00 96.81 321 PHE A C 1
ATOM 2579 O O . PHE A 1 321 ? 17.722 -10.440 0.271 1.00 96.81 321 PHE A O 1
ATOM 2586 N N . PRO A 1 322 ? 17.663 -8.260 0.864 1.00 97.12 322 PRO A N 1
ATOM 2587 C CA . PRO A 1 322 ? 16.273 -8.087 0.475 1.00 97.12 322 PRO A CA 1
ATOM 2588 C C . PRO A 1 322 ? 16.129 -8.240 -1.041 1.00 97.12 322 PRO A C 1
ATOM 2590 O O . PRO A 1 322 ? 16.797 -7.561 -1.826 1.00 97.12 322 PRO A O 1
ATOM 2593 N N . SER A 1 323 ? 15.242 -9.135 -1.465 1.00 93.75 323 SER A N 1
ATOM 2594 C CA . SER A 1 323 ? 14.921 -9.353 -2.879 1.00 93.75 323 SER A CA 1
ATOM 2595 C C . SER A 1 323 ? 14.205 -8.155 -3.506 1.00 93.75 323 SER A C 1
ATOM 2597 O O . SER A 1 323 ? 14.272 -7.958 -4.723 1.00 93.75 323 SER A O 1
ATOM 2599 N N . HIS A 1 324 ? 13.561 -7.325 -2.682 1.00 96.12 324 HIS A N 1
ATOM 2600 C CA . HIS A 1 324 ? 13.063 -6.007 -3.063 1.00 96.12 324 HIS A CA 1
ATOM 2601 C C . HIS A 1 324 ? 13.872 -4.942 -2.316 1.00 96.12 324 HIS A C 1
ATOM 2603 O O . HIS A 1 324 ? 13.706 -4.758 -1.111 1.00 96.12 324 HIS A O 1
ATOM 2609 N N . PHE A 1 325 ? 14.716 -4.225 -3.057 1.00 96.62 325 PHE A N 1
ATOM 2610 C CA . PHE A 1 325 ? 15.505 -3.094 -2.571 1.00 96.62 325 PHE A CA 1
ATOM 2611 C C . PHE A 1 325 ? 15.131 -1.844 -3.373 1.00 96.62 325 PHE A C 1
ATOM 2613 O O . PHE A 1 325 ? 15.120 -1.879 -4.607 1.00 96.62 325 PHE A O 1
ATOM 2620 N N . GLY A 1 326 ? 14.790 -0.783 -2.650 1.00 95.88 326 GLY A N 1
ATOM 2621 C CA . GLY A 1 326 ? 14.290 0.483 -3.154 1.00 95.88 326 GLY A CA 1
ATOM 2622 C C . GLY A 1 326 ? 15.288 1.432 -3.803 1.00 95.88 326 GLY A C 1
ATOM 2623 O O . GLY A 1 326 ? 16.435 1.081 -4.073 1.00 95.88 326 GLY A O 1
ATOM 2624 N N . THR A 1 327 ? 14.793 2.643 -4.071 1.00 95.50 327 THR A N 1
ATOM 2625 C CA . THR A 1 327 ? 15.572 3.782 -4.602 1.00 95.50 327 THR A CA 1
ATOM 2626 C C . THR A 1 327 ? 15.208 5.141 -3.981 1.00 95.50 327 THR A C 1
ATOM 2628 O O . THR A 1 327 ? 15.834 6.146 -4.322 1.00 95.50 327 THR A O 1
ATOM 2631 N N . GLY A 1 328 ? 14.184 5.166 -3.125 1.00 96.81 328 GLY A N 1
ATOM 2632 C CA . GLY A 1 328 ? 13.614 6.347 -2.493 1.00 96.81 328 GLY A CA 1
ATOM 2633 C C . GLY A 1 328 ? 12.195 6.054 -2.009 1.00 96.81 328 GLY A C 1
ATOM 2634 O O . GLY A 1 328 ? 11.467 5.240 -2.592 1.00 96.81 328 GLY A O 1
ATOM 2635 N N . THR A 1 329 ? 11.758 6.717 -0.943 1.00 97.38 329 THR A N 1
ATOM 2636 C CA . THR A 1 329 ? 10.435 6.465 -0.368 1.00 97.38 329 THR A CA 1
ATOM 2637 C C . THR A 1 329 ? 9.343 6.960 -1.313 1.00 97.38 329 THR A C 1
ATOM 2639 O O . THR A 1 329 ? 8.287 6.341 -1.421 1.00 97.38 329 THR A O 1
ATOM 2642 N N . GLU A 1 330 ? 9.566 8.054 -2.043 1.00 96.62 330 GLU A N 1
ATOM 2643 C CA . GLU A 1 330 ? 8.626 8.508 -3.069 1.00 96.62 330 GLU A CA 1
ATOM 2644 C C . GLU A 1 330 ? 8.524 7.542 -4.248 1.00 96.62 330 GLU A C 1
ATOM 2646 O O . GLU A 1 330 ? 7.425 7.310 -4.764 1.00 96.62 330 GLU A O 1
ATOM 2651 N N . ASP A 1 331 ? 9.653 6.941 -4.621 1.00 97.62 331 ASP A N 1
ATOM 2652 C CA . ASP A 1 331 ? 9.765 5.991 -5.722 1.00 97.62 331 ASP A CA 1
ATOM 2653 C C . ASP A 1 331 ? 8.951 4.722 -5.412 1.00 97.62 331 ASP A C 1
ATOM 2655 O O . ASP A 1 331 ? 8.208 4.200 -6.260 1.00 97.62 331 ASP A O 1
ATOM 2659 N N . TYR A 1 332 ? 9.003 4.276 -4.148 1.00 98.00 332 TYR A N 1
ATOM 2660 C CA . TYR A 1 332 ? 8.148 3.216 -3.616 1.00 98.00 332 TYR A CA 1
ATOM 2661 C C . TYR A 1 332 ? 6.660 3.529 -3.802 1.00 98.00 332 TYR A C 1
ATOM 2663 O O . TYR A 1 332 ? 5.903 2.676 -4.277 1.00 98.00 332 TYR A O 1
ATOM 2671 N N . TYR A 1 333 ? 6.238 4.750 -3.463 1.00 98.19 333 TYR A N 1
ATOM 2672 C CA . TYR A 1 333 ? 4.859 5.218 -3.647 1.00 98.19 333 TYR A CA 1
ATOM 2673 C C . TYR A 1 333 ? 4.568 5.685 -5.080 1.00 98.19 333 TYR A C 1
ATOM 2675 O O . TYR A 1 333 ? 3.469 6.149 -5.378 1.00 98.19 333 TYR A O 1
ATOM 2683 N N . GLY A 1 334 ? 5.511 5.500 -6.003 1.00 97.25 334 GLY A N 1
ATOM 2684 C CA . GLY A 1 334 ? 5.342 5.690 -7.436 1.00 97.25 334 GLY A CA 1
ATOM 2685 C C . GLY A 1 334 ? 5.283 7.143 -7.905 1.00 97.25 334 GLY A C 1
ATOM 2686 O O . GLY A 1 334 ? 4.883 7.366 -9.048 1.00 97.25 334 GLY A O 1
ATOM 2687 N N . TYR A 1 335 ? 5.688 8.107 -7.078 1.00 96.75 335 TYR A N 1
ATOM 2688 C CA . TYR A 1 335 ? 5.934 9.487 -7.513 1.00 96.75 335 TYR A CA 1
ATOM 2689 C C . TYR A 1 335 ? 7.440 9.773 -7.561 1.00 96.75 335 TYR A C 1
ATOM 2691 O O . TYR A 1 335 ? 8.224 8.828 -7.550 1.00 96.75 335 TYR A O 1
ATOM 2699 N N . ALA A 1 336 ? 7.861 11.027 -7.753 1.00 96.19 336 ALA A N 1
ATOM 2700 C CA . ALA A 1 336 ? 9.284 11.360 -7.818 1.00 96.19 336 ALA A CA 1
ATOM 2701 C C . ALA A 1 336 ? 9.593 12.806 -7.400 1.00 96.19 336 ALA A C 1
ATOM 2703 O O . ALA A 1 336 ? 8.706 13.655 -7.281 1.00 96.19 336 ALA A O 1
ATOM 2704 N N . TRP A 1 337 ? 10.891 13.101 -7.258 1.00 93.50 337 TRP A N 1
ATOM 2705 C CA . TRP A 1 337 ? 11.448 14.450 -7.072 1.00 93.50 337 TRP A CA 1
ATOM 2706 C C . TRP A 1 337 ? 10.916 15.189 -5.844 1.00 93.50 337 TRP A C 1
ATOM 2708 O O . TRP A 1 337 ? 10.885 16.424 -5.833 1.00 93.50 337 TRP A O 1
ATOM 2718 N N . GLY A 1 338 ? 10.462 14.447 -4.831 1.00 91.88 338 GLY A N 1
ATOM 2719 C CA . GLY A 1 338 ? 9.810 15.018 -3.663 1.00 91.88 338 GLY A CA 1
ATOM 2720 C C . GLY A 1 338 ? 8.706 16.013 -4.027 1.00 91.88 338 GLY A C 1
ATOM 2721 O O . GLY A 1 338 ? 8.631 17.074 -3.407 1.00 91.88 338 GLY A O 1
ATOM 2722 N N . MET A 1 339 ? 7.879 15.725 -5.039 1.00 91.00 339 MET A N 1
ATOM 2723 C CA . MET A 1 339 ? 6.771 16.603 -5.429 1.00 91.00 339 MET A CA 1
ATOM 2724 C C . MET A 1 339 ? 5.642 16.581 -4.374 1.00 91.00 339 MET A C 1
ATOM 2726 O O . MET A 1 339 ? 5.125 15.504 -4.081 1.00 91.00 339 MET A O 1
ATOM 2730 N N . PRO A 1 340 ? 5.254 17.736 -3.786 1.00 90.38 340 PRO A N 1
ATOM 2731 C CA . PRO A 1 340 ? 4.135 17.852 -2.845 1.00 90.38 340 PRO A CA 1
ATOM 2732 C C . PRO A 1 340 ? 2.829 18.041 -3.618 1.00 90.38 340 PRO A C 1
ATOM 2734 O O . PRO A 1 340 ? 2.306 19.152 -3.712 1.00 90.38 340 PRO A O 1
ATOM 2737 N N . THR A 1 341 ? 2.345 17.011 -4.299 1.00 91.62 341 THR A N 1
ATOM 2738 C CA . THR A 1 341 ? 1.182 17.147 -5.180 1.00 91.62 341 THR A CA 1
ATOM 2739 C C . THR A 1 341 ? 0.220 16.013 -4.930 1.00 91.62 341 THR A C 1
ATOM 2741 O O . THR A 1 341 ? 0.572 14.849 -5.092 1.00 91.62 341 THR A O 1
ATOM 2744 N N . PHE A 1 342 ? -1.012 16.382 -4.583 1.00 95.62 342 PHE A N 1
ATOM 2745 C CA . PHE A 1 342 ? -2.102 15.429 -4.505 1.00 95.62 342 PHE A CA 1
ATOM 2746 C C . PHE A 1 342 ? -2.201 14.641 -5.811 1.00 95.62 342 PHE A C 1
ATOM 2748 O O . PHE A 1 342 ? -2.250 15.216 -6.902 1.00 95.62 342 PHE A O 1
ATOM 2755 N N . PHE A 1 343 ? -2.269 13.327 -5.676 1.00 97.44 343 PHE A N 1
ATOM 2756 C CA . PHE A 1 343 ? -2.708 12.450 -6.739 1.00 97.44 343 PHE A CA 1
ATOM 2757 C C . PHE A 1 343 ? -3.369 11.227 -6.132 1.00 97.44 343 PHE A C 1
ATOM 2759 O O . PHE A 1 343 ? -3.017 10.793 -5.032 1.00 97.44 343 PHE A O 1
ATOM 2766 N N . ASP A 1 344 ? -4.258 10.626 -6.902 1.00 97.31 344 ASP A N 1
ATOM 2767 C CA . ASP A 1 344 ? -4.764 9.299 -6.643 1.00 97.31 344 ASP A CA 1
ATOM 2768 C C . ASP A 1 344 ? -4.764 8.460 -7.928 1.00 97.31 344 ASP A C 1
ATOM 2770 O O . ASP A 1 344 ? -4.657 8.940 -9.065 1.00 97.31 344 ASP A O 1
ATOM 2774 N N . ALA A 1 345 ? -4.701 7.154 -7.731 1.00 97.00 345 ALA A N 1
ATOM 2775 C CA . ALA A 1 345 ? -4.723 6.158 -8.781 1.00 97.00 345 ALA A CA 1
ATOM 2776 C C . ALA A 1 345 ? -5.090 4.806 -8.158 1.00 97.00 345 ALA A C 1
ATOM 2778 O O . ALA A 1 345 ? -4.916 4.610 -6.953 1.00 97.00 345 ALA A O 1
ATOM 2779 N N . PRO A 1 346 ? -5.514 3.826 -8.973 1.00 96.69 346 PRO A N 1
ATOM 2780 C CA . PRO A 1 346 ? -5.996 2.543 -8.459 1.00 96.69 346 PRO A CA 1
ATOM 2781 C C . PRO A 1 346 ? -4.988 1.795 -7.568 1.00 96.69 346 PRO A C 1
ATOM 2783 O O . PRO A 1 346 ? -5.390 1.045 -6.682 1.00 96.69 346 PRO A O 1
ATOM 2786 N N . PHE A 1 347 ? -3.684 2.005 -7.784 1.00 97.56 347 PHE A N 1
ATOM 2787 C CA . PHE A 1 347 ? -2.607 1.271 -7.106 1.00 97.56 347 PHE A CA 1
ATOM 2788 C C . PHE A 1 347 ? -1.814 2.098 -6.088 1.00 97.56 347 PHE A C 1
ATOM 2790 O O . PHE A 1 347 ? -1.028 1.535 -5.329 1.00 97.56 347 PHE A O 1
ATOM 2797 N N . HIS A 1 348 ? -1.956 3.423 -6.081 1.00 98.00 348 HIS A N 1
ATOM 2798 C CA . HIS A 1 348 ? -1.185 4.308 -5.208 1.00 98.00 348 HIS A CA 1
ATOM 2799 C C . HIS A 1 348 ? -1.756 5.725 -5.174 1.00 98.00 348 HIS A C 1
ATOM 2801 O O . HIS A 1 348 ? -2.379 6.175 -6.135 1.00 98.00 348 HIS A O 1
ATOM 2807 N N . ALA A 1 349 ? -1.502 6.444 -4.086 1.00 98.25 349 ALA A N 1
ATOM 2808 C CA . ALA A 1 349 ? -1.940 7.822 -3.924 1.00 98.25 349 ALA A CA 1
ATOM 2809 C C . ALA A 1 349 ? -1.019 8.606 -2.980 1.00 98.25 349 ALA A C 1
ATOM 2811 O O . ALA A 1 349 ? -0.353 8.032 -2.112 1.00 98.25 349 ALA A O 1
ATOM 2812 N N . GLN A 1 350 ? -1.075 9.931 -3.101 1.00 97.75 350 GLN A N 1
ATOM 2813 C CA . GLN A 1 350 ? -0.622 10.892 -2.098 1.00 97.75 350 GLN A CA 1
ATOM 2814 C C . GLN A 1 350 ? -1.832 11.726 -1.641 1.00 97.75 350 GLN A C 1
ATOM 2816 O O . GLN A 1 350 ? -2.033 12.836 -2.140 1.00 97.75 350 GLN A O 1
ATOM 2821 N N . PRO A 1 351 ? -2.668 11.214 -0.711 1.00 97.12 351 PRO A N 1
ATOM 2822 C CA . PRO A 1 351 ? -3.875 11.920 -0.271 1.00 97.12 351 PRO A CA 1
ATOM 2823 C C . PRO A 1 351 ? -3.580 13.249 0.426 1.00 97.12 351 PRO A C 1
ATOM 2825 O O . PRO A 1 351 ? -4.418 14.147 0.445 1.00 97.12 351 PRO A O 1
ATOM 2828 N N . ARG A 1 352 ? -2.384 13.386 1.011 1.00 94.44 352 ARG A N 1
ATOM 2829 C CA . ARG A 1 352 ? -1.972 14.594 1.721 1.00 94.44 352 ARG A CA 1
ATOM 2830 C C . ARG A 1 352 ? -0.506 14.901 1.474 1.00 94.44 352 ARG A C 1
ATOM 2832 O O . ARG A 1 352 ? 0.350 14.051 1.697 1.00 94.44 352 ARG A O 1
ATOM 2839 N N . ALA A 1 353 ? -0.218 16.140 1.102 1.00 91.38 353 ALA A N 1
ATOM 2840 C CA . ALA A 1 353 ? 1.130 16.689 1.083 1.00 91.38 353 ALA A CA 1
ATOM 2841 C C . ALA A 1 353 ? 1.086 18.175 1.443 1.00 91.38 353 ALA A C 1
ATOM 2843 O O . ALA A 1 353 ? 0.575 18.995 0.681 1.00 91.38 353 ALA A O 1
ATOM 2844 N N . GLU A 1 354 ? 1.580 18.511 2.632 1.00 88.19 354 GLU A N 1
ATOM 2845 C CA . GLU A 1 354 ? 1.651 19.892 3.115 1.00 88.19 354 GLU A CA 1
ATOM 2846 C C . GLU A 1 354 ? 2.937 20.618 2.672 1.00 88.19 354 GLU A C 1
ATOM 2848 O O . GLU A 1 354 ? 3.835 20.057 2.039 1.00 88.19 354 GLU A O 1
ATOM 2853 N N . GLY A 1 355 ? 3.017 21.917 2.972 1.00 70.50 355 GLY A N 1
ATOM 2854 C CA . GLY A 1 355 ? 4.157 22.767 2.627 1.00 70.50 355 GLY A CA 1
ATOM 2855 C C . GLY A 1 355 ? 4.203 24.059 3.453 1.00 70.50 355 GLY A C 1
ATOM 2856 O O . GLY A 1 355 ? 3.319 24.277 4.282 1.00 70.50 355 GLY A O 1
ATOM 2857 N N . PRO A 1 356 ? 5.211 24.938 3.245 1.00 73.25 356 PRO A N 1
ATOM 2858 C CA . PRO A 1 356 ? 6.161 24.993 2.124 1.00 73.25 356 PRO A CA 1
ATOM 2859 C C . PRO A 1 356 ? 7.292 23.950 2.183 1.00 73.25 356 PRO A C 1
ATOM 2861 O O . PRO A 1 356 ? 7.687 23.499 3.255 1.00 73.25 356 PRO A O 1
ATOM 2864 N N . LYS A 1 357 ? 7.848 23.599 1.011 1.00 76.38 357 LYS A N 1
ATOM 2865 C CA . LYS A 1 357 ? 9.023 22.711 0.850 1.00 76.38 357 LYS A CA 1
ATOM 2866 C C . LYS A 1 357 ? 8.907 21.379 1.618 1.00 76.38 357 LYS A C 1
ATOM 2868 O O . LYS A 1 357 ? 9.857 20.963 2.276 1.00 76.38 357 LYS A O 1
ATOM 2873 N N . GLN A 1 358 ? 7.747 20.722 1.532 1.00 82.75 358 GLN A N 1
ATOM 2874 C CA . GLN A 1 358 ? 7.478 19.412 2.145 1.00 82.75 358 GLN A CA 1
ATOM 2875 C C . GLN A 1 358 ? 7.494 19.378 3.684 1.00 82.75 358 GLN A C 1
ATOM 2877 O O . GLN A 1 358 ? 7.546 18.295 4.270 1.00 82.75 358 GLN A O 1
ATOM 2882 N N . ARG A 1 359 ? 7.461 20.536 4.359 1.00 90.00 359 ARG A N 1
ATOM 2883 C CA . ARG A 1 359 ? 7.221 20.607 5.807 1.00 90.00 359 ARG A CA 1
ATOM 2884 C C . ARG A 1 359 ? 5.758 20.280 6.104 1.00 90.00 359 ARG A C 1
ATOM 2886 O O . ARG A 1 359 ? 4.870 20.699 5.370 1.00 90.00 359 ARG A O 1
ATOM 2893 N N . GLY A 1 360 ? 5.518 19.620 7.231 1.00 91.38 360 GLY A N 1
ATOM 2894 C CA . GLY A 1 360 ? 4.181 19.289 7.708 1.00 91.38 360 GLY A CA 1
ATOM 2895 C C . GLY A 1 360 ? 3.833 17.829 7.464 1.00 91.38 360 GLY A C 1
ATOM 2896 O O . GLY A 1 360 ? 4.702 16.956 7.453 1.00 91.38 360 GLY A O 1
ATOM 2897 N N . ASN A 1 361 ? 2.544 17.562 7.347 1.00 93.12 361 ASN A N 1
ATOM 2898 C CA . ASN A 1 361 ? 2.012 16.221 7.223 1.00 93.12 361 ASN A CA 1
ATOM 2899 C C . ASN A 1 361 ? 2.045 15.750 5.770 1.00 93.12 361 ASN A C 1
ATOM 2901 O O . ASN A 1 361 ? 1.627 16.461 4.854 1.00 93.12 361 ASN A O 1
ATOM 2905 N N . VAL A 1 362 ? 2.469 14.508 5.584 1.00 95.06 362 VAL A N 1
ATOM 2906 C CA . VAL A 1 362 ? 2.398 13.809 4.304 1.00 95.06 362 VAL A CA 1
ATOM 2907 C C . VAL A 1 362 ? 1.715 12.471 4.535 1.00 95.06 362 VAL A C 1
ATOM 2909 O O . VAL A 1 362 ? 1.887 11.838 5.577 1.00 95.06 362 VAL A O 1
ATOM 2912 N N . THR A 1 363 ? 0.887 12.050 3.593 1.00 97.44 363 THR A N 1
ATOM 2913 C CA . THR A 1 363 ? 0.304 10.715 3.566 1.00 97.44 363 THR A CA 1
ATOM 2914 C C . THR A 1 363 ? 0.488 10.157 2.174 1.00 97.44 363 THR A C 1
ATOM 2916 O O . THR A 1 363 ? 0.065 10.775 1.200 1.00 97.44 363 THR A O 1
ATOM 2919 N N . ASN A 1 364 ? 1.133 8.999 2.101 1.00 98.31 364 ASN A N 1
ATOM 2920 C CA . ASN A 1 364 ? 1.274 8.216 0.887 1.00 98.31 364 ASN A CA 1
ATOM 2921 C C . ASN A 1 364 ? 0.690 6.831 1.128 1.00 98.31 364 ASN A C 1
ATOM 2923 O O . ASN A 1 364 ? 0.729 6.309 2.244 1.00 98.31 364 ASN A O 1
ATOM 2927 N N . THR A 1 365 ? 0.157 6.218 0.083 1.00 98.50 365 THR A N 1
ATOM 2928 C CA . THR A 1 365 ? -0.372 4.867 0.189 1.00 98.50 365 THR A CA 1
ATOM 2929 C C . THR A 1 365 ? -0.217 4.084 -1.099 1.00 98.50 365 THR A C 1
ATOM 2931 O O . THR A 1 365 ? -0.198 4.659 -2.187 1.00 98.50 365 THR A O 1
ATOM 2934 N N . ARG A 1 366 ? -0.082 2.763 -0.965 1.00 98.12 366 ARG A N 1
ATOM 2935 C CA . ARG A 1 366 ? 0.100 1.825 -2.066 1.00 98.12 366 ARG A CA 1
ATOM 2936 C C . ARG A 1 366 ? -0.738 0.571 -1.853 1.00 98.12 366 ARG A C 1
ATOM 2938 O O . ARG A 1 366 ? -0.730 -0.031 -0.782 1.00 98.12 366 ARG A O 1
ATOM 2945 N N . VAL A 1 367 ? -1.395 0.151 -2.924 1.00 97.00 367 VAL A N 1
ATOM 2946 C CA . VAL A 1 367 ? -2.085 -1.128 -3.070 1.00 97.00 367 VAL A CA 1
ATOM 2947 C C . VAL A 1 367 ? -1.265 -2.003 -4.010 1.00 97.00 367 VAL A C 1
ATOM 2949 O O . VAL A 1 367 ? -0.976 -1.628 -5.145 1.00 97.00 367 VAL A O 1
ATOM 2952 N N . ARG A 1 368 ? -0.920 -3.205 -3.556 1.00 96.31 368 ARG A N 1
ATOM 2953 C CA . ARG A 1 368 ? -0.161 -4.198 -4.320 1.00 96.31 368 ARG A CA 1
ATOM 2954 C C . ARG A 1 368 ? -1.085 -5.249 -4.914 1.00 96.31 368 ARG A C 1
ATOM 2956 O O . ARG A 1 368 ? -1.058 -6.410 -4.520 1.00 96.31 368 ARG A O 1
ATOM 2963 N N . LEU A 1 369 ? -1.931 -4.834 -5.857 1.00 91.69 369 LEU A N 1
ATOM 2964 C CA . LEU A 1 369 ? -2.875 -5.745 -6.512 1.00 91.69 369 LEU A CA 1
ATOM 2965 C C . LEU A 1 369 ? -2.161 -6.694 -7.487 1.00 91.69 369 LEU A C 1
ATOM 2967 O O . LEU A 1 369 ? -2.365 -7.906 -7.466 1.00 91.69 369 LEU A O 1
ATOM 2971 N N . LEU A 1 370 ? -1.303 -6.141 -8.347 1.00 92.88 370 LEU A N 1
ATOM 2972 C CA . LEU A 1 370 ? -0.636 -6.888 -9.422 1.00 92.88 370 LEU A CA 1
ATOM 2973 C C . LEU A 1 370 ? 0.763 -7.378 -9.018 1.00 92.88 370 LEU A C 1
ATOM 2975 O O . LEU A 1 370 ? 1.276 -8.345 -9.583 1.00 92.88 370 LEU A O 1
ATOM 2979 N N . ASP A 1 371 ? 1.338 -6.772 -7.984 1.00 95.69 371 ASP A N 1
ATOM 2980 C CA . ASP A 1 371 ? 2.685 -7.000 -7.461 1.00 95.69 371 ASP A CA 1
ATOM 2981 C C . ASP A 1 371 ? 2.687 -7.337 -5.955 1.00 95.69 371 ASP A C 1
ATOM 2983 O O . ASP A 1 371 ? 3.618 -6.989 -5.224 1.00 95.69 371 ASP A O 1
ATOM 2987 N N . ALA A 1 372 ? 1.639 -8.031 -5.493 1.00 97.06 372 ALA A N 1
ATOM 2988 C CA . ALA A 1 372 ? 1.568 -8.610 -4.152 1.00 97.06 372 ALA A CA 1
ATOM 2989 C C . ALA A 1 372 ? 2.771 -9.526 -3.869 1.00 97.06 372 ALA A C 1
ATOM 2991 O O . ALA A 1 372 ? 3.237 -10.237 -4.771 1.00 97.06 372 ALA A O 1
ATOM 2992 N N . ILE A 1 373 ? 3.229 -9.548 -2.613 1.00 97.69 373 ILE A N 1
ATOM 2993 C CA . ILE A 1 373 ? 4.425 -10.291 -2.193 1.00 97.69 373 ILE A CA 1
ATOM 2994 C C . ILE A 1 373 ? 4.001 -11.490 -1.332 1.00 97.69 373 ILE A C 1
ATOM 2996 O O . ILE A 1 373 ? 3.683 -11.309 -0.154 1.00 97.69 373 ILE A O 1
ATOM 3000 N N . PRO A 1 374 ? 3.942 -12.710 -1.895 1.00 97.19 374 PRO A N 1
ATOM 3001 C CA . PRO A 1 374 ? 3.696 -13.914 -1.113 1.00 97.19 374 PRO A CA 1
ATOM 3002 C C . PRO A 1 374 ? 4.923 -14.284 -0.273 1.00 97.19 374 PRO A C 1
ATOM 3004 O O . PRO A 1 374 ? 6.056 -14.072 -0.699 1.00 97.19 374 PRO A O 1
ATOM 3007 N N . PHE A 1 375 ? 4.686 -14.896 0.883 1.00 98.06 375 PHE A N 1
ATOM 3008 C CA . PHE A 1 375 ? 5.716 -15.442 1.766 1.00 98.06 375 PHE A CA 1
ATOM 3009 C C . PHE A 1 375 ? 5.226 -16.749 2.401 1.00 98.06 375 PHE A C 1
ATOM 3011 O O . PHE A 1 375 ? 4.022 -16.941 2.610 1.00 98.06 375 PHE A O 1
ATOM 3018 N N . SER A 1 376 ? 6.141 -17.675 2.672 1.00 97.44 376 SER A N 1
ATOM 3019 C CA . SER A 1 376 ? 5.816 -19.018 3.171 1.00 97.44 376 SER A CA 1
ATOM 3020 C C . SER A 1 376 ? 6.090 -19.194 4.661 1.00 97.44 376 SER A C 1
ATOM 3022 O O . SER A 1 376 ? 5.420 -20.002 5.303 1.00 97.44 376 SER A O 1
ATOM 3024 N N . GLU A 1 377 ? 7.051 -18.450 5.200 1.00 98.06 377 GLU A N 1
ATOM 3025 C CA . GLU A 1 377 ? 7.545 -18.592 6.567 1.00 98.06 377 GLU A CA 1
ATOM 3026 C C . GLU A 1 377 ? 7.695 -17.251 7.283 1.00 98.06 377 GLU A C 1
ATOM 3028 O O . GLU A 1 377 ? 7.354 -17.144 8.467 1.00 98.06 377 GLU A O 1
ATOM 3033 N N . SER A 1 378 ? 8.229 -16.229 6.606 1.00 98.50 378 SER A N 1
ATOM 3034 C CA . SER A 1 378 ? 8.432 -14.916 7.219 1.00 98.50 378 SER A CA 1
ATOM 3035 C C . SER A 1 378 ? 8.450 -13.772 6.215 1.00 98.50 378 SER A C 1
ATOM 3037 O O . SER A 1 378 ? 8.786 -13.940 5.047 1.00 98.50 378 SER A O 1
ATOM 3039 N N . PHE A 1 379 ? 8.088 -12.590 6.698 1.00 98.75 379 PHE A N 1
ATOM 3040 C CA . PHE A 1 379 ? 8.084 -11.354 5.931 1.00 98.75 379 PHE A CA 1
ATOM 3041 C C . PHE A 1 379 ? 8.630 -10.230 6.800 1.00 98.75 379 PHE A C 1
ATOM 3043 O O . PHE A 1 379 ? 8.226 -10.095 7.956 1.00 98.75 379 PHE A O 1
ATOM 3050 N N . GLN A 1 380 ? 9.518 -9.411 6.252 1.00 98.75 380 GLN A N 1
ATOM 3051 C CA . GLN A 1 380 ? 9.997 -8.200 6.903 1.00 98.75 380 GLN A CA 1
ATOM 3052 C C . GLN A 1 380 ? 10.043 -7.079 5.876 1.00 98.75 380 GLN A C 1
ATOM 3054 O O . GLN A 1 380 ? 10.645 -7.229 4.821 1.00 98.75 380 GLN A O 1
ATOM 3059 N N . PHE A 1 381 ? 9.394 -5.966 6.184 1.00 98.69 381 PHE A N 1
ATOM 3060 C CA . PHE A 1 381 ? 9.425 -4.753 5.387 1.00 98.69 381 PHE A CA 1
ATOM 3061 C C . PHE A 1 381 ? 9.925 -3.624 6.273 1.00 98.69 381 PHE A C 1
ATOM 3063 O O . PHE A 1 381 ? 9.228 -3.187 7.194 1.00 98.69 381 PHE A O 1
ATOM 3070 N N . ASP A 1 382 ? 11.119 -3.146 5.951 1.00 98.31 382 ASP A N 1
ATOM 3071 C CA . ASP A 1 382 ? 11.701 -1.963 6.548 1.00 98.31 382 ASP A CA 1
ATOM 3072 C C . ASP A 1 382 ? 11.803 -0.818 5.540 1.00 98.31 382 ASP A C 1
ATOM 3074 O O . ASP A 1 382 ? 11.934 -1.023 4.333 1.00 98.31 382 ASP A O 1
ATOM 3078 N N . MET A 1 383 ? 11.748 0.404 6.056 1.00 98.25 383 MET A N 1
ATOM 3079 C CA . MET A 1 383 ? 11.963 1.624 5.291 1.00 98.25 383 MET A CA 1
ATOM 3080 C C . MET A 1 383 ? 13.115 2.395 5.918 1.00 98.25 383 MET A C 1
ATOM 3082 O O . MET A 1 383 ? 13.090 2.666 7.123 1.00 98.25 383 MET A O 1
ATOM 3086 N N . GLU A 1 384 ? 14.110 2.773 5.123 1.00 97.50 384 GLU A N 1
ATOM 3087 C CA . GLU A 1 384 ? 15.151 3.679 5.595 1.00 97.50 384 GLU A CA 1
ATOM 3088 C C . GLU A 1 384 ? 14.554 5.022 6.017 1.00 97.50 384 GLU A C 1
ATOM 3090 O O . GLU A 1 384 ? 13.783 5.660 5.301 1.00 97.50 384 GLU A O 1
ATOM 3095 N N . VAL A 1 385 ? 14.956 5.504 7.188 1.00 95.88 385 VAL A N 1
ATOM 3096 C CA . VAL A 1 385 ? 14.607 6.852 7.641 1.00 95.88 385 VAL A CA 1
ATOM 3097 C C . VAL A 1 385 ? 15.719 7.782 7.185 1.00 95.88 385 VAL A C 1
ATOM 3099 O O . VAL A 1 385 ? 16.625 8.133 7.950 1.00 95.88 385 VAL A O 1
ATOM 3102 N N . TRP A 1 386 ? 15.675 8.153 5.906 1.00 93.94 386 TRP A N 1
ATOM 3103 C CA . TRP A 1 386 ? 16.719 8.955 5.277 1.00 93.94 386 TRP A CA 1
ATOM 3104 C C . TRP A 1 386 ? 16.225 10.337 4.866 1.00 93.94 386 TRP A C 1
ATOM 3106 O O . TRP A 1 386 ? 15.455 10.516 3.928 1.00 93.94 386 TRP A O 1
ATOM 3116 N N . HIS A 1 387 ? 16.757 11.353 5.541 1.00 94.06 387 HIS A N 1
ATOM 3117 C CA . HIS A 1 387 ? 16.409 12.750 5.308 1.00 94.06 387 HIS A CA 1
ATOM 3118 C C . HIS A 1 387 ? 17.654 13.564 4.948 1.00 94.06 387 HIS A C 1
ATOM 3120 O O . HIS A 1 387 ? 18.715 13.418 5.563 1.00 94.06 387 HIS A O 1
ATOM 3126 N N . ILE A 1 388 ? 17.520 14.519 4.023 1.00 92.38 388 ILE A N 1
ATOM 3127 C CA . ILE A 1 388 ? 18.645 15.396 3.662 1.00 92.38 388 ILE A CA 1
ATOM 3128 C C . ILE A 1 388 ? 19.071 16.352 4.799 1.00 92.38 388 ILE A C 1
ATOM 3130 O O . ILE A 1 388 ? 20.234 16.768 4.873 1.00 92.38 388 ILE A O 1
ATOM 3134 N N . ALA A 1 389 ? 18.177 16.652 5.748 1.00 92.56 389 ALA A N 1
ATOM 3135 C CA . ALA A 1 389 ? 18.460 17.458 6.934 1.00 92.56 389 ALA A CA 1
ATOM 3136 C C . ALA A 1 389 ? 18.572 16.625 8.214 1.00 92.56 389 ALA A C 1
ATOM 3138 O O . ALA A 1 389 ? 18.002 15.546 8.340 1.00 92.56 389 ALA A O 1
ATOM 3139 N N . LYS A 1 390 ? 19.292 17.183 9.195 1.00 93.81 390 LYS A N 1
ATOM 3140 C CA . LYS A 1 390 ? 19.304 16.699 10.578 1.00 93.81 390 LYS A CA 1
ATOM 3141 C C . LYS A 1 390 ? 18.087 17.289 11.286 1.00 93.81 390 LYS A C 1
ATOM 3143 O O . LYS A 1 390 ? 18.094 18.463 11.643 1.00 93.81 390 LYS A O 1
ATOM 3148 N N . THR A 1 391 ? 17.039 16.491 11.430 1.00 93.69 391 THR A N 1
ATOM 3149 C CA . THR A 1 391 ? 15.757 16.895 12.019 1.00 93.69 391 THR A CA 1
ATOM 3150 C C . THR A 1 391 ? 15.136 15.708 12.758 1.00 93.69 391 THR A C 1
ATOM 3152 O O . THR A 1 391 ? 15.780 14.664 12.912 1.00 93.69 391 THR A O 1
ATOM 3155 N N . THR A 1 392 ? 13.896 15.865 13.215 1.00 94.31 392 THR A N 1
ATOM 3156 C CA . THR A 1 392 ? 13.055 14.749 13.634 1.00 94.31 392 THR A CA 1
ATOM 3157 C C . THR A 1 392 ? 11.815 14.602 12.764 1.00 94.31 392 THR A C 1
ATOM 3159 O O . THR A 1 392 ? 11.226 15.587 12.307 1.00 94.31 392 THR A O 1
ATOM 3162 N N . VAL A 1 393 ? 11.401 13.355 12.570 1.00 95.00 393 VAL A N 1
ATOM 3163 C CA . VAL A 1 393 ? 10.159 12.985 11.886 1.00 95.00 393 VAL A CA 1
ATOM 3164 C C . VAL A 1 393 ? 9.304 12.115 12.797 1.00 95.00 393 VAL A C 1
ATOM 3166 O O . VAL A 1 393 ? 9.823 11.444 13.689 1.00 95.00 393 VAL A O 1
ATOM 3169 N N . ASP A 1 394 ? 7.995 12.148 12.580 1.00 95.94 394 ASP A N 1
ATOM 3170 C CA . ASP A 1 394 ? 7.076 11.165 13.161 1.00 95.94 394 ASP A CA 1
ATOM 3171 C C . ASP A 1 394 ? 6.562 10.300 12.024 1.00 95.94 394 ASP A C 1
ATOM 3173 O O . ASP A 1 394 ? 6.098 10.859 11.033 1.00 95.94 394 ASP A O 1
ATOM 3177 N N . TYR A 1 395 ? 6.660 8.980 12.148 1.00 97.25 395 TYR A N 1
ATOM 3178 C CA . TYR A 1 395 ? 6.148 8.023 11.167 1.00 97.25 395 TYR A CA 1
ATOM 3179 C C . TYR A 1 395 ? 5.025 7.203 11.795 1.00 97.25 395 TYR A C 1
ATOM 3181 O O . TYR A 1 395 ? 5.119 6.784 12.949 1.00 97.25 395 TYR A O 1
ATOM 3189 N N . ALA A 1 396 ? 3.979 6.956 11.017 1.00 98.06 396 ALA A N 1
ATOM 3190 C CA . ALA A 1 396 ? 2.901 6.033 11.319 1.00 98.06 396 ALA A CA 1
ATOM 3191 C C . ALA A 1 396 ? 2.602 5.207 10.063 1.00 98.06 396 ALA A C 1
ATOM 3193 O O . ALA A 1 396 ? 2.189 5.760 9.045 1.00 98.06 396 ALA A O 1
ATOM 3194 N N . ALA A 1 397 ? 2.837 3.899 10.130 1.00 98.50 397 ALA A N 1
ATOM 3195 C CA . ALA A 1 397 ? 2.577 2.974 9.036 1.00 98.50 397 ALA A CA 1
ATOM 3196 C C . ALA A 1 397 ? 1.394 2.072 9.385 1.00 98.50 397 ALA A C 1
ATOM 3198 O O . ALA A 1 397 ? 1.399 1.419 10.430 1.00 98.50 397 ALA A O 1
ATOM 3199 N N . ALA A 1 398 ? 0.405 2.021 8.497 1.00 98.75 398 ALA A N 1
ATOM 3200 C CA . ALA A 1 398 ? -0.582 0.953 8.439 1.00 98.75 398 ALA A CA 1
ATOM 3201 C C . ALA A 1 398 ? -0.170 -0.029 7.339 1.00 98.75 398 ALA A C 1
ATOM 3203 O O . ALA A 1 398 ? 0.167 0.385 6.234 1.00 98.75 398 ALA A O 1
ATOM 3204 N N . THR A 1 399 ? -0.195 -1.323 7.631 1.00 98.81 399 THR A N 1
ATOM 3205 C CA . THR A 1 399 ? 0.148 -2.384 6.675 1.00 98.81 399 THR A CA 1
ATOM 3206 C C . THR A 1 399 ? -1.018 -3.337 6.503 1.00 98.81 399 THR A C 1
ATOM 3208 O O . THR A 1 399 ? -1.737 -3.582 7.469 1.00 98.81 399 THR A O 1
ATOM 3211 N N . TYR A 1 400 ? -1.195 -3.878 5.296 1.00 98.81 400 TYR A N 1
ATOM 3212 C CA . TYR A 1 400 ? -2.297 -4.771 4.937 1.00 98.81 400 TYR A CA 1
ATOM 3213 C C . TYR A 1 400 ? -1.750 -6.058 4.321 1.00 98.81 400 TYR A C 1
ATOM 3215 O O . TYR A 1 400 ? -0.938 -6.031 3.388 1.00 98.81 400 TYR A O 1
ATOM 3223 N N . TRP A 1 401 ? -2.188 -7.202 4.836 1.00 98.81 401 TRP A N 1
ATOM 3224 C CA . TRP A 1 401 ? -1.729 -8.509 4.371 1.00 98.81 401 TRP A CA 1
ATOM 3225 C C . TRP A 1 401 ? -2.759 -9.598 4.662 1.00 98.81 401 TRP A C 1
ATOM 3227 O O . TRP A 1 401 ? -3.643 -9.434 5.496 1.00 98.81 401 TRP A O 1
ATOM 3237 N N . TYR A 1 402 ? -2.652 -10.715 3.952 1.00 98.81 402 TYR A N 1
ATOM 3238 C CA . TYR A 1 402 ? -3.457 -11.908 4.178 1.00 98.81 402 TYR A CA 1
ATOM 3239 C C . TYR A 1 402 ? -2.604 -12.994 4.815 1.00 98.81 402 TYR A C 1
ATOM 3241 O O . TYR A 1 402 ? -1.511 -13.280 4.326 1.00 98.81 402 TYR A O 1
ATOM 3249 N N . GLY A 1 403 ? -3.097 -13.598 5.891 1.00 98.38 403 GLY A N 1
ATOM 3250 C CA . GLY A 1 403 ? -2.400 -14.618 6.662 1.00 98.38 403 GLY A CA 1
ATOM 3251 C C . GLY A 1 403 ? -3.178 -15.923 6.706 1.00 98.38 403 GLY A C 1
ATOM 3252 O O . GLY A 1 403 ? -4.395 -15.943 6.880 1.00 98.38 403 GLY A O 1
ATOM 3253 N N . ARG A 1 404 ? -2.480 -17.049 6.558 1.00 97.56 404 ARG A N 1
ATOM 3254 C CA . ARG A 1 404 ? -3.035 -18.355 6.935 1.00 97.56 404 ARG A CA 1
ATOM 3255 C C . ARG A 1 404 ? -3.304 -18.401 8.439 1.00 97.56 404 ARG A C 1
ATOM 3257 O O . ARG A 1 404 ? -2.591 -17.714 9.169 1.00 97.56 404 ARG A O 1
ATOM 3264 N N . PRO A 1 405 ? -4.238 -19.246 8.913 1.00 93.00 405 PRO A N 1
ATOM 3265 C CA . PRO A 1 405 ? -4.404 -19.487 10.344 1.00 93.00 405 PRO A CA 1
ATOM 3266 C C . PRO A 1 405 ? -3.058 -19.718 11.044 1.00 93.00 405 PRO A C 1
ATOM 3268 O O . PRO A 1 405 ? -2.231 -20.506 10.573 1.00 93.00 405 PRO A O 1
ATOM 3271 N N . GLY A 1 406 ? -2.818 -18.987 12.135 1.00 91.50 406 GLY A N 1
ATOM 3272 C CA . GLY A 1 406 ? -1.554 -19.005 12.875 1.00 91.50 406 GLY A CA 1
ATOM 3273 C C . GLY A 1 406 ? -0.458 -18.061 12.360 1.00 91.50 406 GLY A C 1
ATOM 3274 O O . GLY A 1 406 ? 0.568 -17.931 13.033 1.00 91.50 406 GLY A O 1
ATOM 3275 N N . ALA A 1 407 ? -0.642 -17.379 11.224 1.00 97.50 407 ALA A N 1
ATOM 3276 C CA . ALA A 1 407 ? 0.252 -16.306 10.797 1.00 97.50 407 ALA A CA 1
ATOM 3277 C C . ALA A 1 407 ? 0.094 -15.080 11.708 1.00 97.50 407 ALA A C 1
ATOM 3279 O O . ALA A 1 407 ? -1.015 -14.696 12.075 1.00 97.50 407 ALA A O 1
ATOM 3280 N N . LYS A 1 408 ? 1.211 -14.457 12.101 1.00 97.06 408 LYS A N 1
ATOM 3281 C CA . LYS A 1 408 ? 1.217 -13.382 13.106 1.00 97.06 408 LYS A CA 1
ATOM 3282 C C . LYS A 1 408 ? 2.225 -12.297 12.771 1.00 97.06 408 LYS A C 1
ATOM 3284 O O . LYS A 1 408 ? 3.362 -12.589 12.402 1.00 97.06 408 LYS A O 1
ATOM 3289 N N . ALA A 1 409 ? 1.824 -11.048 12.983 1.00 97.56 409 ALA A N 1
ATOM 3290 C CA . ALA A 1 409 ? 2.751 -9.927 13.043 1.00 97.56 409 ALA A CA 1
ATOM 3291 C C . ALA A 1 409 ? 3.537 -9.963 14.365 1.00 97.56 409 ALA A C 1
ATOM 3293 O O . ALA A 1 409 ? 3.012 -10.354 15.407 1.00 97.56 409 ALA A O 1
ATOM 3294 N N . ALA A 1 410 ? 4.797 -9.536 14.333 1.00 94.94 410 ALA A N 1
ATOM 3295 C CA . ALA A 1 410 ? 5.652 -9.433 15.511 1.00 94.94 410 ALA A CA 1
ATOM 3296 C C . ALA A 1 410 ? 5.312 -8.207 16.375 1.00 94.94 410 ALA A C 1
ATOM 3298 O O . ALA A 1 410 ? 5.566 -8.211 17.577 1.00 94.94 410 ALA A O 1
ATOM 3299 N N . THR A 1 411 ? 4.747 -7.159 15.767 1.00 88.06 411 THR A N 1
ATOM 3300 C CA . THR A 1 411 ? 4.308 -5.953 16.479 1.00 88.06 411 THR A CA 1
ATOM 3301 C C . THR A 1 411 ? 2.827 -6.076 16.821 1.00 88.06 411 THR A C 1
ATOM 3303 O O . THR A 1 411 ? 2.006 -6.345 15.945 1.00 88.06 411 THR A O 1
ATOM 3306 N N . GLY A 1 412 ? 2.498 -5.888 18.099 1.00 93.38 412 GLY A N 1
ATOM 3307 C CA . GLY A 1 412 ? 1.122 -5.873 18.589 1.00 93.38 412 GLY A CA 1
ATOM 3308 C C . GLY A 1 412 ? 0.487 -4.475 18.585 1.00 93.38 412 GLY A C 1
ATOM 3309 O O . GLY A 1 412 ? 1.101 -3.510 18.129 1.00 93.38 412 GLY A O 1
ATOM 3310 N N . PRO A 1 413 ? -0.738 -4.359 19.125 1.00 97.31 413 PRO A N 1
ATOM 3311 C CA . PRO A 1 413 ? -1.422 -3.088 19.363 1.00 97.31 413 PRO A CA 1
ATOM 3312 C C . PRO A 1 413 ? -0.562 -2.013 20.042 1.00 97.31 413 PRO A C 1
ATOM 3314 O O . PRO A 1 413 ? 0.182 -2.313 20.974 1.00 97.31 413 PRO A O 1
ATOM 3317 N N . MET A 1 414 ? -0.738 -0.749 19.644 1.00 97.75 414 MET A N 1
ATOM 3318 C CA . MET A 1 414 ? -0.044 0.411 20.228 1.00 97.75 414 MET A CA 1
ATOM 3319 C C . MET A 1 414 ? -1.031 1.457 20.796 1.00 97.75 414 MET A C 1
ATOM 3321 O O . MET A 1 414 ? -1.096 2.582 20.292 1.00 97.75 414 MET A O 1
ATOM 3325 N N . PRO A 1 415 ? -1.836 1.120 21.825 1.00 97.94 415 PRO A N 1
ATOM 3326 C CA . PRO A 1 415 ? -2.890 2.007 22.332 1.00 97.94 415 PRO A CA 1
ATOM 3327 C C . PRO A 1 415 ? -2.359 3.340 22.876 1.00 97.94 415 PRO A C 1
ATOM 3329 O O . PRO A 1 415 ? -2.970 4.385 22.648 1.00 97.94 415 PRO A O 1
ATOM 3332 N N . ASP A 1 416 ? -1.200 3.322 23.536 1.00 97.44 416 ASP A N 1
ATOM 3333 C CA . ASP A 1 416 ? -0.558 4.533 24.051 1.00 97.44 416 ASP A CA 1
ATOM 3334 C C . ASP A 1 416 ? -0.193 5.489 22.910 1.00 97.44 416 ASP A C 1
ATOM 3336 O O . ASP A 1 416 ? -0.447 6.683 22.996 1.00 97.44 416 ASP A O 1
ATOM 3340 N N . GLU A 1 417 ? 0.324 4.978 21.791 1.00 97.00 417 GLU A N 1
ATOM 3341 C CA . GLU A 1 417 ? 0.661 5.797 20.622 1.00 97.00 417 GLU A CA 1
ATOM 3342 C C . GLU A 1 417 ? -0.571 6.340 19.884 1.00 97.00 417 GLU A C 1
ATOM 3344 O O . GLU A 1 417 ? -0.537 7.472 19.393 1.00 97.00 417 GLU A O 1
ATOM 3349 N N . ALA A 1 418 ? -1.656 5.561 19.804 1.00 96.88 418 ALA A N 1
ATOM 3350 C CA . ALA A 1 418 ? -2.904 5.977 19.153 1.00 96.88 418 ALA A CA 1
ATOM 3351 C C . ALA A 1 418 ? -3.700 7.001 19.983 1.00 96.88 418 ALA A C 1
ATOM 3353 O O . ALA A 1 418 ? -4.400 7.845 19.424 1.00 96.88 418 ALA A O 1
ATOM 3354 N N . SER A 1 419 ? -3.581 6.960 21.313 1.00 96.12 419 SER A N 1
ATOM 3355 C CA . SER A 1 419 ? -4.236 7.918 22.217 1.00 96.12 419 SER A CA 1
ATOM 3356 C C . SER A 1 419 ? -3.504 9.259 22.329 1.00 96.12 419 SER A C 1
ATOM 3358 O O . SER A 1 419 ? -4.097 10.247 22.768 1.00 96.12 419 SER A O 1
ATOM 3360 N N . GLN A 1 420 ? -2.235 9.334 21.910 1.00 95.31 420 GLN A N 1
ATOM 3361 C CA . GLN A 1 420 ? -1.481 10.583 21.962 1.00 95.31 420 GLN A CA 1
ATOM 3362 C C . GLN A 1 420 ? -2.145 11.691 21.123 1.00 95.31 420 GLN A C 1
ATOM 3364 O O . GLN A 1 420 ? -2.649 11.426 20.025 1.00 95.31 420 GLN A O 1
ATOM 3369 N N . PRO A 1 421 ? -2.053 12.962 21.563 1.00 94.38 421 PRO A N 1
ATOM 3370 C CA . PRO A 1 421 ? -2.503 14.092 20.765 1.00 94.38 421 PRO A CA 1
ATOM 3371 C C . PRO A 1 421 ? -1.852 14.097 19.382 1.00 94.38 421 PRO A C 1
ATOM 3373 O O . PRO A 1 421 ? -0.638 13.878 19.250 1.00 94.38 421 PRO A O 1
ATOM 3376 N N . VAL A 1 422 ? -2.651 14.345 18.350 1.00 92.19 422 VAL A N 1
ATOM 3377 C CA . VAL A 1 422 ? -2.183 14.518 16.979 1.00 92.19 422 VAL A CA 1
ATOM 3378 C C . VAL A 1 422 ? -1.318 15.775 16.909 1.00 92.19 422 VAL A C 1
ATOM 3380 O O . VAL A 1 422 ? -1.720 16.865 17.315 1.00 92.19 422 VAL A O 1
ATOM 3383 N N . ARG A 1 423 ? -0.114 15.637 16.351 1.00 84.62 423 ARG A N 1
ATOM 3384 C CA . ARG A 1 423 ? 0.777 16.769 16.079 1.00 84.62 423 ARG A CA 1
ATOM 3385 C C . ARG A 1 423 ? 0.451 17.345 14.703 1.00 84.62 423 ARG A C 1
ATOM 3387 O O . ARG A 1 423 ? 1.036 16.961 13.698 1.00 84.62 423 ARG A O 1
ATOM 3394 N N . TYR A 1 424 ? -0.510 18.260 14.673 1.00 67.00 424 TYR A N 1
ATOM 3395 C CA . TYR A 1 424 ? -0.937 18.962 13.465 1.00 67.00 424 TYR A CA 1
ATOM 3396 C C . TYR A 1 424 ? -0.247 20.334 13.406 1.00 67.00 424 TYR A C 1
ATOM 3398 O O . TYR A 1 424 ? -0.585 21.236 14.170 1.00 67.00 424 TYR A O 1
ATOM 3406 N N . HIS A 1 425 ? 0.755 20.508 12.542 1.00 57.25 425 HIS A N 1
ATOM 3407 C CA . HIS A 1 425 ? 1.365 21.821 12.306 1.00 57.25 425 HIS A CA 1
ATOM 3408 C C . HIS A 1 425 ? 0.768 22.455 11.045 1.00 57.25 425 HIS A C 1
ATOM 3410 O O . HIS A 1 425 ? 1.278 22.250 9.955 1.00 57.25 425 HIS A O 1
ATOM 3416 N N . THR A 1 426 ? -0.289 23.256 11.199 1.00 44.22 426 THR A N 1
ATOM 3417 C CA . THR A 1 426 ? -0.909 24.055 10.116 1.00 44.22 426 THR A CA 1
ATOM 3418 C C . THR A 1 426 ? -0.260 25.412 9.866 1.00 44.22 426 THR A C 1
ATOM 3420 O O . THR A 1 426 ? -0.878 26.281 9.251 1.00 44.22 426 THR A O 1
ATOM 3423 N N . LYS A 1 427 ? 0.950 25.652 10.377 1.00 38.97 427 LYS A N 1
ATOM 3424 C CA . LYS A 1 427 ? 1.618 26.952 10.240 1.00 38.97 427 LYS A CA 1
ATOM 3425 C C . LYS A 1 427 ? 3.063 26.830 9.797 1.00 38.97 427 LYS A C 1
ATOM 3427 O O . LYS A 1 427 ? 3.865 26.159 10.498 1.00 38.97 427 LYS A O 1
#

Foldseek 3Di:
DFFKKKKAADAQPKKKFKDADPDPHGLDIDGPCCQWQRPVLHHPPQWHADARMTMHRDDFKHDHDMDMDIDQDCVVPVDRRSDMDMDIFDDDDPPPDDIDGDHPVVSVVCVVVVVVVRVCFFPPDQPDDDAWDKDKDKDKAAAQGKDKDKDFAWWKFQKKKKAKDWPDQQLQQLQWWKWKDAPNRTQETGRNCFVQLNAGGQQAADANAWGGDPNGIIMGRPIFTHHGMMMIMTGGNENTMMIMIMMTTIDHDDDDPPAFGKHKDKDKDWFAWAVVPWDWAWLWKKWAWWKWWKKKKKKAAADLEDWWQKWKFKPAPPDPGGPGIGRTRVVVQRHDDSRQDFDYGHFKTWSGADDDNRGFITMIIGTCPRNIGTHGTIMIMIIIRHTPDGGIMMIMMMTIITHDVPMDIPDDDDSVSSHDDDPGDPD

Sequence (427 aa):
AIVRWWITGRKFKGSIRIYLDDAKEPQFEMRADQLVGGDGLVGEPLSAERAGGRNLYLPIPYAKRCKVTFDRNFYETKNREDRLFYQINYRTYPPGTPVETFSRAGLEAAKDRLAAIGETLLDPDPPLPETPSVIDRRVRIEPGQAAEIGFDKPGAICELSVRLDANDPVQALRSTVLVVEFDGEQTVWCPVGDFFGSGVGVNPYKDWYRRVDQDGTMTCRWIMPFEKECKLSLRNLGNQVVEGAVSVATRDWSWDDRSMHFHANWRQQRDMKTKEPHFDWSYLTARGKGVFVGDTLALVNRSETWWGEGDEKIFVDGEAFPSHFGTGTEDYYGYAWGMPTFFDAPFHAQPRAEGPKQRGNVTNTRVRLLDAIPFSESFQFDMEVWHIAKTTVDYAAATYWYGRPGAKAATGPMPDEASQPVRYHTK